Protein AF-A0A957R6U1-F1 (afdb_monomer_lite)

pLDDT: mean 75.68, std 19.48, range [26.62, 98.0]

Structure (mmCIF, N/CA/C/O backbone):
data_AF-A0A957R6U1-F1
#
_entry.id   AF-A0A957R6U1-F1
#
loop_
_atom_site.group_PDB
_atom_site.id
_atom_site.type_symbol
_atom_site.label_atom_id
_atom_site.label_alt_id
_atom_site.label_comp_id
_atom_site.label_asym_id
_atom_site.label_entity_id
_atom_site.label_seq_id
_atom_site.pdbx_PDB_ins_code
_atom_site.Cartn_x
_atom_site.Cartn_y
_atom_site.Cartn_z
_atom_site.occupancy
_atom_site.B_iso_or_equiv
_atom_site.auth_seq_id
_atom_site.auth_comp_id
_atom_site.auth_asym_id
_atom_site.auth_atom_id
_atom_site.pdbx_PDB_model_num
ATOM 1 N N . THR A 1 1 ? -9.521 48.692 -23.110 1.00 33.91 1 THR A N 1
ATOM 2 C CA . THR A 1 1 ? -8.168 48.669 -23.706 1.00 33.91 1 THR A CA 1
ATOM 3 C C . THR A 1 1 ? -7.486 47.401 -23.227 1.00 33.91 1 THR A C 1
ATOM 5 O O . THR A 1 1 ? -7.187 47.327 -22.051 1.00 33.91 1 THR A O 1
ATOM 8 N N . ASN A 1 2 ? -7.297 46.321 -23.973 1.00 32.88 2 ASN A N 1
ATOM 9 C CA . ASN A 1 2 ? -7.518 45.989 -25.374 1.00 32.88 2 ASN A CA 1
ATOM 10 C C . ASN A 1 2 ? -7.917 44.509 -25.448 1.00 32.88 2 ASN A C 1
ATOM 12 O O . ASN A 1 2 ? -7.414 43.690 -24.688 1.00 32.88 2 ASN A O 1
ATOM 16 N N . SER A 1 3 ? -8.808 44.216 -26.385 1.00 27.88 3 SER A N 1
ATOM 17 C CA . SER A 1 3 ? -9.309 42.901 -26.773 1.00 27.88 3 SER A CA 1
ATOM 18 C C . SER A 1 3 ? -8.459 42.340 -27.918 1.00 27.88 3 SER A C 1
ATOM 20 O O . SER A 1 3 ? -8.170 43.115 -28.823 1.00 27.88 3 SER A O 1
ATOM 22 N N . VAL A 1 4 ? -8.146 41.036 -27.939 1.00 30.78 4 VAL A N 1
ATOM 23 C CA . VAL A 1 4 ? -7.805 40.237 -29.148 1.00 30.78 4 VAL A CA 1
ATOM 24 C C . VAL A 1 4 ? -8.127 38.763 -28.807 1.00 30.78 4 VAL A C 1
ATOM 26 O O . VAL A 1 4 ? -7.476 38.202 -27.939 1.00 30.78 4 VAL A O 1
ATOM 29 N N . ALA A 1 5 ? -9.288 38.193 -29.154 1.00 28.80 5 ALA A N 1
ATOM 30 C CA . ALA A 1 5 ? -9.748 37.658 -30.449 1.00 28.80 5 ALA A CA 1
ATOM 31 C C . ALA A 1 5 ? -9.032 36.357 -30.893 1.00 28.80 5 ALA A C 1
ATOM 33 O O . ALA A 1 5 ? -7.955 36.396 -31.478 1.00 28.80 5 ALA A O 1
ATOM 34 N N . ILE A 1 6 ? -9.691 35.216 -30.644 1.00 29.12 6 ILE A N 1
ATOM 35 C CA . ILE A 1 6 ? -9.411 33.891 -31.225 1.00 29.12 6 ILE A CA 1
ATOM 36 C C . ILE A 1 6 ? -10.091 33.829 -32.604 1.00 29.12 6 ILE A C 1
ATOM 38 O O . ILE A 1 6 ? -11.284 34.138 -32.676 1.00 29.12 6 ILE A O 1
ATOM 42 N N . PRO A 1 7 ? -9.417 33.424 -33.695 1.00 29.89 7 PRO A N 1
ATOM 43 C CA . PRO A 1 7 ? -10.098 33.186 -34.956 1.00 29.89 7 PRO A CA 1
ATOM 44 C C . PRO A 1 7 ? -10.626 31.746 -35.029 1.00 29.89 7 PRO A C 1
ATOM 46 O O . PRO A 1 7 ? -9.878 30.791 -35.212 1.00 29.89 7 PRO A O 1
ATOM 49 N N . THR A 1 8 ? -11.948 31.608 -34.963 1.00 29.08 8 THR A N 1
ATOM 50 C CA . THR A 1 8 ? -12.699 30.550 -35.652 1.00 29.08 8 THR A CA 1
ATOM 51 C C . THR A 1 8 ? -12.474 30.664 -37.159 1.00 29.08 8 THR A C 1
ATOM 53 O O . THR A 1 8 ? -12.664 31.749 -37.716 1.00 29.08 8 THR A O 1
ATOM 56 N N . ARG A 1 9 ? -12.157 29.556 -37.841 1.00 27.45 9 ARG A N 1
ATOM 57 C CA . ARG A 1 9 ? -12.300 29.467 -39.299 1.00 27.45 9 ARG A CA 1
ATOM 58 C C . ARG A 1 9 ? -13.305 28.390 -39.674 1.00 27.45 9 ARG A C 1
ATOM 60 O O . ARG A 1 9 ? -13.282 27.278 -39.162 1.00 27.45 9 ARG A O 1
ATOM 67 N N . ALA A 1 10 ? -14.212 28.833 -40.529 1.00 26.84 10 ALA A N 1
ATOM 68 C CA . ALA A 1 10 ? -15.438 28.201 -40.939 1.00 26.84 10 ALA A CA 1
ATOM 69 C C . ALA A 1 10 ? -15.237 27.102 -41.983 1.00 26.84 10 ALA A C 1
ATOM 71 O O . ALA A 1 10 ? -14.291 27.105 -42.768 1.00 26.84 10 ALA A O 1
ATOM 72 N N . VAL A 1 11 ? -16.237 26.229 -41.978 1.00 29.55 11 VAL A N 1
ATOM 73 C CA . VAL A 1 11 ? -16.708 25.384 -43.068 1.00 29.55 11 VAL A CA 1
ATOM 74 C C . VAL A 1 11 ? -16.919 26.225 -44.331 1.00 29.55 11 VAL A C 1
ATOM 76 O O . VAL A 1 11 ? -17.675 27.194 -44.302 1.00 29.55 11 VAL A O 1
ATOM 79 N N . GLU A 1 12 ? -16.315 25.813 -45.445 1.00 26.62 12 GLU A N 1
ATOM 80 C CA . GLU A 1 12 ? -16.774 26.174 -46.787 1.00 26.62 12 GLU A CA 1
ATOM 81 C C . GLU A 1 12 ? -17.001 24.899 -47.603 1.00 26.62 12 GLU A C 1
ATOM 83 O O . GLU A 1 12 ? -16.092 24.130 -47.906 1.00 26.62 12 GLU A O 1
ATOM 88 N N . THR A 1 13 ? -18.270 24.691 -47.927 1.00 28.42 13 THR A N 1
ATOM 89 C CA . THR A 1 13 ? -18.790 23.782 -48.943 1.00 28.42 13 THR A CA 1
ATOM 90 C C . THR A 1 13 ? -18.501 24.330 -50.339 1.00 28.42 13 THR A C 1
ATOM 92 O O . THR A 1 13 ? -18.759 25.507 -50.593 1.00 28.42 13 THR A O 1
ATOM 95 N N . SER A 1 14 ? -18.100 23.475 -51.280 1.00 30.25 14 SER A N 1
ATOM 96 C CA . SER A 1 14 ? -18.406 23.698 -52.697 1.00 30.25 14 SER A CA 1
ATOM 97 C C . SER A 1 14 ? -18.702 22.376 -53.407 1.00 30.25 14 SER A C 1
ATOM 99 O O . SER A 1 14 ? -18.024 21.369 -53.208 1.00 30.25 14 SER A O 1
ATOM 101 N N . ASP A 1 15 ? -19.795 22.412 -54.163 1.00 30.39 15 ASP A N 1
ATOM 102 C CA . ASP A 1 15 ? -20.453 21.328 -54.881 1.00 30.39 15 ASP A CA 1
ATOM 103 C C . ASP A 1 15 ? -19.642 20.748 -56.052 1.00 30.39 15 ASP A C 1
ATOM 105 O O . ASP A 1 15 ? -19.063 21.476 -56.854 1.00 30.39 15 ASP A O 1
ATOM 109 N N . GLY A 1 16 ? -19.767 19.427 -56.214 1.00 26.81 16 GLY A N 1
ATOM 110 C CA . GLY A 1 16 ? -20.380 18.827 -57.404 1.00 26.81 16 GLY A CA 1
ATOM 111 C C . GLY A 1 16 ? -19.556 18.685 -58.688 1.00 26.81 16 GLY A C 1
ATOM 112 O O . GLY A 1 16 ? -19.492 19.603 -59.496 1.00 26.81 16 GLY A O 1
ATOM 113 N N . ALA A 1 17 ? -19.137 17.450 -58.988 1.00 27.48 17 ALA A N 1
ATOM 114 C CA . ALA A 1 17 ? -19.347 16.839 -60.308 1.00 27.48 17 ALA A CA 1
ATOM 115 C C . ALA A 1 17 ? -19.149 15.314 -60.248 1.00 27.48 17 ALA A C 1
ATOM 117 O O . ALA A 1 17 ? -18.093 14.811 -59.876 1.00 27.48 17 ALA A O 1
ATOM 118 N N . ALA A 1 18 ? -20.198 14.589 -60.628 1.00 29.09 18 ALA A N 1
ATOM 119 C CA . ALA A 1 18 ? -20.265 13.138 -60.722 1.00 29.09 18 ALA A CA 1
ATOM 120 C C . ALA A 1 18 ? -19.505 12.592 -61.938 1.00 29.09 18 ALA A C 1
ATOM 122 O O . ALA A 1 18 ? -19.662 13.155 -63.018 1.00 29.09 18 ALA A O 1
ATOM 123 N N . VAL A 1 19 ? -18.847 11.428 -61.814 1.00 28.69 19 VAL A N 1
ATOM 124 C CA . VAL A 1 19 ? -18.722 10.463 -62.925 1.00 28.69 19 VAL A CA 1
ATOM 125 C C . VAL A 1 19 ? -18.677 9.014 -62.408 1.00 28.69 19 VAL A C 1
ATOM 127 O O . VAL A 1 19 ? -17.754 8.605 -61.718 1.00 28.69 19 VAL A O 1
ATOM 130 N N . ALA A 1 20 ? -19.734 8.292 -62.780 1.00 27.61 20 ALA A N 1
ATOM 131 C CA . ALA A 1 20 ? -19.890 6.869 -63.092 1.00 27.61 20 ALA A CA 1
ATOM 132 C C . ALA A 1 20 ? -18.994 5.789 -62.445 1.00 27.61 20 ALA A C 1
ATOM 134 O O . ALA A 1 20 ? -17.796 5.674 -62.687 1.00 27.61 20 ALA A O 1
ATOM 135 N N . ALA A 1 21 ? -19.697 4.867 -61.783 1.00 29.73 21 ALA A N 1
ATOM 136 C CA . ALA A 1 21 ? -19.282 3.511 -61.465 1.00 29.73 21 ALA A CA 1
ATOM 137 C C . ALA A 1 21 ? -18.838 2.721 -62.708 1.00 29.73 21 ALA A C 1
ATOM 139 O O . ALA A 1 21 ? -19.474 2.780 -63.761 1.00 29.73 21 ALA A O 1
ATOM 140 N N . THR A 1 22 ? -17.796 1.904 -62.558 1.00 27.31 22 THR A N 1
ATOM 141 C CA . THR A 1 22 ? -17.542 0.759 -63.438 1.00 27.31 22 THR A CA 1
ATOM 142 C C . THR A 1 22 ? -17.157 -0.443 -62.583 1.00 27.31 22 THR A C 1
ATOM 144 O O . THR A 1 22 ? -16.091 -0.505 -61.983 1.00 27.31 22 THR A O 1
ATOM 147 N N . THR A 1 23 ? -18.095 -1.380 -62.524 1.00 32.22 23 THR A N 1
ATOM 148 C CA . THR A 1 23 ? -17.948 -2.784 -62.144 1.00 32.22 23 THR A CA 1
ATOM 149 C C . THR A 1 23 ? -16.843 -3.474 -62.938 1.00 32.22 23 THR A C 1
ATOM 151 O O . THR A 1 23 ? -16.869 -3.413 -64.168 1.00 32.22 23 THR A O 1
ATOM 154 N N . VAL A 1 24 ? -15.980 -4.245 -62.270 1.00 30.06 24 VAL A N 1
ATOM 155 C CA . VAL A 1 24 ? -15.309 -5.392 -62.898 1.00 30.06 24 VAL A CA 1
ATOM 156 C C . VAL A 1 24 ? -15.400 -6.592 -61.964 1.00 30.06 24 VAL A C 1
ATOM 158 O O . VAL A 1 24 ? -15.103 -6.511 -60.775 1.00 30.06 24 VAL A O 1
ATOM 161 N N . ALA A 1 25 ? -15.915 -7.669 -62.544 1.00 30.12 25 ALA A N 1
ATOM 162 C CA . ALA A 1 25 ? -16.283 -8.919 -61.921 1.00 30.12 25 ALA A CA 1
ATOM 163 C C . ALA A 1 25 ? -15.075 -9.829 -61.672 1.00 30.12 25 ALA A C 1
ATOM 165 O O . ALA A 1 25 ? -14.126 -9.867 -62.455 1.00 30.12 25 ALA A O 1
ATOM 166 N N . SER A 1 26 ? -15.195 -10.611 -60.604 1.00 33.94 26 SER A N 1
ATOM 167 C CA . SER A 1 26 ? -14.401 -11.793 -60.298 1.00 33.94 26 SER A CA 1
ATOM 168 C C . SER A 1 26 ? -14.507 -12.834 -61.414 1.00 33.94 26 SER A C 1
ATOM 170 O O . SER A 1 26 ? -15.603 -13.125 -61.893 1.00 33.94 26 SER A O 1
ATOM 172 N N . THR A 1 27 ? -13.381 -13.443 -61.779 1.00 30.19 27 THR A N 1
ATOM 173 C CA . THR A 1 27 ? -13.356 -14.740 -62.464 1.00 30.19 27 THR A CA 1
ATOM 174 C C . THR A 1 27 ? -12.363 -15.648 -61.751 1.00 30.19 27 THR A C 1
ATOM 176 O O . THR A 1 27 ? -11.198 -15.300 -61.574 1.00 30.19 27 THR A O 1
ATOM 179 N N . GLU A 1 28 ? -12.889 -16.779 -61.284 1.00 39.72 28 GLU A N 1
ATOM 180 C CA . GLU A 1 28 ? -12.145 -17.973 -60.902 1.00 39.72 28 GLU A CA 1
ATOM 181 C C . GLU A 1 28 ? -11.339 -18.483 -62.098 1.00 39.72 28 GLU A C 1
ATOM 183 O O . GLU A 1 28 ? -11.865 -18.550 -63.209 1.00 39.72 28 GLU A O 1
ATOM 188 N N . ASP A 1 29 ? -10.118 -18.948 -61.851 1.00 30.72 29 ASP A N 1
ATOM 189 C CA . ASP A 1 29 ? -9.617 -20.109 -62.576 1.00 30.72 29 ASP A CA 1
ATOM 190 C C . ASP A 1 29 ? -8.762 -20.956 -61.629 1.00 30.72 29 ASP A C 1
ATOM 192 O O . ASP A 1 29 ? -7.775 -20.497 -61.049 1.00 30.72 29 ASP A O 1
ATOM 196 N N . ALA A 1 30 ? -9.219 -22.185 -61.409 1.00 36.09 30 ALA A N 1
ATOM 197 C CA . ALA A 1 30 ? -8.605 -23.172 -60.543 1.00 36.09 30 ALA A CA 1
ATOM 198 C C . ALA A 1 30 ? -7.942 -24.238 -61.415 1.00 36.09 30 ALA A C 1
ATOM 200 O O . ALA A 1 30 ? -8.602 -24.902 -62.213 1.00 36.09 30 ALA A O 1
ATOM 201 N N . THR A 1 31 ? -6.649 -24.470 -61.199 1.00 31.11 31 THR A N 1
ATOM 202 C CA . THR A 1 31 ? -5.956 -25.673 -61.682 1.00 31.11 31 THR A CA 1
ATOM 203 C C . THR A 1 31 ? -5.464 -26.517 -60.505 1.00 31.11 31 THR A C 1
ATOM 205 O O . THR A 1 31 ? -4.988 -25.953 -59.518 1.00 31.11 31 THR A O 1
ATOM 208 N N . PRO A 1 32 ? -5.572 -27.859 -60.574 1.00 42.44 32 PRO A N 1
ATOM 209 C CA . PRO A 1 32 ? -5.450 -28.733 -59.413 1.00 42.44 32 PRO A CA 1
ATOM 210 C C . PRO A 1 32 ? -4.005 -29.197 -59.185 1.00 42.44 32 PRO A C 1
ATOM 212 O O . PRO A 1 32 ? -3.296 -29.531 -60.135 1.00 42.44 32 PRO A O 1
ATOM 215 N N . VAL A 1 33 ? -3.592 -29.302 -57.918 1.00 33.31 33 VAL A N 1
ATOM 216 C CA . VAL A 1 33 ? -2.338 -29.962 -57.524 1.00 33.31 33 VAL A CA 1
ATOM 217 C C . VAL A 1 33 ? -2.639 -31.301 -56.851 1.00 33.31 33 VAL A C 1
ATOM 219 O O . VAL A 1 33 ? -3.486 -31.422 -55.970 1.00 33.31 33 VAL A O 1
ATOM 222 N N . SER A 1 34 ? -1.924 -32.307 -57.347 1.00 30.52 34 SER A N 1
ATOM 223 C CA . SER A 1 34 ? -1.938 -33.727 -57.004 1.00 30.52 34 SER A CA 1
ATOM 224 C C . SER A 1 34 ? -1.638 -34.009 -55.527 1.00 30.52 34 SER A C 1
ATOM 226 O O . SER A 1 34 ? -0.664 -33.501 -54.978 1.00 30.52 34 SER A O 1
ATOM 228 N N . ALA A 1 35 ? -2.422 -34.901 -54.915 1.00 36.66 35 ALA A N 1
ATOM 229 C CA . ALA A 1 35 ? -2.187 -35.435 -53.576 1.00 36.66 35 ALA A CA 1
ATOM 230 C C . ALA A 1 35 ? -1.120 -36.547 -53.591 1.00 36.66 35 ALA A C 1
ATOM 232 O O . ALA A 1 35 ? -1.218 -37.498 -54.367 1.00 36.66 35 ALA A O 1
ATOM 233 N N . GLN A 1 36 ? -0.135 -36.450 -52.696 1.00 32.84 36 GLN A N 1
ATOM 234 C CA . GLN A 1 36 ? 0.802 -37.524 -52.347 1.00 32.84 36 GLN A CA 1
ATOM 235 C C . GLN A 1 36 ? 0.743 -37.737 -50.819 1.00 32.84 36 GLN A C 1
ATOM 237 O O . GLN A 1 36 ? 0.599 -36.752 -50.094 1.00 32.84 36 GLN A O 1
ATOM 242 N N . PRO A 1 37 ? 0.780 -38.984 -50.307 1.00 41.78 37 PRO A N 1
ATOM 243 C CA . PRO A 1 37 ? 0.352 -39.277 -48.943 1.00 41.78 37 PRO A CA 1
ATOM 244 C C . PRO A 1 37 ? 1.433 -38.917 -47.921 1.00 41.78 37 PRO A C 1
ATOM 246 O O . PRO A 1 37 ? 2.562 -39.404 -47.989 1.00 41.78 37 PRO A O 1
ATOM 249 N N . THR A 1 38 ? 1.071 -38.085 -46.950 1.00 33.28 38 THR A N 1
ATOM 250 C CA . THR A 1 38 ? 1.872 -37.783 -45.763 1.00 33.28 38 THR A CA 1
ATOM 251 C C . THR A 1 38 ? 1.795 -38.942 -44.770 1.00 33.28 38 THR A C 1
ATOM 253 O O . THR A 1 38 ? 0.715 -39.414 -44.415 1.00 33.28 38 THR A O 1
ATOM 256 N N . ALA A 1 39 ? 2.960 -39.409 -44.324 1.00 43.78 39 ALA A N 1
ATOM 257 C CA . ALA A 1 39 ? 3.091 -40.388 -43.256 1.00 43.78 39 ALA A CA 1
ATOM 258 C C . ALA A 1 39 ? 2.500 -39.830 -41.949 1.00 43.78 39 ALA A C 1
ATOM 260 O O . ALA A 1 39 ? 2.856 -38.734 -41.518 1.00 43.78 39 ALA A O 1
ATOM 261 N N . GLN A 1 40 ? 1.598 -40.587 -41.322 1.00 35.06 40 GLN A N 1
ATOM 262 C CA . GLN A 1 40 ? 1.060 -40.277 -40.000 1.00 35.06 40 GLN A CA 1
ATOM 263 C C . GLN A 1 40 ? 2.149 -40.490 -38.944 1.00 35.06 40 GLN A C 1
ATOM 265 O O . GLN A 1 40 ? 2.597 -41.614 -38.722 1.00 35.06 40 GLN A O 1
ATOM 270 N N . ALA A 1 41 ? 2.565 -39.409 -38.287 1.00 41.56 41 ALA A N 1
ATOM 271 C CA . ALA A 1 41 ? 3.323 -39.485 -37.049 1.00 41.56 41 ALA A CA 1
ATOM 272 C C . ALA A 1 41 ? 2.362 -39.855 -35.909 1.00 41.56 41 ALA A C 1
ATOM 274 O O . ALA A 1 41 ? 1.431 -39.112 -35.597 1.00 41.56 41 ALA A O 1
ATOM 275 N N . THR A 1 42 ? 2.569 -41.022 -35.307 1.00 33.41 42 THR A N 1
ATOM 276 C CA . THR A 1 42 ? 1.875 -41.440 -34.087 1.00 33.41 42 THR A CA 1
ATOM 277 C C . THR A 1 42 ? 2.363 -40.572 -32.928 1.00 33.41 42 THR A C 1
ATOM 279 O O . THR A 1 42 ? 3.524 -40.665 -32.533 1.00 33.41 42 THR A O 1
ATOM 282 N N . VAL A 1 43 ? 1.489 -39.720 -32.391 1.00 35.28 43 VAL A N 1
ATOM 283 C CA . VAL A 1 43 ? 1.756 -38.942 -31.174 1.00 35.28 43 VAL A CA 1
ATOM 284 C C . VAL A 1 43 ? 1.632 -39.875 -29.971 1.00 35.28 43 VAL A C 1
ATOM 286 O O . VAL A 1 43 ? 0.542 -40.336 -29.637 1.00 35.28 43 VAL A O 1
ATOM 289 N N . THR A 1 44 ? 2.756 -40.164 -29.320 1.00 31.61 44 THR A N 1
ATOM 290 C CA . THR A 1 44 ? 2.776 -40.804 -28.001 1.00 31.61 44 THR A CA 1
ATOM 291 C C . THR A 1 44 ? 2.408 -39.749 -26.960 1.00 31.61 44 THR A C 1
ATOM 293 O O . THR A 1 44 ? 3.222 -38.896 -26.622 1.00 31.61 44 THR A O 1
ATOM 296 N N . ILE A 1 45 ? 1.170 -39.791 -26.473 1.00 33.62 45 ILE A N 1
ATOM 297 C CA . ILE A 1 45 ? 0.713 -39.012 -25.316 1.00 33.62 45 ILE A CA 1
ATOM 298 C C . ILE A 1 45 ? 1.461 -39.484 -24.061 1.00 33.62 45 ILE A C 1
ATOM 300 O O . ILE A 1 45 ? 1.284 -40.619 -23.617 1.00 33.62 45 ILE A O 1
ATOM 304 N N . LEU A 1 46 ? 2.316 -38.623 -23.501 1.00 34.97 46 LEU A N 1
ATOM 305 C CA . LEU A 1 46 ? 2.820 -38.790 -22.138 1.00 34.97 46 LEU A CA 1
ATOM 306 C C . LEU A 1 46 ? 1.632 -38.630 -21.171 1.00 34.97 46 LEU A C 1
ATOM 308 O O . LEU A 1 46 ? 0.832 -37.713 -21.371 1.00 34.97 46 LEU A O 1
ATOM 312 N N . PRO A 1 47 ? 1.485 -39.482 -20.140 1.00 39.59 47 PRO A N 1
ATOM 313 C CA . PRO A 1 47 ? 0.466 -39.265 -19.124 1.00 39.59 47 PRO A CA 1
ATOM 314 C C . PRO A 1 47 ? 0.721 -37.923 -18.432 1.00 39.59 47 PRO A C 1
ATOM 316 O O . PRO A 1 47 ? 1.825 -37.657 -17.957 1.00 39.59 47 PRO A O 1
ATOM 319 N N . THR A 1 48 ? -0.309 -37.083 -18.401 1.00 35.56 48 THR A N 1
ATOM 320 C CA . THR A 1 48 ? -0.368 -35.864 -17.595 1.00 35.56 48 THR A CA 1
ATOM 321 C C . THR A 1 48 ? -0.032 -36.227 -16.144 1.00 35.56 48 THR A C 1
ATOM 323 O O . THR A 1 48 ? -0.625 -37.181 -15.632 1.00 35.56 48 THR A O 1
ATOM 326 N N . PRO A 1 49 ? 0.907 -35.538 -15.469 1.00 39.34 49 PRO A N 1
ATOM 327 C CA . PRO A 1 49 ? 1.100 -35.741 -14.041 1.00 39.34 49 PRO A CA 1
ATOM 328 C C . PRO A 1 49 ? -0.215 -35.394 -13.339 1.00 39.34 49 PRO A C 1
ATOM 330 O O . PRO A 1 49 ? -0.684 -34.260 -13.390 1.00 39.34 49 PRO A O 1
ATOM 333 N N . THR A 1 50 ? -0.852 -36.405 -12.754 1.00 41.78 50 THR A N 1
ATOM 334 C CA . THR A 1 50 ? -2.055 -36.257 -11.939 1.00 41.78 50 THR A CA 1
ATOM 335 C C . THR A 1 50 ? -1.735 -35.307 -10.788 1.00 41.78 50 THR A C 1
ATOM 337 O O . THR A 1 50 ? -0.867 -35.621 -9.972 1.00 41.78 50 THR A O 1
ATOM 340 N N . ALA A 1 51 ? -2.407 -34.152 -10.737 1.00 43.22 51 ALA A N 1
ATOM 341 C CA . ALA A 1 51 ? -2.345 -33.246 -9.596 1.00 43.22 51 ALA A CA 1
ATOM 342 C C . ALA A 1 51 ? -2.654 -34.032 -8.313 1.00 43.22 51 ALA A C 1
ATOM 344 O O . ALA A 1 51 ? -3.592 -34.836 -8.279 1.00 43.22 51 ALA A O 1
ATOM 345 N N . ALA A 1 52 ? -1.826 -33.855 -7.285 1.00 50.72 52 ALA A N 1
ATOM 346 C CA . ALA A 1 52 ? -2.057 -34.478 -5.991 1.00 50.72 52 ALA A CA 1
ATOM 347 C C . ALA A 1 52 ? -3.425 -34.024 -5.435 1.00 50.72 52 ALA A C 1
ATOM 349 O O . ALA A 1 52 ? -3.788 -32.860 -5.612 1.00 50.72 52 ALA A O 1
ATOM 350 N N . PRO A 1 53 ? -4.206 -34.911 -4.791 1.00 60.59 53 PRO A N 1
ATOM 351 C CA . PRO A 1 53 ? -5.466 -34.518 -4.171 1.00 60.59 53 PRO A CA 1
ATOM 352 C C . PRO A 1 53 ? -5.192 -33.555 -3.010 1.00 60.59 53 PRO A C 1
ATOM 354 O O . PRO A 1 53 ? -4.406 -33.877 -2.120 1.00 60.59 53 PRO A O 1
ATOM 357 N N . CYS A 1 54 ? -5.839 -32.388 -3.027 1.00 72.19 54 CYS A N 1
ATOM 358 C CA . CYS A 1 54 ? -5.796 -31.438 -1.919 1.00 72.19 54 CYS A CA 1
ATOM 359 C C . CYS A 1 54 ? -6.430 -32.073 -0.672 1.00 72.19 54 CYS A C 1
ATOM 361 O O . CYS A 1 54 ? -7.505 -32.673 -0.748 1.00 72.19 54 CYS A O 1
ATOM 363 N N . THR A 1 55 ? -5.761 -31.954 0.471 1.00 81.81 55 THR A N 1
ATOM 364 C CA . THR A 1 55 ? -6.273 -32.390 1.775 1.00 81.81 55 THR A CA 1
ATOM 365 C C . THR A 1 55 ? -6.367 -31.180 2.704 1.00 81.81 55 THR A C 1
ATOM 367 O O . THR A 1 55 ? -5.325 -30.565 2.928 1.00 81.81 55 THR A O 1
ATOM 370 N N . PRO A 1 56 ? -7.554 -30.849 3.256 1.00 87.06 56 PRO A N 1
ATOM 371 C CA . PRO A 1 56 ? -7.703 -29.715 4.165 1.00 87.06 56 PRO A CA 1
ATOM 372 C C . PRO A 1 56 ? -6.804 -29.833 5.406 1.00 87.06 56 PRO A C 1
ATOM 374 O O . PRO A 1 56 ? -6.626 -30.934 5.939 1.00 87.06 56 PRO A O 1
ATOM 377 N N . HIS A 1 57 ? -6.291 -28.705 5.894 1.00 85.38 57 HIS A N 1
ATOM 378 C CA . HIS A 1 57 ? -5.494 -28.557 7.112 1.00 85.38 57 HIS A CA 1
ATOM 379 C C . HIS A 1 57 ? -6.353 -28.761 8.363 1.00 85.38 57 HIS A C 1
ATOM 381 O O . HIS A 1 57 ? -6.670 -27.841 9.106 1.00 85.38 57 HIS A O 1
ATOM 387 N N . THR A 1 58 ? -6.757 -30.006 8.613 1.00 85.88 58 THR A N 1
ATOM 388 C CA . THR A 1 58 ? -7.526 -30.381 9.817 1.00 85.88 58 THR A CA 1
ATOM 389 C C . THR A 1 58 ? -6.738 -30.239 11.128 1.00 85.88 58 THR A C 1
ATOM 391 O O . THR A 1 58 ? -7.292 -30.442 12.206 1.00 85.88 58 THR A O 1
ATOM 394 N N . ASP A 1 59 ? -5.442 -29.939 11.038 1.00 81.31 59 ASP A N 1
ATOM 395 C CA . ASP A 1 59 ? -4.562 -29.567 12.143 1.00 81.31 59 ASP A CA 1
ATOM 396 C C . ASP A 1 59 ? -4.778 -28.122 12.626 1.00 81.31 59 ASP A C 1
ATOM 398 O O . ASP A 1 59 ? -4.417 -27.795 13.758 1.00 81.31 59 ASP A O 1
ATOM 402 N N . TRP A 1 60 ? -5.424 -27.283 11.816 1.00 87.44 60 TRP A N 1
ATOM 403 C CA . TRP A 1 60 ? -5.854 -25.943 12.195 1.00 87.44 60 TRP A CA 1
ATOM 404 C C . TRP A 1 60 ? -7.166 -25.969 13.010 1.00 87.44 60 TRP A C 1
ATOM 406 O O . TRP A 1 60 ? -8.003 -26.861 12.835 1.00 87.44 60 TRP A O 1
ATOM 416 N N . PRO A 1 61 ? -7.393 -24.993 13.907 1.00 82.56 61 PRO A N 1
ATOM 417 C CA . PRO A 1 61 ? -8.682 -24.783 14.563 1.00 82.56 61 PRO A CA 1
ATOM 418 C C . PRO A 1 61 ? -9.864 -24.714 13.587 1.00 82.56 61 PRO A C 1
ATOM 420 O O . PRO A 1 61 ? -9.811 -24.026 12.572 1.00 82.56 61 PRO A O 1
ATOM 423 N N . ALA A 1 62 ? -10.957 -25.406 13.916 1.00 84.06 62 ALA A N 1
ATOM 424 C CA . ALA A 1 62 ? -12.183 -25.383 13.124 1.00 84.06 62 ALA A CA 1
ATOM 425 C C . ALA A 1 62 ? -13.040 -24.150 13.458 1.00 84.06 62 ALA A C 1
ATOM 427 O O . ALA A 1 62 ? -13.397 -23.921 14.614 1.00 84.06 62 ALA A O 1
ATOM 428 N N . TYR A 1 63 ? -13.425 -23.410 12.428 1.00 82.12 63 TYR A N 1
ATOM 429 C CA . TYR A 1 63 ? -14.350 -22.290 12.441 1.00 82.12 63 TYR A CA 1
ATOM 430 C C . TYR A 1 63 ? -15.632 -22.654 11.686 1.00 82.12 63 TYR A C 1
ATOM 432 O O . TYR A 1 63 ? -15.589 -23.251 10.613 1.00 82.12 63 TYR A O 1
ATOM 440 N N . THR A 1 64 ? -16.792 -22.320 12.253 1.00 83.38 64 THR A N 1
ATOM 441 C CA . THR A 1 64 ? -18.085 -22.515 11.581 1.00 83.38 64 THR A CA 1
ATOM 442 C C . THR A 1 64 ? -18.571 -21.176 11.058 1.00 83.38 64 THR A C 1
ATOM 444 O O . THR A 1 64 ? -18.857 -20.291 11.860 1.00 83.38 64 THR A O 1
ATOM 447 N N . VAL A 1 65 ? -18.684 -21.071 9.735 1.00 75.19 65 VAL A N 1
ATOM 448 C CA . VAL A 1 65 ? -19.118 -19.873 9.013 1.00 75.19 65 VAL A CA 1
ATOM 449 C C . VAL A 1 65 ? -20.489 -19.423 9.522 1.00 75.19 65 VAL A C 1
ATOM 451 O O . VAL A 1 65 ? -21.445 -20.201 9.571 1.00 75.19 65 VAL A O 1
ATOM 454 N N . GLN A 1 66 ? -20.589 -18.165 9.919 1.00 63.22 66 GLN A N 1
ATOM 455 C CA . GLN A 1 66 ? -21.783 -17.487 10.399 1.00 63.22 66 GLN A CA 1
ATOM 456 C C . GLN A 1 66 ? -22.409 -16.627 9.293 1.00 63.22 66 GLN A C 1
ATOM 458 O O . GLN A 1 66 ? -21.831 -16.386 8.234 1.00 63.22 66 GLN A O 1
ATOM 463 N N . ALA A 1 67 ? -23.650 -16.188 9.506 1.00 48.62 67 ALA A N 1
ATOM 464 C CA . ALA A 1 67 ? -24.328 -15.321 8.549 1.00 48.62 67 ALA A CA 1
ATOM 465 C C . ALA A 1 67 ? -23.638 -13.948 8.488 1.00 48.62 67 ALA A C 1
ATOM 467 O O . ALA A 1 67 ? -23.584 -13.253 9.498 1.00 48.62 67 ALA A O 1
ATOM 468 N N . GLY A 1 68 ? -23.164 -13.563 7.300 1.00 48.28 68 GLY A N 1
ATOM 469 C CA . GLY A 1 68 ? -22.418 -12.318 7.077 1.00 48.28 68 GLY A CA 1
ATOM 470 C C . GLY A 1 68 ? -20.907 -12.509 6.931 1.00 48.28 68 GLY A C 1
ATOM 471 O O . GLY A 1 68 ? -20.222 -11.565 6.548 1.00 48.28 68 GLY A O 1
ATOM 472 N N . ASP A 1 69 ? -20.397 -13.718 7.164 1.00 58.81 69 ASP A N 1
ATOM 473 C CA . ASP A 1 69 ? -18.995 -14.022 6.919 1.00 58.81 69 ASP A CA 1
ATOM 474 C C . ASP A 1 69 ? -18.664 -14.082 5.429 1.00 58.81 69 ASP A C 1
ATOM 476 O O . ASP A 1 69 ? -19.429 -14.584 4.601 1.00 58.81 69 ASP A O 1
ATOM 480 N N . THR A 1 70 ? -17.448 -13.658 5.113 1.00 72.12 70 THR A N 1
ATOM 481 C CA . THR A 1 70 ? -16.773 -13.940 3.850 1.00 72.12 70 THR A CA 1
ATOM 482 C C . THR A 1 70 ? -15.439 -14.612 4.154 1.00 72.12 70 THR A C 1
ATOM 484 O O . THR A 1 70 ? -14.904 -14.491 5.257 1.00 72.12 70 THR A O 1
ATOM 487 N N . LEU A 1 71 ? -14.850 -15.303 3.175 1.00 70.38 71 LEU A N 1
ATOM 488 C CA . LEU A 1 71 ? -13.528 -15.899 3.378 1.00 70.38 71 LEU A CA 1
ATOM 489 C C . LEU A 1 71 ? -12.474 -14.821 3.698 1.00 70.38 71 LEU A C 1
ATOM 491 O O . LEU A 1 71 ? -11.541 -15.089 4.448 1.00 70.38 71 LEU A O 1
ATOM 495 N N . GLY A 1 72 ? -12.670 -13.593 3.199 1.00 56.38 72 GLY A N 1
ATOM 496 C CA . GLY A 1 72 ? -11.845 -12.423 3.507 1.00 56.38 72 GLY A CA 1
ATOM 497 C C . GLY A 1 72 ? -11.969 -11.941 4.952 1.00 56.38 72 GLY A C 1
ATOM 498 O O . GLY A 1 72 ? -10.948 -11.766 5.611 1.00 56.38 72 GLY A O 1
ATOM 499 N N . THR A 1 73 ? -13.188 -11.793 5.482 1.00 60.72 73 THR A N 1
ATOM 500 C CA . THR A 1 73 ? -13.383 -11.376 6.885 1.00 60.72 73 THR A CA 1
ATOM 501 C C . THR A 1 73 ? -12.872 -12.432 7.862 1.00 60.72 73 THR A C 1
ATOM 503 O O . THR A 1 73 ? -12.309 -12.087 8.899 1.00 60.72 73 THR A O 1
ATOM 506 N N . ILE A 1 74 ? -12.995 -13.720 7.517 1.00 72.12 74 ILE A N 1
ATOM 507 C CA . ILE A 1 74 ? -12.451 -14.809 8.335 1.00 72.12 74 ILE A CA 1
ATOM 508 C C . ILE A 1 74 ? -10.920 -14.858 8.249 1.00 72.12 74 ILE A C 1
ATOM 510 O O . ILE A 1 74 ? -10.265 -15.024 9.275 1.00 72.12 74 ILE A O 1
ATOM 514 N N . ALA A 1 75 ? -10.337 -14.677 7.058 1.00 71.81 75 ALA A N 1
ATOM 515 C CA . ALA A 1 75 ? -8.887 -14.595 6.880 1.00 71.81 75 ALA A CA 1
ATOM 516 C C . ALA A 1 75 ? -8.296 -13.444 7.699 1.00 71.81 75 ALA A C 1
ATOM 518 O O . ALA A 1 75 ? -7.370 -13.663 8.473 1.00 71.81 75 ALA A O 1
ATOM 519 N N . GLN A 1 76 ? -8.897 -12.257 7.614 1.00 63.41 76 GLN A N 1
ATOM 520 C CA . GLN A 1 76 ? -8.491 -11.086 8.386 1.00 63.41 76 GLN A CA 1
ATOM 521 C C . GLN A 1 76 ? -8.571 -11.339 9.898 1.00 63.41 76 GLN A C 1
ATOM 523 O O . GLN A 1 76 ? -7.600 -11.093 10.611 1.00 63.41 76 GLN A O 1
ATOM 528 N N . ALA A 1 77 ? -9.688 -11.889 10.388 1.00 58.91 77 ALA A N 1
ATOM 529 C CA . ALA A 1 77 ? -9.857 -12.221 11.804 1.00 58.91 77 ALA A CA 1
ATOM 530 C C . ALA A 1 77 ? -8.870 -13.299 12.289 1.00 58.91 77 ALA A C 1
ATOM 532 O O . ALA A 1 77 ? -8.495 -13.319 13.459 1.00 58.91 77 ALA A O 1
ATOM 533 N N . ALA A 1 78 ? -8.440 -14.187 11.392 1.00 68.75 78 ALA A N 1
ATOM 534 C CA . ALA A 1 78 ? -7.460 -15.230 11.667 1.00 68.75 78 ALA A CA 1
ATOM 535 C C . ALA A 1 78 ? -6.001 -14.793 11.461 1.00 68.75 78 ALA A C 1
ATOM 537 O O . ALA A 1 78 ? -5.110 -15.625 11.636 1.00 68.75 78 ALA A O 1
ATOM 538 N N . GLY A 1 79 ? -5.741 -13.535 11.076 1.00 68.31 79 GLY A N 1
ATOM 539 C CA . GLY A 1 79 ? -4.394 -13.078 10.715 1.00 68.31 79 GLY A CA 1
ATOM 540 C C . GLY A 1 79 ? -3.793 -13.862 9.540 1.00 68.31 79 GLY A C 1
ATOM 541 O O . GLY A 1 79 ? -2.595 -14.121 9.518 1.00 68.31 79 GLY A O 1
ATOM 542 N N . SER A 1 80 ? -4.641 -14.291 8.606 1.00 82.06 80 SER A N 1
ATOM 543 C CA . SER A 1 80 ? -4.331 -15.134 7.447 1.00 82.06 80 SER A CA 1
ATOM 544 C C . SER A 1 80 ? -4.749 -14.430 6.147 1.00 82.06 80 SER A C 1
ATOM 546 O O . SER A 1 80 ? -5.252 -13.306 6.162 1.00 82.06 80 SER A O 1
ATOM 548 N N . SER A 1 81 ? -4.558 -15.078 4.996 1.00 77.44 81 SER A N 1
ATOM 549 C CA . SER A 1 81 ? -4.992 -14.571 3.688 1.00 77.44 81 SER A CA 1
ATOM 550 C C . SER A 1 81 ? -6.101 -15.430 3.079 1.00 77.44 81 SER A C 1
ATOM 552 O O . SER A 1 81 ? -6.238 -16.615 3.386 1.00 77.44 81 SER A O 1
ATOM 554 N N . ILE A 1 82 ? -6.872 -14.852 2.151 1.00 75.50 82 ILE A N 1
ATOM 555 C CA . ILE A 1 82 ? -7.866 -15.601 1.365 1.00 75.50 82 ILE A CA 1
ATOM 556 C C . ILE A 1 82 ? -7.189 -16.787 0.668 1.00 75.50 82 ILE A C 1
ATOM 558 O O . ILE A 1 82 ? -7.719 -17.895 0.693 1.00 75.50 82 ILE A O 1
ATOM 562 N N . ALA A 1 83 ? -5.998 -16.583 0.096 1.00 70.56 83 ALA A N 1
ATOM 563 C CA . ALA A 1 83 ? -5.242 -17.625 -0.595 1.00 70.56 83 ALA A CA 1
ATOM 564 C C . ALA A 1 83 ? -4.837 -18.778 0.340 1.00 70.56 83 ALA A C 1
ATOM 566 O O . ALA A 1 83 ? -4.966 -19.950 -0.027 1.00 70.56 83 ALA A O 1
ATOM 567 N N . GLU A 1 84 ? -4.403 -18.459 1.558 1.00 80.56 84 GLU A N 1
ATOM 568 C CA . GLU A 1 84 ? -4.008 -19.438 2.571 1.00 80.56 84 GLU A CA 1
ATOM 569 C C . GLU A 1 84 ? -5.213 -20.226 3.097 1.00 80.56 84 GLU A C 1
ATOM 571 O O . GLU A 1 84 ? -5.162 -21.456 3.143 1.00 80.56 84 GLU A O 1
ATOM 576 N N . LEU A 1 85 ? -6.340 -19.562 3.380 1.00 83.19 85 LEU A N 1
ATOM 577 C CA . LEU A 1 85 ? -7.570 -20.256 3.765 1.00 83.19 85 LEU A CA 1
ATOM 578 C C . LEU A 1 85 ? -8.142 -21.105 2.627 1.00 83.19 85 LEU A C 1
ATOM 580 O O . LEU A 1 85 ? -8.623 -22.206 2.881 1.00 83.19 85 LEU A O 1
ATOM 584 N N . THR A 1 86 ? -8.074 -20.641 1.379 1.00 85.25 86 THR A N 1
ATOM 585 C CA . THR A 1 86 ? -8.555 -21.387 0.201 1.00 85.25 86 THR A CA 1
ATOM 586 C C . THR A 1 86 ? -7.751 -22.662 0.004 1.00 85.25 86 THR A C 1
ATOM 588 O O . THR A 1 86 ? -8.321 -23.750 -0.101 1.00 85.25 86 THR A O 1
ATOM 591 N N . THR A 1 87 ? -6.422 -22.529 0.020 1.00 84.00 87 THR A N 1
ATOM 592 C CA . THR A 1 87 ? -5.490 -23.650 -0.132 1.00 84.00 87 THR A CA 1
ATOM 593 C C . THR A 1 87 ? -5.624 -24.613 1.039 1.00 84.00 87 THR A C 1
ATOM 595 O O . THR A 1 87 ? -5.762 -25.818 0.839 1.00 84.00 87 THR A O 1
ATOM 598 N N . GLY A 1 88 ? -5.668 -24.084 2.263 1.00 86.94 88 GLY A N 1
ATOM 599 C CA . GLY A 1 88 ? -5.744 -24.891 3.468 1.00 86.94 88 GLY A CA 1
ATOM 600 C C . GLY A 1 88 ? -7.087 -25.561 3.711 1.00 86.94 88 GLY A C 1
ATOM 601 O O . GLY A 1 88 ? -7.150 -26.530 4.456 1.00 86.94 88 GLY A O 1
ATOM 602 N N . ASN A 1 89 ? -8.155 -25.121 3.050 1.00 91.06 89 ASN A N 1
ATOM 603 C CA . ASN A 1 89 ? -9.471 -25.753 3.140 1.00 91.06 89 ASN A CA 1
ATOM 604 C C . ASN A 1 89 ? -9.892 -26.489 1.874 1.00 91.06 89 ASN A C 1
ATOM 606 O O . ASN A 1 89 ? -10.991 -27.042 1.839 1.00 91.06 89 ASN A O 1
ATOM 610 N N . CYS A 1 90 ? -9.032 -26.519 0.853 1.00 89.50 90 CYS A N 1
ATOM 611 C CA . CYS A 1 90 ? -9.348 -27.070 -0.462 1.00 89.50 90 CYS A CA 1
ATOM 612 C C . CYS A 1 90 ? -10.654 -26.499 -1.032 1.00 89.50 90 CYS A C 1
ATOM 614 O O . CYS A 1 90 ? -11.494 -27.239 -1.545 1.00 89.50 90 CYS A O 1
ATOM 616 N N . LEU A 1 91 ? -10.851 -25.187 -0.886 1.00 84.94 91 LEU A N 1
ATOM 617 C CA . LEU A 1 91 ? -12.037 -24.515 -1.403 1.00 84.94 91 LEU A CA 1
ATOM 618 C C . LEU A 1 91 ? -11.872 -24.323 -2.910 1.00 84.94 91 LEU A C 1
ATOM 620 O O . LEU A 1 91 ? -10.985 -23.602 -3.355 1.00 84.94 91 LEU A O 1
ATOM 624 N N . ASP A 1 92 ? -12.751 -24.950 -3.692 1.00 75.25 92 ASP A N 1
ATOM 625 C CA . ASP A 1 92 ? -12.761 -24.808 -5.156 1.00 75.25 92 ASP A CA 1
ATOM 626 C C . ASP A 1 92 ? -13.080 -23.370 -5.594 1.00 75.25 92 ASP A C 1
ATOM 628 O O . ASP A 1 92 ? -12.682 -22.935 -6.675 1.00 75.25 92 ASP A O 1
ATOM 632 N N . ASN A 1 93 ? -13.822 -22.634 -4.764 1.00 67.44 93 ASN A N 1
ATOM 633 C CA . ASN A 1 93 ? -14.171 -21.244 -5.002 1.00 67.44 93 ASN A CA 1
ATOM 634 C C . ASN A 1 93 ? -14.042 -20.431 -3.699 1.00 67.44 93 ASN A C 1
ATOM 636 O O . ASN A 1 93 ? -14.870 -20.610 -2.803 1.00 67.44 93 ASN A O 1
ATOM 640 N N . PRO A 1 94 ? -13.068 -19.509 -3.593 1.00 65.81 94 PRO A N 1
ATOM 641 C CA . PRO A 1 94 ? -12.887 -18.665 -2.408 1.00 65.81 94 PRO A CA 1
ATOM 642 C C . PRO A 1 94 ? -14.070 -17.727 -2.128 1.00 65.81 94 PRO A C 1
ATOM 644 O O . PRO A 1 94 ? -14.250 -17.278 -0.999 1.00 65.81 94 PRO A O 1
ATOM 647 N N . ASN A 1 95 ? -14.896 -17.457 -3.143 1.00 55.06 95 ASN A N 1
ATOM 648 C CA . ASN A 1 95 ? -16.045 -16.554 -3.063 1.00 55.06 95 ASN A CA 1
ATOM 649 C C . ASN A 1 95 ? -17.346 -17.267 -2.673 1.00 55.06 95 ASN A C 1
ATOM 651 O O . ASN A 1 95 ? -18.405 -16.642 -2.641 1.00 55.06 95 ASN A O 1
ATOM 655 N N . LEU A 1 96 ? -17.300 -18.578 -2.426 1.00 65.50 96 LEU A N 1
ATOM 656 C CA . LEU A 1 96 ? -18.469 -19.367 -2.065 1.00 65.50 96 LEU A CA 1
ATOM 657 C C . LEU A 1 96 ? -18.189 -20.151 -0.785 1.00 65.50 96 LEU A C 1
ATOM 659 O O . LEU A 1 96 ? -17.656 -21.259 -0.822 1.00 65.50 96 LEU A O 1
ATOM 663 N N . ILE A 1 97 ? -18.601 -19.565 0.336 1.00 75.69 97 ILE A N 1
ATOM 664 C CA . ILE A 1 97 ? -18.711 -20.249 1.622 1.00 75.69 97 ILE A CA 1
ATOM 665 C C . ILE A 1 97 ? -20.160 -20.189 2.110 1.00 75.69 97 ILE A C 1
ATOM 667 O O . ILE A 1 97 ? -20.842 -19.178 1.945 1.00 75.69 97 ILE A O 1
ATOM 671 N N . GLU A 1 98 ? -20.659 -21.287 2.668 1.00 67.50 98 GLU A N 1
ATOM 672 C CA . GLU A 1 98 ? -22.042 -21.402 3.132 1.00 67.50 98 GLU A CA 1
ATOM 673 C C . GLU A 1 98 ? -22.138 -21.198 4.645 1.00 67.50 98 GLU A C 1
ATOM 675 O O . GLU A 1 98 ? -21.295 -21.659 5.410 1.00 67.50 98 GLU A O 1
ATOM 680 N N . VAL A 1 99 ? -23.214 -20.561 5.110 1.00 67.38 99 VAL A N 1
ATOM 681 C CA . VAL A 1 99 ? -23.490 -20.461 6.549 1.00 67.38 99 VAL A CA 1
ATOM 682 C C . VAL A 1 99 ? -23.633 -21.865 7.142 1.00 67.38 99 VAL A C 1
ATOM 684 O O . VAL A 1 99 ? -24.419 -22.681 6.662 1.00 67.38 99 VAL A O 1
ATOM 687 N N . GLY A 1 100 ? -22.888 -22.140 8.209 1.00 58.59 100 GLY A N 1
ATOM 688 C CA . GLY A 1 100 ? -22.778 -23.457 8.831 1.00 58.59 100 GLY A CA 1
ATOM 689 C C . GLY A 1 100 ? -21.672 -24.343 8.246 1.00 58.59 100 GLY A C 1
ATOM 690 O O . GLY A 1 100 ? -21.434 -25.424 8.787 1.00 58.59 100 GLY A O 1
ATOM 691 N N . GLN A 1 101 ? -20.978 -23.911 7.188 1.00 84.12 101 GLN A N 1
ATOM 692 C CA . GLN A 1 101 ? -19.798 -24.597 6.664 1.00 84.12 101 GLN A CA 1
ATOM 693 C C . GLN A 1 101 ? -18.664 -24.548 7.688 1.00 84.12 101 GLN A C 1
ATOM 695 O O . GLN A 1 101 ? -18.389 -23.509 8.284 1.00 84.12 101 GLN A O 1
ATOM 700 N N . THR A 1 102 ? -17.985 -25.674 7.895 1.00 88.00 102 THR A N 1
ATOM 701 C CA . THR A 1 102 ? -16.759 -25.707 8.695 1.00 88.00 102 THR A CA 1
ATOM 702 C C . THR A 1 102 ? -15.561 -25.435 7.796 1.00 88.00 102 THR A C 1
ATOM 704 O O . THR A 1 102 ? -15.356 -26.151 6.818 1.00 88.00 102 THR A O 1
ATOM 707 N N . ILE A 1 103 ? -14.770 -24.430 8.152 1.00 89.12 103 ILE A N 1
ATOM 708 C CA . ILE A 1 103 ? -13.448 -24.169 7.586 1.00 89.12 103 ILE A CA 1
ATOM 709 C C . ILE A 1 103 ? -12.416 -24.195 8.712 1.00 89.12 103 ILE A C 1
ATOM 711 O O . ILE A 1 103 ? -12.741 -23.984 9.872 1.00 89.12 103 ILE A O 1
ATOM 715 N N . TYR A 1 104 ? -11.173 -24.473 8.390 1.00 89.81 104 TYR A N 1
ATOM 716 C CA . TYR A 1 104 ? -10.054 -24.556 9.303 1.00 89.81 104 TYR A CA 1
ATOM 717 C C . TYR A 1 104 ? -9.187 -23.306 9.132 1.00 89.81 104 TYR A C 1
ATOM 719 O O . TYR A 1 104 ? -8.965 -22.868 8.003 1.00 89.81 104 TYR A O 1
ATOM 727 N N . VAL A 1 105 ? -8.729 -22.702 10.228 1.00 87.81 105 VAL A N 1
ATOM 728 C CA . VAL A 1 105 ? -8.029 -21.404 10.223 1.00 87.81 105 VAL A CA 1
ATOM 729 C C . VAL A 1 105 ? -6.697 -21.485 10.986 1.00 87.81 105 VAL A C 1
ATOM 731 O O . VAL A 1 105 ? -6.685 -22.029 12.086 1.00 87.81 105 VAL A O 1
ATOM 734 N N . PRO A 1 106 ? -5.573 -20.971 10.448 1.00 76.06 106 PRO A N 1
ATOM 735 C CA . PRO A 1 106 ? -4.217 -21.259 10.940 1.00 76.06 106 PRO A CA 1
ATOM 736 C C . PRO A 1 106 ? -3.912 -20.731 12.348 1.00 76.06 106 PRO A C 1
ATOM 738 O O . PRO A 1 106 ? -3.046 -21.282 13.030 1.00 76.06 106 PRO A O 1
ATOM 741 N N . GLN A 1 107 ? -4.644 -19.720 12.825 1.00 66.62 107 GLN A N 1
ATOM 742 C CA . GLN A 1 107 ? -4.580 -19.258 14.211 1.00 66.62 107 GLN A CA 1
ATOM 743 C C . GLN A 1 107 ? -5.935 -19.396 14.911 1.00 66.62 107 GLN A C 1
ATOM 745 O O . GLN A 1 107 ? -6.994 -19.173 14.325 1.00 66.62 107 GLN A O 1
ATOM 750 N N . GLY A 1 108 ? -5.906 -19.790 16.188 1.00 50.31 108 GLY A N 1
ATOM 751 C CA . GLY A 1 108 ? -7.100 -19.923 17.019 1.00 50.31 108 GLY A CA 1
ATOM 752 C C . GLY A 1 108 ? -7.709 -18.558 17.300 1.00 50.31 108 GLY A C 1
ATOM 753 O O . GLY A 1 108 ? -7.255 -17.851 18.194 1.00 50.31 108 GLY A O 1
ATOM 754 N N . VAL A 1 109 ? -8.737 -18.201 16.540 1.00 38.97 109 VAL A N 1
ATOM 755 C CA . VAL A 1 109 ? -9.436 -16.929 16.693 1.00 38.97 109 VAL A CA 1
ATOM 756 C C . VAL A 1 109 ? -10.185 -16.921 18.030 1.00 38.97 109 VAL A C 1
ATOM 758 O O . VAL A 1 109 ? -11.156 -17.657 18.220 1.00 38.97 109 VAL A O 1
ATOM 761 N N . ALA A 1 110 ? -9.752 -16.076 18.968 1.00 37.66 110 ALA A N 1
ATOM 762 C CA . ALA A 1 110 ? -10.627 -15.567 20.019 1.00 37.66 110 ALA A CA 1
ATOM 763 C C . ALA A 1 110 ? -11.458 -14.443 19.394 1.00 37.66 110 ALA A C 1
ATOM 765 O O . ALA A 1 110 ? -11.123 -13.268 19.475 1.00 37.66 110 ALA A O 1
ATOM 766 N N . ILE A 1 111 ? -12.498 -14.839 18.674 1.00 34.62 111 ILE A N 1
ATOM 767 C CA . ILE A 1 111 ? -13.425 -13.922 18.013 1.00 34.62 111 ILE A CA 1
ATOM 768 C C . ILE A 1 111 ? -14.287 -13.302 19.103 1.00 34.62 111 ILE A C 1
ATOM 770 O O . ILE A 1 111 ? -15.192 -13.953 19.628 1.00 34.62 111 ILE A O 1
ATOM 774 N N . GLU A 1 112 ? -14.010 -12.049 19.447 1.00 33.66 112 GLU A N 1
ATOM 775 C CA . GLU A 1 112 ? -15.077 -11.173 19.911 1.00 33.66 112 GLU A CA 1
ATOM 776 C C . GLU A 1 112 ? -15.950 -10.832 18.692 1.00 33.66 112 GLU A C 1
ATOM 778 O O . GLU A 1 112 ? -15.434 -10.327 17.693 1.00 33.66 112 GLU A O 1
ATOM 783 N N . PRO A 1 113 ? -17.256 -11.146 18.708 1.00 30.84 113 PRO A N 1
ATOM 784 C CA . PRO A 1 113 ? -18.129 -10.871 17.575 1.00 30.84 113 PRO A CA 1
ATOM 785 C C . PRO A 1 113 ? -18.321 -9.355 17.370 1.00 30.84 113 PRO A C 1
ATOM 787 O O . PRO A 1 113 ? -18.820 -8.637 18.242 1.00 30.84 113 PRO A O 1
ATOM 790 N N . THR A 1 114 ? -17.958 -8.870 16.183 1.00 37.50 114 THR A N 1
ATOM 791 C CA . THR A 1 114 ? -18.251 -7.527 15.648 1.00 37.50 114 THR A CA 1
ATOM 792 C C . THR A 1 114 ? -19.780 -7.312 15.555 1.00 37.50 114 THR A C 1
ATOM 794 O O . THR A 1 114 ? -20.504 -8.273 15.286 1.00 37.50 114 THR A O 1
ATOM 797 N N . PRO A 1 115 ? -20.342 -6.102 15.795 1.00 41.22 115 PRO A N 1
ATOM 798 C CA . PRO A 1 115 ? -21.782 -5.883 15.712 1.00 41.22 115 PRO A CA 1
ATOM 799 C C . PRO A 1 115 ? -22.153 -5.718 14.245 1.00 41.22 115 PRO A C 1
ATOM 801 O O . PRO A 1 115 ? -21.690 -4.798 13.575 1.00 41.22 115 PRO A O 1
ATOM 804 N N . VAL A 1 116 ? -23.042 -6.565 13.756 1.00 43.25 116 VAL A N 1
ATOM 805 C CA . VAL A 1 116 ? -23.677 -6.346 12.459 1.00 43.25 116 VAL A CA 1
ATOM 806 C C . VAL A 1 116 ? -24.716 -5.230 12.628 1.00 43.25 116 VAL A C 1
ATOM 808 O O . VAL A 1 116 ? -25.601 -5.348 13.477 1.00 43.25 116 VAL A O 1
ATOM 811 N N . SER A 1 117 ? -24.629 -4.150 11.843 1.00 50.31 117 SER A N 1
ATOM 812 C CA . SER A 1 117 ? -25.732 -3.186 11.714 1.00 50.31 117 SER A CA 1
ATOM 813 C C . SER A 1 117 ? -26.928 -3.894 11.059 1.00 50.31 117 SER A C 1
ATOM 815 O O . SER A 1 117 ? -26.769 -4.463 9.973 1.00 50.31 117 SER A O 1
ATOM 817 N N . PRO A 1 118 ? -28.126 -3.918 11.671 1.00 60.53 118 PRO A N 1
ATOM 818 C CA . PRO A 1 118 ? -29.295 -4.474 11.006 1.00 60.53 118 PRO A CA 1
ATOM 819 C C . PRO A 1 118 ? -29.688 -3.591 9.809 1.00 60.53 118 PRO A C 1
ATOM 821 O O . PRO A 1 118 ? -29.813 -2.374 9.936 1.00 60.53 118 PRO A O 1
ATOM 824 N N . ILE A 1 119 ? -29.923 -4.193 8.638 1.00 57.56 119 ILE A N 1
ATOM 825 C CA . ILE A 1 119 ? -30.369 -3.465 7.435 1.00 57.56 119 ILE A CA 1
ATOM 826 C C . ILE A 1 119 ? -31.619 -2.626 7.769 1.00 57.56 119 ILE A C 1
ATOM 828 O O . ILE A 1 119 ? -32.616 -3.165 8.251 1.00 57.56 119 ILE A O 1
ATOM 832 N N . GLY A 1 120 ? -31.574 -1.316 7.494 1.00 71.19 120 GLY A N 1
ATOM 833 C CA . GLY A 1 120 ? -32.674 -0.377 7.767 1.00 71.19 120 GLY A CA 1
ATOM 834 C C . GLY A 1 120 ? -32.625 0.316 9.136 1.00 71.19 120 GLY A C 1
ATOM 835 O O . GLY A 1 120 ? -33.613 0.933 9.531 1.00 71.19 120 GLY A O 1
ATOM 836 N N . TRP A 1 121 ? -31.505 0.226 9.854 1.00 85.19 121 TRP A N 1
ATOM 837 C CA . TRP A 1 121 ? -31.272 0.890 11.139 1.00 85.19 121 TRP A CA 1
ATOM 838 C C . TRP A 1 121 ? -30.179 1.957 11.011 1.00 85.19 121 TRP A C 1
ATOM 840 O O . TRP A 1 121 ? -29.340 1.891 10.117 1.00 85.19 121 TRP A O 1
ATOM 850 N N . GLN A 1 122 ? -30.192 2.947 11.902 1.00 79.12 122 GLN A N 1
ATOM 851 C CA . GLN A 1 122 ? -29.191 4.012 11.989 1.00 79.12 122 GLN A CA 1
ATOM 852 C C . GLN A 1 122 ? -28.640 4.108 13.418 1.00 79.12 122 GLN A C 1
ATOM 854 O O . GLN A 1 122 ? -29.325 3.741 14.378 1.00 79.12 122 GLN A O 1
ATOM 859 N N . SER A 1 123 ? -27.407 4.591 13.568 1.00 83.75 123 SER A N 1
ATOM 860 C CA . SER A 1 123 ? -26.755 4.751 14.869 1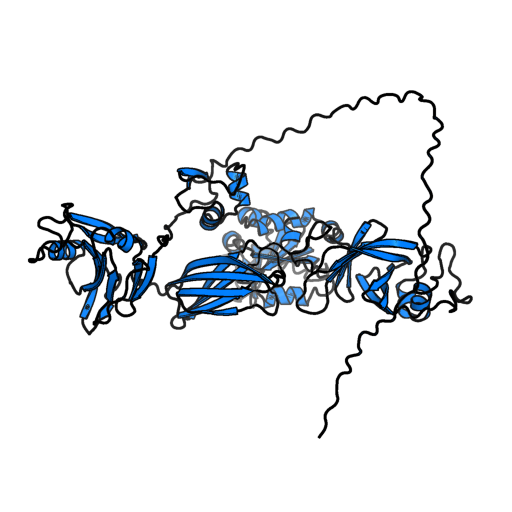.00 83.75 123 SER A CA 1
ATOM 861 C C . SER A 1 123 ? -27.085 6.100 15.515 1.00 83.75 123 SER A C 1
ATOM 863 O O . SER A 1 123 ? -27.368 7.099 14.851 1.00 83.75 123 SER A O 1
ATOM 865 N N . TYR A 1 124 ? -27.063 6.134 16.845 1.00 82.00 124 TYR A N 1
ATOM 866 C CA . TYR A 1 124 ? -27.074 7.363 17.629 1.00 82.00 124 TYR A CA 1
ATOM 867 C C . TYR A 1 124 ? -26.125 7.232 18.809 1.00 82.00 124 TYR A C 1
ATOM 869 O O . TYR A 1 124 ? -26.184 6.254 19.555 1.00 82.00 124 TYR A O 1
ATOM 877 N N . THR A 1 125 ? -25.293 8.254 18.987 1.00 82.62 125 THR A N 1
ATOM 878 C CA . THR A 1 125 ? -24.441 8.423 20.161 1.00 82.62 125 THR A CA 1
ATOM 879 C C . THR A 1 125 ? -24.997 9.560 20.998 1.00 82.62 125 THR A C 1
ATOM 881 O O . THR A 1 125 ? -25.076 10.703 20.542 1.00 82.62 125 THR A O 1
ATOM 884 N N . ASP A 1 126 ? -25.388 9.248 22.229 1.00 82.38 126 ASP A N 1
ATOM 885 C CA . ASP A 1 126 ? -25.852 10.256 23.167 1.00 82.38 126 ASP A CA 1
ATOM 886 C C . ASP A 1 126 ? -24.670 10.853 23.947 1.00 82.38 126 ASP A C 1
ATOM 888 O O . ASP A 1 126 ? -23.964 10.111 24.633 1.00 82.38 126 ASP A O 1
ATOM 892 N N . PRO A 1 127 ? -24.433 12.175 23.890 1.00 76.00 127 PRO A N 1
ATOM 893 C CA . PRO A 1 127 ? -23.308 12.792 24.587 1.00 76.00 127 PRO A CA 1
ATOM 894 C C . PRO A 1 127 ? -23.513 12.893 26.107 1.00 76.00 127 PRO A C 1
ATOM 896 O O . PRO A 1 127 ? -22.535 13.032 26.838 1.00 76.00 127 PRO A O 1
ATOM 899 N N . GLU A 1 128 ? -24.758 12.846 26.596 1.00 81.94 128 GLU A N 1
ATOM 900 C CA . GLU A 1 128 ? -25.079 12.995 28.021 1.00 81.94 128 GLU A CA 1
ATOM 901 C C . GLU A 1 128 ? -24.939 11.670 28.781 1.00 81.94 128 GLU A C 1
ATOM 903 O O . GLU A 1 128 ? -24.311 11.613 29.838 1.00 81.94 128 GLU A O 1
ATOM 908 N N . PHE A 1 129 ? -25.491 10.598 28.223 1.00 86.00 129 PHE A N 1
ATOM 909 C CA . PHE A 1 129 ? -25.396 9.228 28.715 1.00 86.00 129 PHE A CA 1
ATOM 910 C C . PHE A 1 129 ? -24.165 8.484 28.178 1.00 86.00 129 PHE A C 1
ATOM 912 O O . PHE A 1 129 ? -23.883 7.379 28.628 1.00 86.00 129 PHE A O 1
ATOM 919 N N . GLN A 1 130 ? -23.413 9.077 27.245 1.00 83.00 130 GLN A N 1
ATOM 920 C CA . GLN A 1 130 ? -22.178 8.522 26.675 1.00 83.00 130 GLN A CA 1
ATOM 921 C C . GLN A 1 130 ? -22.354 7.107 26.093 1.00 83.00 130 GLN A C 1
ATOM 923 O O . GLN A 1 130 ? -21.458 6.274 26.171 1.00 83.00 130 GLN A O 1
ATOM 928 N N . VAL A 1 131 ? -23.521 6.817 25.518 1.00 84.12 131 VAL A N 1
ATOM 929 C CA . VAL A 1 131 ? -23.868 5.500 24.967 1.00 84.12 131 VAL A CA 1
ATOM 930 C C . VAL A 1 131 ? -24.087 5.595 23.464 1.00 84.12 131 VAL A C 1
ATOM 932 O O . VAL A 1 131 ? -24.678 6.564 22.988 1.00 84.12 131 VAL A O 1
ATOM 935 N N . THR A 1 132 ? -23.672 4.562 22.729 1.00 82.38 132 THR A N 1
ATOM 936 C CA . THR A 1 132 ? -24.061 4.368 21.326 1.00 82.38 132 THR A CA 1
ATOM 937 C C . THR A 1 132 ? -25.028 3.196 21.200 1.00 82.38 132 THR A C 1
ATOM 939 O O . THR A 1 132 ? -24.838 2.154 21.826 1.00 82.38 132 THR A O 1
ATOM 942 N N . PHE A 1 133 ? -26.080 3.354 20.402 1.00 86.12 133 PHE A N 1
ATOM 943 C CA . PHE A 1 133 ? -27.026 2.288 20.065 1.00 86.12 133 PHE A CA 1
ATOM 944 C C . PHE A 1 133 ? -27.613 2.510 18.670 1.00 86.12 133 PHE A C 1
ATOM 946 O O . PHE A 1 133 ? -27.547 3.613 18.125 1.00 86.12 133 PHE A O 1
ATOM 953 N N . PHE A 1 134 ? -28.212 1.468 18.097 1.00 86.06 134 PHE A N 1
ATOM 954 C CA . PHE A 1 134 ? -28.911 1.553 16.817 1.00 86.06 134 PHE A CA 1
ATOM 955 C C . PHE A 1 134 ? -30.426 1.559 17.033 1.00 86.06 134 PHE A C 1
ATOM 957 O O . PHE A 1 134 ? -30.944 0.954 17.974 1.00 86.06 134 PHE A O 1
ATOM 964 N N . TYR A 1 135 ? -31.140 2.237 16.139 1.00 88.69 135 TYR A N 1
ATOM 965 C CA . TYR A 1 135 ? -32.602 2.306 16.104 1.00 88.69 135 TYR A CA 1
ATOM 966 C C . TYR A 1 135 ? -33.102 2.314 14.646 1.00 88.69 135 TYR A C 1
ATOM 968 O O . TYR A 1 135 ? -32.317 2.630 13.747 1.00 88.69 135 TYR A O 1
ATOM 976 N N . PRO A 1 136 ? -34.369 1.955 14.367 1.00 91.25 136 PRO A N 1
ATOM 977 C CA . PRO A 1 136 ? -34.894 1.948 13.002 1.00 91.25 136 PRO A CA 1
ATOM 978 C C . PRO A 1 136 ? -34.754 3.310 12.309 1.00 91.25 136 PRO A C 1
ATOM 980 O O . PRO A 1 136 ? -34.994 4.365 12.902 1.00 91.25 136 PRO A O 1
ATOM 983 N N . ALA A 1 137 ? -34.340 3.298 11.040 1.00 86.62 137 ALA A N 1
ATOM 984 C CA . ALA A 1 137 ? -33.992 4.512 10.302 1.00 86.62 137 ALA A CA 1
ATOM 985 C C . ALA A 1 137 ? -35.198 5.428 10.007 1.00 86.62 137 ALA A C 1
ATOM 987 O O . ALA A 1 137 ? -35.029 6.618 9.745 1.00 86.62 137 ALA A O 1
ATOM 988 N N . ASP A 1 138 ? -36.419 4.890 10.045 1.00 88.38 138 ASP A N 1
ATOM 989 C CA . ASP A 1 138 ? -37.667 5.626 9.833 1.00 88.38 138 ASP A CA 1
ATOM 990 C C . ASP A 1 138 ? -38.209 6.295 11.109 1.00 88.38 138 ASP A C 1
ATOM 992 O O . ASP A 1 138 ? -39.168 7.070 11.042 1.00 88.38 138 ASP A O 1
ATOM 996 N N . TRP A 1 139 ? -37.600 6.033 12.269 1.00 93.12 139 TRP A N 1
ATOM 997 C CA . TRP A 1 139 ? -37.978 6.671 13.525 1.00 93.12 139 TRP A CA 1
ATOM 998 C C . TRP A 1 139 ? -37.415 8.087 13.617 1.00 93.12 139 TRP A C 1
ATOM 1000 O O . TRP A 1 139 ? -36.283 8.379 13.231 1.00 93.12 139 TRP A O 1
ATOM 1010 N N . SER A 1 140 ? -38.213 8.981 14.192 1.00 90.94 140 SER A N 1
ATOM 1011 C CA . SER A 1 140 ? -37.851 10.380 14.404 1.00 90.94 140 SER A CA 1
ATOM 1012 C C . SER A 1 140 ? -37.549 10.656 15.872 1.00 90.94 140 SER A C 1
ATOM 1014 O O . SER A 1 140 ? -38.217 10.131 16.764 1.00 90.94 140 SER A O 1
ATOM 1016 N N . ARG A 1 141 ? -36.548 11.503 16.128 1.00 89.31 141 ARG A N 1
ATOM 1017 C CA . ARG A 1 141 ? -36.241 11.991 17.476 1.00 89.31 141 ARG A CA 1
ATOM 1018 C C . ARG A 1 141 ? -37.262 13.052 17.891 1.00 89.31 141 ARG A C 1
ATOM 1020 O O . ARG A 1 141 ? -37.466 14.032 17.172 1.00 89.31 141 ARG A O 1
ATOM 1027 N N . GLU A 1 142 ? -37.875 12.885 19.056 1.00 87.38 142 GLU A N 1
ATOM 1028 C CA . GLU A 1 142 ? -38.802 13.874 19.616 1.00 87.38 142 GLU A CA 1
ATOM 1029 C C . GLU A 1 142 ? -38.017 15.097 20.150 1.00 87.38 142 GLU A C 1
ATOM 1031 O O . GLU A 1 142 ? -36.887 14.969 20.625 1.00 87.38 142 GLU A O 1
ATOM 1036 N N . GLN A 1 143 ? -38.575 16.311 20.014 1.00 68.75 143 GLN A N 1
ATOM 1037 C CA . GLN A 1 143 ? -37.882 17.571 20.361 1.00 68.75 143 GLN A CA 1
ATOM 1038 C C . GLN A 1 143 ? -37.974 17.961 21.851 1.00 68.75 143 GLN A C 1
ATOM 1040 O O . GLN A 1 143 ? -37.432 18.996 22.236 1.00 68.75 143 GLN A O 1
ATOM 1045 N N . GLU A 1 144 ? -38.664 17.181 22.686 1.00 61.47 144 GLU A N 1
ATOM 1046 C CA . GLU A 1 144 ? -38.726 17.421 24.136 1.00 61.47 144 GLU A CA 1
ATOM 1047 C C . GLU A 1 144 ? -37.441 16.941 24.845 1.00 61.47 144 GLU A C 1
ATOM 1049 O O . GLU A 1 144 ? -36.678 16.149 24.293 1.00 61.47 144 GLU A O 1
ATOM 1054 N N . GLU A 1 145 ? -37.169 17.464 26.049 1.00 62.88 145 GLU A N 1
ATOM 1055 C CA . GLU A 1 145 ? -35.977 17.119 26.843 1.00 62.88 145 GLU A CA 1
ATOM 1056 C C . GLU A 1 145 ? -35.821 15.592 27.007 1.00 62.88 145 GLU A C 1
ATOM 1058 O O . GLU A 1 145 ? -36.756 14.902 27.414 1.00 62.88 145 GLU A O 1
ATOM 1063 N N . GLY A 1 146 ? -34.621 15.076 26.716 1.00 75.62 146 GLY A N 1
ATOM 1064 C CA . GLY A 1 146 ? -34.265 13.658 26.830 1.00 75.62 146 GLY A CA 1
ATOM 1065 C C . GLY A 1 146 ? -33.939 12.973 25.498 1.00 75.62 146 GLY A C 1
ATOM 1066 O O . GLY A 1 146 ? -33.858 13.597 24.436 1.00 75.62 146 GLY A O 1
ATOM 1067 N N . VAL A 1 147 ? -33.718 11.659 25.574 1.00 88.88 147 VAL A N 1
ATOM 1068 C CA . VAL A 1 147 ? -33.395 10.793 24.433 1.00 88.88 147 VAL A CA 1
ATOM 1069 C C . VAL A 1 147 ? -34.613 9.935 24.130 1.00 88.88 147 VAL A C 1
ATOM 1071 O O . VAL A 1 147 ? -34.854 8.939 24.811 1.00 88.88 147 VAL A O 1
ATOM 1074 N N . ARG A 1 148 ? -35.405 10.345 23.135 1.00 93.38 148 ARG A N 1
ATOM 1075 C CA . ARG A 1 148 ? -36.630 9.652 22.727 1.00 93.38 148 ARG A CA 1
ATOM 1076 C C . ARG A 1 148 ? -36.761 9.603 21.209 1.00 93.38 148 ARG A C 1
ATOM 1078 O O . ARG A 1 148 ? -36.700 10.637 20.546 1.00 93.38 148 ARG A O 1
ATOM 1085 N N . PHE A 1 149 ? -36.994 8.404 20.694 1.00 93.56 149 PHE A N 1
ATOM 1086 C CA . PHE A 1 149 ? -37.230 8.109 19.287 1.00 93.56 149 PHE A CA 1
ATOM 1087 C C . PHE A 1 149 ? -38.567 7.394 19.139 1.00 93.56 149 PHE A C 1
ATOM 1089 O O . PHE A 1 149 ? -38.917 6.564 19.980 1.00 93.56 149 PHE A O 1
ATOM 1096 N N . SER A 1 150 ? -39.311 7.701 18.083 1.00 92.56 150 SER A N 1
ATOM 1097 C CA . SER A 1 150 ? -40.566 7.019 17.777 1.00 92.56 150 SER A CA 1
ATOM 1098 C C . SER A 1 150 ? -40.829 6.949 16.278 1.00 92.56 150 SER A C 1
ATOM 1100 O O . SER A 1 150 ? -40.457 7.847 15.515 1.00 92.56 150 SER A O 1
ATOM 1102 N N . GLY A 1 151 ? -41.481 5.868 15.862 1.00 90.81 151 GLY A N 1
ATOM 1103 C CA . GLY A 1 151 ? -41.912 5.637 14.489 1.00 90.81 151 GLY A CA 1
ATOM 1104 C C . GLY A 1 151 ? -43.274 4.965 14.425 1.00 90.81 151 GLY A C 1
ATOM 1105 O O . GLY A 1 151 ? -44.031 4.941 15.397 1.00 90.81 151 GLY A O 1
ATOM 1106 N N . SER A 1 152 ? -43.615 4.450 13.246 1.00 87.12 152 SER A N 1
ATOM 1107 C CA . SER A 1 152 ? -44.943 3.870 13.009 1.00 87.12 152 SER A CA 1
ATOM 1108 C C . SER A 1 152 ? -45.181 2.547 13.748 1.00 87.12 152 SER A C 1
ATOM 1110 O O . SER A 1 152 ? -46.332 2.176 13.980 1.00 87.12 152 SER A O 1
ATOM 1112 N N . ASP A 1 153 ? -44.106 1.868 14.139 1.00 87.81 153 ASP A N 1
ATOM 1113 C CA . ASP A 1 153 ? -44.091 0.512 14.683 1.00 87.81 153 ASP A CA 1
ATOM 1114 C C . ASP A 1 153 ? -43.420 0.396 16.062 1.00 87.81 153 ASP A C 1
ATOM 1116 O O . ASP A 1 153 ? -43.369 -0.703 16.615 1.00 87.81 153 ASP A O 1
ATOM 1120 N N . GLY A 1 154 ? -42.966 1.501 16.662 1.00 91.06 154 GLY A N 1
ATOM 1121 C CA . GLY A 1 154 ? -42.326 1.436 17.970 1.00 91.06 154 GLY A CA 1
ATOM 1122 C C . GLY A 1 154 ? -41.752 2.744 18.493 1.00 91.06 154 GLY A C 1
ATOM 1123 O O . GLY A 1 154 ? -42.019 3.839 17.986 1.00 91.06 154 GLY A O 1
ATOM 1124 N N . PHE A 1 155 ? -40.999 2.613 19.582 1.00 93.69 155 PHE A N 1
ATOM 1125 C CA . PHE A 1 155 ? -40.311 3.723 20.229 1.00 93.69 155 PHE A CA 1
ATOM 1126 C C . PHE A 1 155 ? -39.091 3.239 21.019 1.00 93.69 155 PHE A C 1
ATOM 1128 O O . PHE A 1 155 ? -38.987 2.065 21.368 1.00 93.69 155 PHE A O 1
ATOM 1135 N N . LEU A 1 156 ? -38.205 4.173 21.360 1.00 95.00 156 LEU A N 1
ATOM 1136 C CA . LEU A 1 156 ? -37.062 3.977 22.249 1.00 95.00 156 LEU A CA 1
ATOM 1137 C C . LEU A 1 156 ? -36.871 5.219 23.125 1.00 95.00 156 LEU A C 1
ATOM 1139 O O . LEU A 1 156 ? -36.937 6.345 22.637 1.00 95.00 156 LEU A O 1
ATOM 1143 N N . VAL A 1 157 ? -36.615 5.019 24.415 1.00 94.56 157 VAL A N 1
ATOM 1144 C CA . VAL A 1 157 ? -36.276 6.061 25.390 1.00 94.56 157 VAL A CA 1
ATOM 1145 C C . VAL A 1 157 ? -35.026 5.646 26.156 1.00 94.56 157 VAL A C 1
ATOM 1147 O O . VAL A 1 157 ? -34.979 4.526 26.659 1.00 94.56 157 VAL A O 1
ATOM 1150 N N . ALA A 1 158 ? -34.051 6.544 26.305 1.00 93.50 158 ALA A N 1
ATOM 1151 C CA . ALA A 1 158 ? -32.908 6.331 27.194 1.00 93.50 158 ALA A CA 1
ATOM 1152 C C . ALA A 1 158 ? -33.076 7.097 28.514 1.00 93.50 158 ALA A C 1
ATOM 1154 O O . ALA A 1 158 ? -33.490 8.257 28.531 1.00 93.50 158 ALA A O 1
ATOM 1155 N N . ILE A 1 159 ? -32.772 6.428 29.627 1.00 92.44 159 ILE A N 1
ATOM 1156 C CA . ILE A 1 159 ? -32.958 6.928 30.991 1.00 92.44 159 ILE A CA 1
ATOM 1157 C C . ILE A 1 159 ? -31.730 6.568 31.833 1.00 92.44 159 ILE A C 1
ATOM 1159 O O . ILE A 1 159 ? -31.294 5.420 31.859 1.00 92.44 159 ILE A O 1
ATOM 1163 N N . GLY A 1 160 ? -31.197 7.532 32.579 1.00 91.19 160 GLY A N 1
ATOM 1164 C CA . GLY A 1 160 ? -30.146 7.298 33.568 1.00 91.19 160 GLY A CA 1
ATOM 1165 C C . GLY A 1 160 ? -30.699 6.873 34.931 1.00 91.19 160 GLY A C 1
ATOM 1166 O O . GLY A 1 160 ? -31.593 7.525 35.469 1.00 91.19 160 GLY A O 1
ATOM 1167 N N . LEU A 1 161 ? -30.130 5.829 35.542 1.00 92.88 161 LEU A N 1
ATOM 1168 C CA . LEU A 1 161 ? -30.505 5.359 36.879 1.00 92.88 161 LEU A CA 1
ATOM 1169 C C . LEU A 1 161 ? -29.346 5.501 37.878 1.00 92.88 161 LEU A C 1
ATOM 1171 O O . LEU A 1 161 ? -28.314 4.840 37.767 1.00 92.88 161 LEU A O 1
ATOM 1175 N N . GLY A 1 162 ? -29.550 6.289 38.935 1.00 89.31 162 GLY A N 1
ATOM 1176 C CA . GLY A 1 162 ? -28.609 6.441 40.058 1.00 89.31 162 GLY A CA 1
ATOM 1177 C C . GLY A 1 162 ? -28.773 5.415 41.188 1.00 89.31 162 GLY A C 1
ATOM 1178 O O . GLY A 1 162 ? -28.483 5.714 42.345 1.00 89.31 162 GLY A O 1
ATOM 1179 N N . SER A 1 163 ? -29.305 4.223 40.896 1.00 86.12 163 SER A N 1
ATOM 1180 C CA . SER A 1 163 ? -29.599 3.197 41.910 1.00 86.12 163 SER A CA 1
ATOM 1181 C C . SER A 1 163 ? -28.316 2.712 42.601 1.00 86.12 163 SER A C 1
ATOM 1183 O O . SER A 1 163 ? -27.406 2.271 41.903 1.00 86.12 163 SER A O 1
ATOM 1185 N N . PRO A 1 164 ? -28.216 2.726 43.945 1.00 84.56 164 PRO A N 1
ATOM 1186 C CA . PRO A 1 164 ? -27.066 2.165 44.661 1.00 84.56 164 PRO A CA 1
ATOM 1187 C C . PRO A 1 164 ? -27.127 0.632 44.786 1.00 84.56 164 PRO A C 1
ATOM 1189 O O . PRO A 1 164 ? -26.233 0.025 45.372 1.00 84.56 164 PRO A O 1
ATOM 1192 N N . ARG A 1 165 ? -28.214 0.007 44.318 1.00 89.81 165 ARG A N 1
ATOM 1193 C CA . ARG A 1 165 ? -28.440 -1.441 44.395 1.00 89.81 165 ARG A CA 1
ATOM 1194 C C . ARG A 1 165 ? -27.686 -2.166 43.287 1.00 89.81 165 ARG A C 1
ATOM 1196 O O . ARG A 1 165 ? -27.324 -1.557 42.283 1.00 89.81 165 ARG A O 1
ATOM 1203 N N . GLY A 1 166 ? -27.495 -3.476 43.447 1.00 92.38 166 GLY A N 1
ATOM 1204 C CA . GLY A 1 166 ? -26.931 -4.327 42.396 1.00 92.38 166 GLY A CA 1
ATOM 1205 C C . GLY A 1 166 ? -27.834 -4.419 41.158 1.00 92.38 166 GLY A C 1
ATOM 1206 O O . GLY A 1 166 ? -29.026 -4.104 41.220 1.00 92.38 166 GLY A O 1
ATOM 1207 N N . LEU A 1 167 ? -27.268 -4.881 40.039 1.00 94.00 167 LEU A N 1
ATOM 1208 C CA . LEU A 1 167 ? -27.942 -4.962 38.737 1.00 94.00 167 LEU A CA 1
ATOM 1209 C C . LEU A 1 167 ? -29.264 -5.750 38.805 1.00 94.00 167 LEU A C 1
ATOM 1211 O O . LEU A 1 167 ? -30.302 -5.263 38.363 1.00 94.00 167 LEU A O 1
ATOM 1215 N N . GLN A 1 168 ? -29.239 -6.936 39.421 1.00 95.69 168 GLN A N 1
ATOM 1216 C CA . GLN A 1 168 ? -30.421 -7.794 39.573 1.00 95.69 168 GLN A CA 1
ATOM 1217 C C . GLN A 1 168 ? -31.528 -7.122 40.402 1.00 95.69 168 GLN A C 1
ATOM 1219 O O . GLN A 1 168 ? -32.678 -7.085 39.979 1.00 95.69 168 GLN A O 1
ATOM 1224 N N . GLU A 1 169 ? -31.190 -6.553 41.561 1.00 94.94 169 GLU A N 1
ATOM 1225 C CA . GLU A 1 169 ? -32.165 -5.913 42.459 1.00 94.94 169 GLU A CA 1
ATOM 1226 C C . GLU A 1 169 ? -32.759 -4.636 41.834 1.00 94.94 169 GLU A C 1
ATOM 1228 O O . GLU A 1 169 ? -33.930 -4.306 42.043 1.00 94.94 169 GLU A O 1
ATOM 1233 N N . THR A 1 170 ? -31.964 -3.923 41.031 1.00 96.31 170 THR A N 1
ATOM 1234 C CA . THR A 1 170 ? -32.435 -2.775 40.245 1.00 96.31 170 THR A CA 1
ATOM 1235 C C . THR A 1 170 ? -33.460 -3.226 39.202 1.00 96.31 170 THR A C 1
ATOM 1237 O O . THR A 1 170 ? -34.541 -2.643 39.136 1.00 96.31 170 THR A O 1
ATOM 1240 N N . ALA A 1 171 ? -33.184 -4.311 38.470 1.00 96.50 171 ALA A N 1
ATOM 1241 C CA . ALA A 1 171 ? -34.131 -4.883 37.513 1.00 96.50 171 ALA A CA 1
ATOM 1242 C C . ALA A 1 171 ? -35.411 -5.413 38.176 1.00 96.50 171 ALA A C 1
ATOM 1244 O O . ALA A 1 171 ? -36.499 -5.184 37.662 1.00 96.50 171 ALA A O 1
ATOM 1245 N N . GLU A 1 172 ? -35.315 -6.062 39.338 1.00 96.25 172 GLU A N 1
ATOM 1246 C CA . GLU A 1 172 ? -36.485 -6.528 40.098 1.00 96.25 172 GLU A CA 1
ATOM 1247 C C . GLU A 1 172 ? -37.356 -5.370 40.593 1.00 96.25 172 GLU A C 1
ATOM 1249 O O . GLU A 1 172 ? -38.584 -5.452 40.551 1.00 96.25 172 GLU A O 1
ATOM 1254 N N . THR A 1 173 ? -36.731 -4.271 41.028 1.00 94.06 173 THR A N 1
ATOM 1255 C CA . THR A 1 173 ? -37.447 -3.056 41.441 1.00 94.06 173 THR A CA 1
ATOM 1256 C C . THR A 1 173 ? -38.216 -2.449 40.267 1.00 94.06 173 THR A C 1
ATOM 1258 O O . THR A 1 173 ? -39.377 -2.076 40.428 1.00 94.06 173 THR A O 1
ATOM 1261 N N . GLU A 1 174 ? -37.581 -2.370 39.096 1.00 94.88 174 GLU A N 1
ATOM 1262 C CA . GLU A 1 174 ? -38.185 -1.820 37.880 1.00 94.88 174 GLU A CA 1
ATOM 1263 C C . GLU A 1 174 ? -39.294 -2.733 37.334 1.00 94.88 174 GLU A C 1
ATOM 1265 O O . GLU A 1 174 ? -40.400 -2.287 37.038 1.00 94.88 174 GLU A O 1
ATOM 1270 N N . ALA A 1 175 ? -39.065 -4.045 37.305 1.00 93.88 175 ALA A N 1
ATOM 1271 C CA . ALA A 1 175 ? -40.065 -5.033 36.913 1.00 93.88 175 ALA A CA 1
ATOM 1272 C C . ALA A 1 175 ? -41.316 -5.003 37.816 1.00 93.88 175 ALA A C 1
ATOM 1274 O O . ALA A 1 175 ? -42.429 -5.224 37.339 1.00 93.88 175 ALA A O 1
ATOM 1275 N N . ALA A 1 176 ? -41.149 -4.694 39.107 1.00 92.38 176 ALA A N 1
ATOM 1276 C CA . ALA A 1 176 ? -42.229 -4.564 40.087 1.00 92.38 176 ALA A CA 1
ATOM 1277 C C . ALA A 1 176 ? -42.885 -3.166 40.114 1.00 92.38 176 ALA A C 1
ATOM 1279 O O . ALA A 1 176 ? -43.583 -2.825 41.078 1.00 92.38 176 ALA A O 1
ATOM 1280 N N . HIS A 1 177 ? -42.672 -2.338 39.086 1.00 90.25 177 HIS A N 1
ATOM 1281 C CA . HIS A 1 177 ? -43.218 -0.989 39.038 1.00 90.25 177 HIS A CA 1
ATOM 1282 C C . HIS A 1 177 ? -44.752 -0.989 39.157 1.00 90.25 177 HIS A C 1
ATOM 1284 O O . HIS A 1 177 ? -45.459 -1.704 38.451 1.00 90.25 177 HIS A O 1
ATOM 1290 N N . HIS A 1 178 ? -45.292 -0.135 40.030 1.00 88.62 178 HIS A N 1
ATOM 1291 C CA . HIS A 1 178 ? -46.720 -0.093 40.382 1.00 88.62 178 HIS A CA 1
ATOM 1292 C C . HIS A 1 178 ? -47.685 0.156 39.206 1.00 88.62 178 HIS A C 1
ATOM 1294 O O . HIS A 1 178 ? -48.859 -0.199 39.299 1.00 88.62 178 HIS A O 1
ATOM 1300 N N . LEU A 1 179 ? -47.205 0.761 38.111 1.00 87.12 179 LEU A N 1
ATOM 1301 C CA . LEU A 1 179 ? -47.984 0.962 36.879 1.00 87.12 179 LEU A CA 1
ATOM 1302 C C . LEU A 1 179 ? -48.001 -0.265 35.957 1.00 87.12 179 LEU A C 1
ATOM 1304 O O . LEU A 1 179 ? -48.704 -0.247 34.953 1.00 87.12 179 LEU A O 1
ATOM 1308 N N . LEU A 1 180 ? -47.238 -1.309 36.289 1.00 88.81 180 LEU A N 1
ATOM 1309 C CA . LEU A 1 180 ? -47.101 -2.545 35.519 1.00 88.81 180 LEU A CA 1
ATOM 1310 C C . LEU A 1 180 ? -46.791 -2.313 34.020 1.00 88.81 180 LEU A C 1
ATOM 1312 O O . LEU A 1 180 ? -47.450 -2.921 33.172 1.00 88.81 180 LEU A O 1
ATOM 1316 N N . PRO A 1 181 ? -45.798 -1.467 33.660 1.00 88.38 181 PRO A N 1
ATOM 1317 C CA . PRO A 1 181 ? -45.483 -1.155 32.258 1.00 88.38 181 PRO A CA 1
ATOM 1318 C C . PRO A 1 181 ? -45.013 -2.382 31.455 1.00 88.38 181 PRO A C 1
ATOM 1320 O O . PRO A 1 181 ? -45.180 -2.426 30.238 1.00 88.38 181 PRO A O 1
ATOM 1323 N N . TYR A 1 182 ? -44.494 -3.403 32.143 1.00 90.88 182 TYR A N 1
ATOM 1324 C CA . TYR A 1 182 ? -44.026 -4.672 31.573 1.00 90.88 182 TYR A CA 1
ATOM 1325 C C . TYR A 1 182 ? -45.042 -5.823 31.756 1.00 90.88 182 TYR A C 1
ATOM 1327 O O . TYR A 1 182 ? -44.762 -6.980 31.443 1.00 90.88 182 TYR A O 1
ATOM 1335 N N . GLY A 1 183 ? -46.238 -5.529 32.279 1.00 87.56 183 GLY A N 1
ATOM 1336 C CA . GLY A 1 183 ? -47.262 -6.515 32.629 1.00 87.56 183 GLY A CA 1
ATOM 1337 C C . GLY A 1 183 ? -47.186 -6.993 34.084 1.00 87.56 183 GLY A C 1
ATOM 1338 O O . GLY A 1 183 ? -46.376 -6.526 34.876 1.00 87.56 183 GLY A O 1
ATOM 1339 N N . ALA A 1 184 ? -48.080 -7.916 34.458 1.00 86.31 184 ALA A N 1
ATOM 1340 C CA . ALA A 1 184 ? -48.220 -8.369 35.848 1.00 86.31 184 ALA A CA 1
ATOM 1341 C C . ALA A 1 184 ? -47.091 -9.302 36.319 1.00 86.31 184 ALA A C 1
ATOM 1343 O O . ALA A 1 184 ? -46.820 -9.367 37.511 1.00 86.31 184 ALA A O 1
ATOM 1344 N N . ASN A 1 185 ? -46.472 -10.039 35.392 1.00 87.94 185 ASN A N 1
ATOM 1345 C CA . ASN A 1 185 ? -45.406 -11.003 35.673 1.00 87.94 185 ASN A CA 1
ATOM 1346 C C . ASN A 1 185 ? -44.344 -10.943 34.560 1.00 87.94 185 ASN A C 1
ATOM 1348 O O . ASN A 1 185 ? -44.263 -11.884 33.769 1.00 87.94 185 ASN A O 1
ATOM 1352 N N . PRO A 1 186 ? -43.596 -9.841 34.407 1.00 92.56 186 PRO A N 1
ATOM 1353 C CA . PRO A 1 186 ? -42.547 -9.760 33.395 1.00 92.56 186 PRO A CA 1
ATOM 1354 C C . PRO A 1 186 ? -41.424 -10.764 33.678 1.00 92.56 186 PRO A C 1
ATOM 1356 O O . PRO A 1 186 ? -41.164 -11.121 34.829 1.00 92.56 186 PRO A O 1
ATOM 1359 N N . ALA A 1 187 ? -40.752 -11.215 32.623 1.00 93.38 187 ALA A N 1
ATOM 1360 C CA . ALA A 1 187 ? -39.529 -11.992 32.744 1.00 93.38 187 ALA A CA 1
ATOM 1361 C C . ALA A 1 187 ? -38.337 -11.038 32.852 1.00 93.38 187 ALA A C 1
ATOM 1363 O O . ALA A 1 187 ? -38.272 -10.039 32.137 1.00 93.38 187 ALA A O 1
ATOM 1364 N N . ILE A 1 188 ? -37.403 -11.364 33.743 1.00 96.38 188 ILE A N 1
ATOM 1365 C CA . ILE A 1 188 ? -36.100 -10.709 33.831 1.00 96.38 188 ILE A CA 1
ATOM 1366 C C . ILE A 1 188 ? -35.075 -11.711 33.319 1.00 96.38 188 ILE A C 1
ATOM 1368 O O . ILE A 1 188 ? -34.873 -12.766 33.920 1.00 96.38 188 ILE A O 1
ATOM 1372 N N . GLU A 1 189 ? -34.443 -11.382 32.205 1.00 95.12 189 GLU A N 1
ATOM 1373 C CA . GLU A 1 189 ? -33.449 -12.211 31.544 1.00 95.12 189 GLU A CA 1
ATOM 1374 C C . GLU A 1 189 ? -32.057 -11.611 31.739 1.00 95.12 189 GLU A C 1
ATOM 1376 O O . GLU A 1 189 ? -31.865 -10.396 31.638 1.00 95.12 189 GLU A O 1
ATOM 1381 N N . THR A 1 190 ? -31.073 -12.465 32.007 1.00 95.50 190 THR A N 1
ATOM 1382 C CA . THR A 1 190 ? -29.665 -12.084 31.900 1.00 95.50 190 THR A CA 1
ATOM 1383 C C . THR A 1 190 ? -29.278 -12.107 30.433 1.00 95.50 190 THR A C 1
ATOM 1385 O O . THR A 1 190 ? -29.462 -13.125 29.766 1.00 95.50 190 THR A O 1
ATOM 1388 N N . ILE A 1 191 ? -28.721 -11.002 29.951 1.00 89.12 191 ILE A N 1
ATOM 1389 C CA . ILE A 1 191 ? -28.146 -10.924 28.611 1.00 89.12 191 ILE A CA 1
ATOM 1390 C C . ILE A 1 191 ? -26.708 -10.427 28.700 1.00 89.12 191 ILE A C 1
ATOM 1392 O O . ILE A 1 191 ? -26.331 -9.757 29.664 1.00 89.12 191 ILE A O 1
ATOM 1396 N N . THR A 1 192 ? -25.930 -10.729 27.674 1.00 83.62 192 THR A N 1
ATOM 1397 C CA . THR A 1 192 ? -24.580 -10.200 27.495 1.00 83.62 192 THR A CA 1
ATOM 1398 C C . THR A 1 192 ? -24.638 -9.164 26.381 1.00 83.62 192 THR A C 1
ATOM 1400 O O . THR A 1 192 ? -25.107 -9.469 25.285 1.00 83.62 192 THR A O 1
ATOM 1403 N N . LEU A 1 193 ? -24.231 -7.931 26.683 1.00 79.69 193 LEU A N 1
ATOM 1404 C CA . LEU A 1 193 ? -24.046 -6.881 25.683 1.00 79.69 193 LEU A CA 1
ATOM 1405 C C . LEU A 1 193 ? -22.868 -7.234 24.779 1.00 79.69 193 LEU A C 1
ATOM 1407 O O . LEU A 1 193 ? -22.050 -8.091 25.113 1.00 79.69 193 LEU A O 1
ATOM 1411 N N . LYS A 1 194 ? -22.736 -6.521 23.662 1.00 63.75 194 LYS A N 1
ATOM 1412 C CA . LYS A 1 194 ? -21.635 -6.753 22.730 1.00 63.75 194 LYS A CA 1
ATOM 1413 C C . LYS A 1 194 ? -20.250 -6.662 23.387 1.00 63.75 194 LYS A C 1
ATOM 1415 O O . LYS A 1 194 ? -19.384 -7.461 23.066 1.00 63.75 194 LYS A O 1
ATOM 1420 N N . SER A 1 195 ? -20.055 -5.744 24.330 1.00 59.34 195 SER A N 1
ATOM 1421 C CA . SER A 1 195 ? -18.796 -5.580 25.075 1.00 59.34 195 SER A CA 1
ATOM 1422 C C . SER A 1 195 ? -18.458 -6.742 26.030 1.00 59.34 195 SER A C 1
ATOM 1424 O O . SER A 1 195 ? -17.583 -6.601 26.878 1.00 59.34 195 SER A O 1
ATOM 1426 N N . GLY A 1 196 ? -19.213 -7.847 26.010 1.00 68.00 196 GLY A N 1
ATOM 1427 C CA . GLY A 1 196 ? -19.107 -8.926 26.997 1.00 68.00 196 GLY A CA 1
ATOM 1428 C C . GLY A 1 196 ? -19.725 -8.579 28.358 1.00 68.00 196 GLY A C 1
ATOM 1429 O O . GLY A 1 196 ? -19.760 -9.414 29.263 1.00 68.00 196 GLY A O 1
ATOM 1430 N N . GLN A 1 197 ? -20.249 -7.361 28.517 1.00 80.44 197 GLN A N 1
ATOM 1431 C CA . GLN A 1 197 ? -20.802 -6.880 29.773 1.00 80.44 197 GLN A CA 1
ATOM 1432 C C . GLN A 1 197 ? -22.180 -7.486 30.065 1.00 80.44 197 GLN A C 1
ATOM 1434 O O . GLN A 1 197 ? -23.065 -7.523 29.213 1.00 80.44 197 GLN A O 1
ATOM 1439 N N . GLU A 1 198 ? -22.390 -7.931 31.302 1.00 90.62 198 GLU A N 1
ATOM 1440 C CA . GLU A 1 198 ? -23.678 -8.465 31.744 1.00 90.62 198 GLU A CA 1
ATOM 1441 C C . GLU A 1 198 ? -24.719 -7.344 31.942 1.00 90.62 198 GLU A C 1
ATOM 1443 O O . GLU A 1 198 ? -24.456 -6.342 32.609 1.00 90.62 198 GLU A O 1
ATOM 1448 N N . ALA A 1 199 ? -25.928 -7.541 31.412 1.00 95.44 199 ALA A N 1
ATOM 1449 C CA . ALA A 1 199 ? -27.072 -6.639 31.538 1.00 95.44 199 ALA A CA 1
ATOM 1450 C C . ALA A 1 199 ? -28.355 -7.406 31.916 1.00 95.44 199 ALA A C 1
ATOM 1452 O O . ALA A 1 199 ? -28.367 -8.637 32.053 1.00 95.44 199 ALA A O 1
ATOM 1453 N N . ARG A 1 200 ? -29.453 -6.675 32.140 1.00 98.00 200 ARG A N 1
ATOM 1454 C CA . ARG A 1 200 ? -30.779 -7.251 32.412 1.00 98.00 200 ARG A CA 1
ATOM 1455 C C . ARG A 1 200 ? -31.804 -6.776 31.412 1.00 98.00 200 ARG A C 1
ATOM 1457 O O . ARG A 1 200 ? -31.941 -5.580 31.197 1.00 98.00 200 ARG A O 1
ATOM 1464 N N . LEU A 1 201 ? -32.554 -7.717 30.860 1.00 97.12 201 LEU A N 1
ATOM 1465 C CA . LEU A 1 201 ? -33.653 -7.444 29.953 1.00 97.12 201 LEU A CA 1
ATOM 1466 C C . LEU A 1 201 ? -34.979 -7.801 30.632 1.00 97.12 201 LEU A C 1
ATOM 1468 O O . LEU A 1 201 ? -35.193 -8.941 31.031 1.00 97.12 201 LEU A O 1
ATOM 1472 N N . ILE A 1 202 ? -35.864 -6.821 30.767 1.00 96.44 202 ILE A N 1
ATOM 1473 C CA . ILE A 1 202 ? -37.211 -6.953 31.316 1.00 96.44 202 ILE A CA 1
ATOM 1474 C C . ILE A 1 202 ? -38.184 -7.019 30.141 1.00 96.44 202 ILE A C 1
ATOM 1476 O O . ILE A 1 202 ? -38.335 -6.039 29.409 1.00 96.44 202 ILE A O 1
ATOM 1480 N N . VAL A 1 203 ? -38.852 -8.159 29.957 1.00 92.75 203 VAL A N 1
ATOM 1481 C CA . VAL A 1 203 ? -39.804 -8.378 28.856 1.00 92.75 203 VAL A CA 1
ATOM 1482 C C . VAL A 1 203 ? -41.173 -8.853 29.357 1.00 92.75 203 VAL A C 1
ATOM 1484 O O . VAL A 1 203 ? -41.250 -9.622 30.321 1.00 92.75 203 VAL A O 1
ATOM 1487 N N . PRO A 1 204 ? -42.278 -8.454 28.705 1.00 89.56 204 PRO A N 1
ATOM 1488 C CA . PRO A 1 204 ? -43.602 -8.996 29.000 1.00 89.56 204 PRO A CA 1
ATOM 1489 C C . PRO A 1 204 ? -43.717 -10.498 28.700 1.00 89.56 204 PRO A C 1
ATOM 1491 O O . PRO A 1 204 ? -43.206 -10.978 27.694 1.00 89.56 204 PRO A O 1
ATOM 1494 N N . THR A 1 205 ? -44.452 -11.243 29.532 1.00 77.88 205 THR A N 1
ATOM 1495 C CA . THR A 1 205 ? -44.666 -12.702 29.376 1.00 77.88 205 THR A CA 1
ATOM 1496 C C . THR A 1 205 ? -45.930 -13.089 28.601 1.00 77.88 205 THR A C 1
ATOM 1498 O O . THR A 1 205 ? -46.170 -14.273 28.373 1.00 77.88 205 THR A O 1
ATOM 1501 N N . VAL A 1 206 ? -46.758 -12.122 28.192 1.00 67.19 206 VAL A N 1
ATOM 1502 C CA . VAL A 1 206 ? -48.009 -12.355 27.447 1.00 67.19 206 VAL A CA 1
ATOM 1503 C C . VAL A 1 206 ? -48.051 -11.521 26.167 1.00 67.19 206 VAL A C 1
ATOM 1505 O O . VAL A 1 206 ? -47.873 -10.309 26.207 1.00 67.19 206 VAL A O 1
ATOM 1508 N N . GLU A 1 207 ? -48.349 -12.185 25.045 1.00 52.72 207 GLU A N 1
ATOM 1509 C CA . GLU A 1 207 ? -48.261 -11.678 23.659 1.00 52.72 207 GLU A CA 1
ATOM 1510 C C . GLU A 1 207 ? -49.266 -10.573 23.271 1.00 52.72 207 GLU A C 1
ATOM 1512 O O . GLU A 1 207 ? -49.214 -10.073 22.152 1.00 52.72 207 GLU A O 1
ATOM 1517 N N . ASN A 1 208 ? -50.177 -10.144 24.154 1.00 53.47 208 ASN A N 1
ATOM 1518 C CA . ASN A 1 208 ? -51.083 -9.026 23.847 1.00 53.47 208 ASN A CA 1
ATOM 1519 C C . ASN A 1 208 ? -50.461 -7.698 24.313 1.00 53.47 208 ASN A C 1
ATOM 1521 O O . ASN A 1 208 ? -50.747 -7.189 25.397 1.00 53.47 208 ASN A O 1
ATOM 1525 N N . THR A 1 209 ? -49.568 -7.185 23.468 1.00 55.22 209 THR A N 1
ATOM 1526 C CA . THR A 1 209 ? -48.533 -6.173 23.735 1.00 55.22 209 THR A CA 1
ATOM 1527 C C . THR A 1 209 ? -48.933 -4.728 23.450 1.00 55.22 209 THR A C 1
ATOM 1529 O O . THR A 1 209 ? -48.104 -3.848 23.642 1.00 55.22 209 THR A O 1
ATOM 1532 N N . ASN A 1 210 ? -50.178 -4.442 23.044 1.00 56.75 210 ASN A N 1
ATOM 1533 C CA . ASN A 1 210 ? -50.557 -3.141 22.458 1.00 56.75 210 ASN A CA 1
ATOM 1534 C C . ASN A 1 210 ? -50.316 -1.892 23.336 1.00 56.75 210 ASN A C 1
ATOM 1536 O O . ASN A 1 210 ? -50.530 -0.793 22.846 1.00 56.75 210 ASN A O 1
ATOM 1540 N N . ASN A 1 211 ? -49.898 -2.038 24.598 1.00 69.25 211 ASN A N 1
ATOM 1541 C CA . ASN A 1 211 ? -49.424 -0.948 25.462 1.00 69.25 211 ASN A CA 1
ATOM 1542 C C . ASN A 1 211 ? -48.295 -1.374 26.425 1.00 69.25 211 ASN A C 1
ATOM 1544 O O . ASN A 1 211 ? -48.001 -0.648 27.376 1.00 69.25 211 ASN A O 1
ATOM 1548 N N . LEU A 1 212 ? -47.717 -2.566 26.249 1.00 83.62 212 LEU A N 1
ATOM 1549 C CA . LEU A 1 212 ? -46.637 -3.042 27.111 1.00 83.62 212 LEU A CA 1
ATOM 1550 C C . LEU A 1 212 ? -45.294 -2.641 26.518 1.00 83.62 212 LEU A C 1
ATOM 1552 O O . LEU A 1 212 ? -45.131 -2.593 25.304 1.00 83.62 212 LEU A O 1
ATOM 1556 N N . GLN A 1 213 ? -44.349 -2.357 27.400 1.00 91.75 213 GLN A N 1
ATOM 1557 C CA . GLN A 1 213 ? -42.996 -1.943 27.054 1.00 91.75 213 GLN A CA 1
ATOM 1558 C C . GLN A 1 213 ? -42.026 -3.054 27.448 1.00 91.75 213 GLN A C 1
ATOM 1560 O O . GLN A 1 213 ? -42.404 -4.021 28.115 1.00 91.75 213 GLN A O 1
ATOM 1565 N N . ALA A 1 214 ? -40.775 -2.910 27.051 1.00 94.56 214 ALA A N 1
ATOM 1566 C CA . ALA A 1 214 ? -39.669 -3.711 27.533 1.00 94.56 214 ALA A CA 1
ATOM 1567 C C . ALA A 1 214 ? -38.493 -2.795 27.876 1.00 94.56 214 ALA A C 1
ATOM 1569 O O . ALA A 1 214 ? -38.389 -1.690 27.343 1.00 94.56 214 ALA A O 1
ATOM 1570 N N . ALA A 1 215 ? -37.627 -3.240 28.782 1.00 97.06 215 ALA A N 1
ATOM 1571 C CA . ALA A 1 215 ? -36.504 -2.437 29.243 1.00 97.06 215 ALA A CA 1
ATOM 1572 C C . ALA A 1 215 ? -35.206 -3.236 29.279 1.00 97.06 215 ALA A C 1
ATOM 1574 O O . ALA A 1 215 ? -35.176 -4.375 29.733 1.00 97.06 215 ALA A O 1
ATOM 1575 N N . LEU A 1 216 ? -34.122 -2.613 28.845 1.00 97.69 216 LEU A N 1
ATOM 1576 C CA . LEU A 1 216 ? -32.756 -3.056 29.061 1.00 97.69 216 LEU A CA 1
ATOM 1577 C C . LEU A 1 216 ? -32.145 -2.212 30.175 1.00 97.69 216 LEU A C 1
ATOM 1579 O O . LEU A 1 216 ? -32.198 -0.992 30.091 1.00 97.69 216 LEU A O 1
ATOM 1583 N N . ILE A 1 217 ? -31.516 -2.839 31.164 1.00 97.69 217 ILE A N 1
ATOM 1584 C CA . ILE A 1 217 ? -30.719 -2.174 32.196 1.00 97.69 217 ILE A CA 1
ATOM 1585 C C . ILE A 1 217 ? -29.271 -2.641 32.059 1.00 97.69 217 ILE A C 1
ATOM 1587 O O . ILE A 1 217 ? -28.970 -3.818 32.271 1.00 97.69 217 ILE A O 1
ATOM 1591 N N . ALA A 1 218 ? -28.385 -1.709 31.721 1.00 95.19 218 ALA A N 1
ATOM 1592 C CA . ALA A 1 218 ? -26.960 -1.927 31.514 1.00 95.19 218 ALA A CA 1
ATOM 1593 C C . ALA A 1 218 ? -26.146 -1.139 32.558 1.00 95.19 218 ALA A C 1
ATOM 1595 O O . ALA A 1 218 ? -26.406 0.051 32.746 1.00 95.19 218 ALA A O 1
ATOM 1596 N N . PRO A 1 219 ? -25.185 -1.755 33.269 1.00 93.12 219 PRO A N 1
ATOM 1597 C CA . PRO A 1 219 ? -24.341 -1.021 34.207 1.00 93.12 219 PRO A CA 1
ATOM 1598 C C . PRO A 1 219 ? -23.368 -0.093 33.479 1.00 93.12 219 PRO A C 1
ATOM 1600 O O . PRO A 1 219 ? -22.830 -0.453 32.439 1.00 93.12 219 PRO A O 1
ATOM 1603 N N . TYR A 1 220 ? -23.071 1.067 34.054 1.00 87.88 220 TYR A N 1
ATOM 1604 C CA . TYR A 1 220 ? -21.858 1.792 33.686 1.00 87.88 220 TYR A CA 1
ATOM 1605 C C . TYR A 1 220 ? -20.654 1.149 34.380 1.00 87.88 220 TYR A 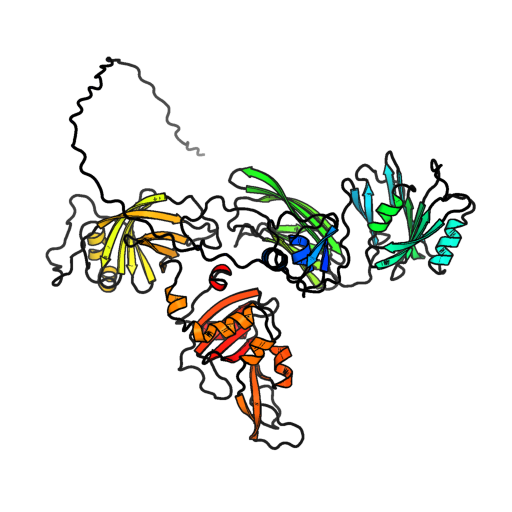C 1
ATOM 1607 O O . TYR A 1 220 ? -20.734 0.803 35.561 1.00 87.88 220 TYR A O 1
ATOM 1615 N N . THR A 1 221 ? -19.539 0.997 33.662 1.00 82.31 221 THR A N 1
ATOM 1616 C CA . THR A 1 221 ? -18.281 0.493 34.243 1.00 82.31 221 THR A CA 1
ATOM 1617 C C . THR A 1 221 ? -17.766 1.437 35.327 1.00 82.31 221 THR A C 1
ATOM 1619 O O . THR A 1 221 ? -17.370 0.992 36.403 1.00 82.31 221 THR A O 1
ATOM 1622 N N . GLU A 1 222 ? -17.862 2.745 35.077 1.00 80.38 222 GLU A N 1
ATOM 1623 C CA . GLU A 1 222 ? -17.720 3.787 36.089 1.00 80.38 222 GLU A CA 1
ATOM 1624 C C . GLU A 1 222 ? -18.959 4.689 36.091 1.00 80.38 222 GLU A C 1
ATOM 1626 O O . GLU A 1 222 ? -19.412 5.086 35.018 1.00 80.38 222 GLU A O 1
ATOM 1631 N N . PRO A 1 223 ? -19.522 5.035 37.264 1.00 84.19 223 PRO A N 1
ATOM 1632 C CA . PRO A 1 223 ? -20.698 5.892 37.319 1.00 84.19 223 PRO A CA 1
ATOM 1633 C C . PRO A 1 223 ? -20.453 7.252 36.661 1.00 84.19 223 PRO A C 1
ATOM 1635 O O . PRO A 1 223 ? -19.514 7.953 37.041 1.00 84.19 223 PRO A O 1
ATOM 1638 N N . ILE A 1 224 ? -21.332 7.653 35.742 1.00 84.75 224 ILE A N 1
ATOM 1639 C CA . ILE A 1 224 ? -21.247 8.959 35.076 1.00 84.75 224 ILE A CA 1
ATOM 1640 C C . ILE A 1 224 ? -21.931 10.047 35.915 1.00 84.75 224 ILE A C 1
ATOM 1642 O O . ILE A 1 224 ? -22.957 9.805 36.558 1.00 84.75 224 ILE A O 1
ATOM 1646 N N . ASP A 1 225 ? -21.368 11.255 35.918 1.00 81.56 225 ASP A N 1
ATOM 1647 C CA . ASP A 1 225 ? -21.959 12.419 36.583 1.00 81.56 225 ASP A CA 1
ATOM 1648 C C . ASP A 1 225 ? -22.945 13.124 35.637 1.00 81.56 225 ASP A C 1
ATOM 1650 O O . ASP A 1 225 ? -22.549 13.713 34.634 1.00 81.56 225 ASP A O 1
ATOM 1654 N N . TYR A 1 226 ? -24.234 13.118 35.984 1.00 81.25 226 TYR A N 1
ATOM 1655 C CA . TYR A 1 226 ? -25.290 13.779 35.217 1.00 81.25 226 TYR A CA 1
ATOM 1656 C C . TYR A 1 226 ? -26.132 14.674 36.126 1.00 81.25 226 TYR A C 1
ATOM 1658 O O . TYR A 1 226 ? -26.761 14.197 37.069 1.00 81.25 226 TYR A O 1
ATOM 1666 N N . ASN A 1 227 ? -26.144 15.989 35.882 1.00 81.25 227 ASN A N 1
ATOM 1667 C CA . ASN A 1 227 ? -26.895 16.960 36.695 1.00 81.25 227 ASN A CA 1
ATOM 1668 C C . ASN A 1 227 ? -26.649 16.832 38.221 1.00 81.25 227 ASN A C 1
ATOM 1670 O O . ASN A 1 227 ? -27.573 16.952 39.026 1.00 81.25 227 ASN A O 1
ATOM 1674 N N . ASN A 1 228 ? -25.392 16.603 38.632 1.00 80.81 228 ASN A N 1
ATOM 1675 C CA . ASN A 1 228 ? -24.961 16.331 40.019 1.00 80.81 228 ASN A CA 1
ATOM 1676 C C . ASN A 1 228 ? -25.508 15.028 40.637 1.00 80.81 228 ASN A C 1
ATOM 1678 O O . ASN A 1 228 ? -25.481 14.862 41.860 1.00 80.81 228 ASN A O 1
ATOM 1682 N N . VAL A 1 229 ? -25.994 14.099 39.816 1.00 84.56 229 VAL A N 1
ATOM 1683 C CA . VAL A 1 229 ? -26.402 12.754 40.222 1.00 84.56 229 VAL A CA 1
ATOM 1684 C C . VAL A 1 229 ? -25.479 11.746 39.550 1.00 84.56 229 VAL A C 1
ATOM 1686 O O . VAL A 1 229 ? -25.278 11.791 38.340 1.00 84.56 229 VAL A O 1
ATOM 1689 N N . LYS A 1 230 ? -24.936 10.812 40.335 1.00 87.88 230 LYS A N 1
ATOM 1690 C CA . LYS A 1 230 ? -24.173 9.684 39.796 1.00 87.88 230 LYS A CA 1
ATOM 1691 C C . LYS A 1 230 ? -25.120 8.639 39.232 1.00 87.88 230 LYS A C 1
ATOM 1693 O O . LYS A 1 230 ? -25.949 8.110 39.974 1.00 87.88 230 LYS A O 1
ATOM 1698 N N . LEU A 1 231 ? -24.988 8.342 37.947 1.00 91.81 231 LEU A N 1
ATOM 1699 C CA . LEU A 1 231 ? -25.746 7.298 37.271 1.00 91.81 231 LEU A CA 1
ATOM 1700 C C . LEU A 1 231 ? -24.922 6.013 37.264 1.00 91.81 231 LEU A C 1
ATOM 1702 O O . LEU A 1 231 ? -23.816 5.986 36.738 1.00 91.81 231 LEU A O 1
ATOM 1706 N N . ASN A 1 232 ? -25.465 4.949 37.849 1.00 93.25 232 ASN A N 1
ATOM 1707 C CA . ASN A 1 232 ? -24.808 3.640 37.910 1.00 93.25 232 ASN A CA 1
ATOM 1708 C C . ASN A 1 232 ? -25.272 2.711 36.782 1.00 93.25 232 ASN A C 1
ATOM 1710 O O . ASN A 1 232 ? -24.566 1.767 36.440 1.00 93.25 232 ASN A O 1
ATOM 1714 N N . TYR A 1 233 ? -26.448 2.970 36.202 1.00 95.56 233 TYR A N 1
ATOM 1715 C CA . TYR A 1 233 ? -26.999 2.176 35.108 1.00 95.56 233 TYR A CA 1
ATOM 1716 C C . TYR A 1 233 ? -27.612 3.069 34.031 1.00 95.56 233 TYR A C 1
ATOM 1718 O O . TYR A 1 233 ? -28.224 4.097 34.337 1.00 95.56 233 TYR A O 1
ATOM 1726 N N . LEU A 1 234 ? -27.493 2.637 32.782 1.00 95.44 234 LEU A N 1
ATOM 1727 C CA . LEU A 1 234 ? -28.339 3.062 31.679 1.00 95.44 234 LEU A CA 1
ATOM 1728 C C . LEU A 1 234 ? -29.570 2.157 31.625 1.00 95.44 234 LEU A C 1
ATOM 1730 O O . LEU A 1 234 ? -29.452 0.937 31.738 1.00 95.44 234 LEU A O 1
ATOM 1734 N N . MET A 1 235 ? -30.740 2.746 31.403 1.00 96.75 235 MET A N 1
ATOM 1735 C CA . MET A 1 235 ? -31.958 2.025 31.074 1.00 96.75 235 MET A CA 1
ATOM 1736 C C . MET A 1 235 ? -32.478 2.457 29.705 1.00 96.75 235 MET A C 1
ATOM 1738 O O . MET A 1 235 ? -32.786 3.629 29.505 1.00 96.75 235 MET A O 1
ATOM 1742 N N . LEU A 1 236 ? -32.598 1.512 28.775 1.00 96.69 236 LEU A N 1
ATOM 1743 C CA . LEU A 1 236 ? -33.271 1.721 27.495 1.00 96.69 236 LEU A CA 1
ATOM 1744 C C . L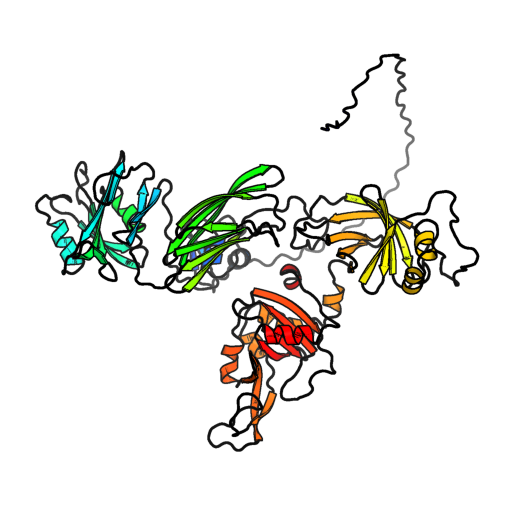EU A 1 236 ? -34.655 1.095 27.557 1.00 96.69 236 LEU A C 1
ATOM 1746 O O . LEU A 1 236 ? -34.776 -0.099 27.813 1.00 96.69 236 LEU A O 1
ATOM 1750 N N . VAL A 1 237 ? -35.692 1.886 27.316 1.00 96.00 237 VAL A N 1
ATOM 1751 C CA . VAL A 1 237 ? -37.080 1.429 27.284 1.00 96.00 237 VAL A CA 1
ATOM 1752 C C . VAL A 1 237 ? -37.571 1.488 25.850 1.00 96.00 237 VAL A C 1
ATOM 1754 O O . VAL A 1 237 ? -37.531 2.550 25.237 1.00 96.00 237 VAL A O 1
ATOM 1757 N N . ALA A 1 238 ? -38.038 0.369 25.317 1.00 94.19 238 ALA A N 1
ATOM 1758 C CA . ALA A 1 238 ? -38.542 0.281 23.953 1.00 94.19 238 ALA A CA 1
ATOM 1759 C C . ALA A 1 238 ? -39.804 -0.576 23.893 1.00 94.19 238 ALA A C 1
ATOM 1761 O O . ALA A 1 238 ? -40.236 -1.167 24.890 1.00 94.19 238 ALA A O 1
ATOM 1762 N N . ASP A 1 239 ? -40.407 -0.667 22.715 1.00 90.31 239 ASP A N 1
ATOM 1763 C CA . ASP A 1 239 ? -41.421 -1.683 22.489 1.00 90.31 239 ASP A CA 1
ATOM 1764 C C . ASP A 1 239 ? -40.805 -3.107 22.558 1.00 90.31 239 ASP A C 1
ATOM 1766 O O . ASP A 1 239 ? -39.613 -3.307 22.281 1.00 90.31 239 ASP A O 1
ATOM 1770 N N . PRO A 1 240 ? -41.598 -4.128 22.932 1.00 89.19 240 PRO A N 1
ATOM 1771 C CA . PRO A 1 240 ? -41.097 -5.493 23.068 1.00 89.19 240 PRO A CA 1
ATOM 1772 C C . PRO A 1 240 ? -40.555 -6.121 21.776 1.00 89.19 240 PRO A C 1
ATOM 1774 O O . PRO A 1 240 ? -39.795 -7.084 21.872 1.00 89.19 240 PRO A O 1
ATOM 1777 N N . ALA A 1 241 ? -40.942 -5.627 20.593 1.00 87.25 241 ALA A N 1
ATOM 1778 C CA . ALA A 1 241 ? -40.498 -6.190 19.321 1.00 87.25 241 ALA A CA 1
ATOM 1779 C C . ALA A 1 241 ? -39.062 -5.760 18.977 1.00 87.25 241 ALA A C 1
ATOM 1781 O O . ALA A 1 241 ? -38.313 -6.560 18.418 1.00 87.25 241 ALA A O 1
ATOM 1782 N N . HIS A 1 242 ? -38.653 -4.551 19.373 1.00 90.25 242 HIS A N 1
ATOM 1783 C CA . HIS A 1 242 ? -37.345 -3.990 19.021 1.00 90.25 242 HIS A CA 1
ATOM 1784 C C . HIS A 1 242 ? -36.280 -4.097 20.116 1.00 90.25 242 HIS A C 1
ATOM 1786 O O . HIS A 1 242 ? -35.088 -4.117 19.801 1.00 90.25 242 HIS A O 1
ATOM 1792 N N . ILE A 1 243 ? -36.664 -4.203 21.395 1.00 92.31 243 ILE A N 1
ATOM 1793 C CA . ILE A 1 243 ? -35.710 -4.101 22.516 1.00 92.31 243 ILE A CA 1
ATOM 1794 C C . ILE A 1 243 ? -34.546 -5.100 22.437 1.00 92.31 243 ILE A C 1
ATOM 1796 O O . ILE A 1 243 ? -33.432 -4.778 22.839 1.00 92.31 243 ILE A O 1
ATOM 1800 N N . ARG A 1 244 ? -34.779 -6.316 21.925 1.00 90.31 244 ARG A N 1
ATOM 1801 C CA . ARG A 1 244 ? -33.743 -7.358 21.853 1.00 90.31 244 ARG A CA 1
ATOM 1802 C C . ARG A 1 244 ? -32.682 -7.012 20.820 1.00 90.31 244 ARG A C 1
ATOM 1804 O O . ARG A 1 244 ? -31.499 -7.144 21.112 1.00 90.31 244 ARG A O 1
ATOM 1811 N N . THR A 1 245 ? -33.111 -6.534 19.656 1.00 86.62 245 THR A N 1
ATOM 1812 C CA . THR A 1 245 ? -32.214 -6.052 18.604 1.00 86.62 245 THR A CA 1
ATOM 1813 C C . THR A 1 245 ? -31.451 -4.827 19.087 1.00 86.62 245 THR A C 1
ATOM 1815 O O . THR A 1 245 ? -30.229 -4.810 19.006 1.00 86.62 245 THR A O 1
ATOM 1818 N N . ILE A 1 246 ? -32.140 -3.856 19.699 1.00 89.38 246 ILE A N 1
ATOM 1819 C CA . ILE A 1 246 ? -31.499 -2.669 20.285 1.00 89.38 246 ILE A CA 1
ATOM 1820 C C . ILE A 1 246 ? -30.427 -3.094 21.290 1.00 89.38 246 ILE A C 1
ATOM 1822 O O . ILE A 1 246 ? -29.288 -2.650 21.184 1.00 89.38 246 ILE A O 1
ATOM 1826 N N . ALA A 1 247 ? -30.749 -4.007 22.212 1.00 88.56 247 ALA A N 1
ATOM 1827 C CA . ALA A 1 247 ? -29.832 -4.460 23.253 1.00 88.56 247 ALA A CA 1
ATOM 1828 C C . ALA A 1 247 ? -28.532 -5.079 22.718 1.00 88.56 247 ALA A C 1
ATOM 1830 O O . ALA A 1 247 ? -27.486 -4.922 23.342 1.00 88.56 247 ALA A O 1
ATOM 1831 N N . GLN A 1 248 ? -28.574 -5.737 21.559 1.00 82.94 248 GLN A N 1
ATOM 1832 C CA . GLN A 1 248 ? -27.386 -6.302 20.909 1.00 82.94 248 GLN A CA 1
ATOM 1833 C C . GLN A 1 248 ? -26.480 -5.239 20.270 1.00 82.94 248 GLN A C 1
ATOM 1835 O O . GLN A 1 248 ? -25.314 -5.512 20.000 1.00 82.94 248 GLN A O 1
ATOM 1840 N N . THR A 1 249 ? -26.995 -4.029 20.058 1.00 81.75 249 THR A N 1
ATOM 1841 C CA . THR A 1 249 ? -26.273 -2.917 19.419 1.00 81.75 249 THR A CA 1
ATOM 1842 C C . THR A 1 249 ? -25.715 -1.908 20.421 1.00 81.75 249 THR A C 1
ATOM 1844 O O . THR A 1 249 ? -25.015 -0.981 20.023 1.00 81.75 249 THR A O 1
ATOM 1847 N N . VAL A 1 250 ? -26.029 -2.062 21.715 1.00 83.56 250 VAL A N 1
ATOM 1848 C CA . VAL A 1 250 ? -25.618 -1.112 22.755 1.00 83.56 250 VAL A CA 1
ATOM 1849 C C . VAL A 1 250 ? -24.118 -1.206 23.007 1.00 83.56 250 VAL A C 1
ATOM 1851 O O . VAL A 1 250 ? -23.593 -2.259 23.373 1.00 83.56 250 VAL A O 1
ATOM 1854 N N . ILE A 1 251 ? -23.458 -0.059 22.890 1.00 79.38 251 ILE A N 1
ATOM 1855 C CA . ILE A 1 251 ? -22.060 0.166 23.239 1.00 79.38 251 ILE A CA 1
ATOM 1856 C C . ILE A 1 251 ? -22.048 1.144 24.416 1.00 79.38 251 ILE A C 1
ATOM 1858 O O . ILE A 1 251 ? -22.328 2.335 24.260 1.00 79.38 251 ILE A O 1
ATOM 1862 N N . MET A 1 252 ? -21.772 0.612 25.608 1.00 82.88 252 MET A N 1
ATOM 1863 C CA . MET A 1 252 ? -21.615 1.398 26.834 1.00 82.88 252 MET A CA 1
ATOM 1864 C C . MET A 1 252 ? -20.283 2.162 26.810 1.00 82.88 252 MET A C 1
ATOM 1866 O O . MET A 1 252 ? -19.320 1.665 26.220 1.00 82.88 252 MET A O 1
ATOM 1870 N N . PRO A 1 253 ? -20.181 3.321 27.486 1.00 70.00 253 PRO A N 1
ATOM 1871 C CA . PRO A 1 253 ? -18.909 4.013 27.608 1.00 70.00 253 PRO A CA 1
ATOM 1872 C C . PRO A 1 253 ? -17.951 3.147 28.421 1.00 70.00 253 PRO A C 1
ATOM 1874 O O . PRO A 1 253 ? -18.202 2.797 29.579 1.00 70.00 253 PRO A O 1
ATOM 1877 N N . THR A 1 254 ? -16.837 2.789 27.805 1.00 55.09 254 THR A N 1
ATOM 1878 C CA . THR A 1 254 ? -15.714 2.177 28.499 1.00 55.09 254 THR A CA 1
ATOM 1879 C C . THR A 1 254 ? -14.797 3.280 29.007 1.00 55.09 254 THR A C 1
ATOM 1881 O O . THR A 1 254 ? -14.459 4.188 28.255 1.00 55.09 254 THR A O 1
ATOM 1884 N N . THR A 1 255 ? -14.286 3.159 30.233 1.00 47.28 255 THR A N 1
ATOM 1885 C CA . THR A 1 255 ? -13.111 3.925 30.697 1.00 47.28 255 THR A CA 1
ATOM 1886 C C . THR A 1 255 ? -11.805 3.414 30.097 1.00 47.28 255 THR A C 1
ATOM 1888 O O . THR A 1 255 ? -10.721 3.661 30.625 1.00 47.28 255 THR A O 1
ATOM 1891 N N . SER A 1 256 ? -11.899 2.708 28.972 1.00 46.03 256 SER A N 1
ATOM 1892 C CA . SER A 1 256 ? -10.753 2.497 28.121 1.00 46.03 256 SER A CA 1
ATOM 1893 C C . SER A 1 256 ? -10.285 3.874 27.663 1.00 46.03 256 SER A C 1
ATOM 1895 O O . SER A 1 256 ? -10.995 4.578 26.951 1.00 46.03 256 SER A O 1
ATOM 1897 N N . THR A 1 257 ? -9.103 4.283 28.116 1.00 50.53 257 THR A N 1
ATOM 1898 C CA . THR A 1 257 ? -8.357 5.356 27.453 1.00 50.53 257 THR A CA 1
ATOM 1899 C C . THR A 1 257 ? -7.943 4.939 26.047 1.00 50.53 257 THR A C 1
ATOM 1901 O O . THR A 1 257 ? -7.528 5.786 25.270 1.00 50.53 257 THR A O 1
ATOM 1904 N N . ASP A 1 258 ? -8.054 3.648 25.738 1.00 62.78 258 ASP A N 1
ATOM 1905 C CA . ASP A 1 258 ? -7.659 3.068 24.474 1.00 62.78 258 ASP A CA 1
ATOM 1906 C C . ASP A 1 258 ? -8.567 3.532 23.335 1.00 62.78 258 ASP A C 1
ATOM 1908 O O . ASP A 1 258 ? -9.786 3.670 23.473 1.00 62.78 258 ASP A O 1
ATOM 1912 N N . ILE A 1 259 ? -7.917 3.811 22.214 1.00 66.81 259 ILE A N 1
ATOM 1913 C CA . ILE A 1 259 ? -8.531 4.233 20.966 1.00 66.81 259 ILE A CA 1
ATOM 1914 C C . ILE A 1 259 ? -8.616 3.020 20.040 1.00 66.81 259 ILE A C 1
ATOM 1916 O O . ILE A 1 259 ? -7.649 2.271 19.906 1.00 66.81 259 ILE A O 1
ATOM 1920 N N . GLY A 1 260 ? -9.748 2.840 19.366 1.00 69.00 260 GLY A N 1
ATOM 1921 C CA . GLY A 1 260 ? -9.929 1.730 18.438 1.00 69.00 260 GLY A CA 1
ATOM 1922 C C . GLY A 1 260 ? -10.917 2.039 17.324 1.00 69.00 260 GLY A C 1
ATOM 1923 O O . GLY A 1 260 ? -11.809 2.876 17.469 1.00 69.00 260 GLY A O 1
ATOM 1924 N N . ILE A 1 261 ? -10.735 1.358 16.193 1.00 70.50 261 ILE A N 1
ATOM 1925 C CA . ILE A 1 261 ? -11.637 1.413 15.042 1.00 70.50 261 ILE A CA 1
ATOM 1926 C C . ILE A 1 261 ? -12.550 0.190 15.113 1.00 70.50 261 ILE A C 1
ATOM 1928 O O . ILE A 1 261 ? -12.097 -0.941 14.966 1.00 70.50 261 ILE A O 1
ATOM 1932 N N . ASP A 1 262 ? -13.835 0.428 15.366 1.00 70.31 262 ASP A N 1
ATOM 1933 C CA . ASP A 1 262 ? -14.858 -0.614 15.499 1.00 70.31 262 ASP A CA 1
ATOM 1934 C C . ASP A 1 262 ? -15.349 -1.115 14.139 1.00 70.31 262 ASP A C 1
ATOM 1936 O O . ASP A 1 262 ? -15.793 -2.257 14.004 1.00 70.31 262 ASP A O 1
ATOM 1940 N N . LEU A 1 263 ? -15.318 -0.226 13.146 1.00 70.44 263 LEU A N 1
ATOM 1941 C CA . LEU A 1 263 ? -15.775 -0.452 11.786 1.00 70.44 263 LEU A CA 1
ATOM 1942 C C . LEU A 1 263 ? -14.991 0.462 10.851 1.00 70.44 263 LEU A C 1
ATOM 1944 O O . LEU A 1 263 ? -14.887 1.661 11.106 1.00 70.44 263 LEU A O 1
ATOM 1948 N N . PHE A 1 264 ? -14.513 -0.086 9.742 1.00 82.62 264 PHE A N 1
ATOM 1949 C CA . PHE A 1 264 ? -14.094 0.699 8.593 1.00 82.62 264 PHE A CA 1
ATOM 1950 C C . PHE A 1 264 ? -14.389 -0.095 7.327 1.00 82.62 264 PHE A C 1
ATOM 1952 O O . PHE A 1 264 ? -13.912 -1.215 7.163 1.00 82.62 264 PHE A O 1
ATOM 1959 N N . THR A 1 265 ? -15.221 0.468 6.458 1.00 77.00 265 THR A N 1
ATOM 1960 C CA . THR A 1 265 ? -15.601 -0.135 5.180 1.00 77.00 265 THR A CA 1
ATOM 1961 C C . THR A 1 265 ? -15.531 0.904 4.073 1.00 77.00 265 THR A C 1
ATOM 1963 O O . THR A 1 265 ? -15.695 2.105 4.307 1.00 77.00 265 THR A O 1
ATOM 1966 N N . ALA A 1 266 ? -15.278 0.427 2.860 1.00 84.44 266 ALA A N 1
ATOM 1967 C CA . ALA A 1 266 ? -15.310 1.218 1.646 1.00 84.44 266 ALA A CA 1
ATOM 1968 C C . ALA A 1 266 ? -15.978 0.383 0.550 1.00 84.44 266 ALA A C 1
ATOM 1970 O O . ALA A 1 266 ? -15.603 -0.767 0.333 1.00 84.44 266 ALA A O 1
ATOM 1971 N N . GLU A 1 267 ? -16.965 0.955 -0.134 1.00 91.75 267 GLU A N 1
ATOM 1972 C CA . GLU A 1 267 ? -17.669 0.302 -1.237 1.00 91.75 267 GLU A CA 1
ATOM 1973 C C . GLU A 1 267 ? -17.689 1.192 -2.483 1.00 91.75 267 GLU A C 1
ATOM 1975 O O . GLU A 1 267 ? -17.933 2.401 -2.413 1.00 91.75 267 GLU A O 1
ATOM 1980 N N . ILE A 1 268 ? -17.457 0.587 -3.649 1.00 93.31 268 ILE A N 1
ATOM 1981 C CA . ILE A 1 268 ? -17.691 1.241 -4.937 1.00 93.31 268 ILE A CA 1
ATOM 1982 C C . ILE A 1 268 ? -19.204 1.284 -5.160 1.00 93.31 268 ILE A C 1
ATOM 1984 O O . ILE A 1 268 ? -19.835 0.249 -5.363 1.00 93.31 268 ILE A O 1
ATOM 1988 N N . VAL A 1 269 ? -19.793 2.480 -5.150 1.00 95.81 269 VAL A N 1
ATOM 1989 C CA . VAL A 1 269 ? -21.241 2.641 -5.366 1.00 95.81 269 VAL A CA 1
ATOM 1990 C C . VAL A 1 269 ? -21.596 2.906 -6.826 1.00 95.81 269 VAL A C 1
ATOM 1992 O O . VAL A 1 269 ? -22.712 2.613 -7.251 1.00 95.81 269 VAL A O 1
ATOM 1995 N N . GLU A 1 270 ? -20.675 3.489 -7.594 1.00 93.75 270 GLU A N 1
ATOM 1996 C CA . GLU A 1 270 ? -20.907 3.865 -8.988 1.00 93.75 270 GLU A CA 1
ATOM 1997 C C . GLU A 1 270 ? -19.578 4.015 -9.744 1.00 93.75 270 GLU A C 1
ATOM 1999 O O . GLU A 1 270 ? -18.612 4.576 -9.222 1.00 93.75 270 GLU A O 1
ATOM 2004 N N . GLU A 1 271 ? -19.537 3.568 -10.999 1.00 93.12 271 GLU A N 1
ATOM 2005 C CA . GLU A 1 271 ? -18.470 3.936 -11.932 1.00 93.12 271 GLU A CA 1
ATOM 2006 C C . GLU A 1 271 ? -18.751 5.314 -12.545 1.00 93.12 271 GLU A C 1
ATOM 2008 O O . GLU A 1 271 ? -19.849 5.567 -13.042 1.00 93.12 271 GLU A O 1
ATOM 2013 N N . ILE A 1 272 ? -17.760 6.206 -12.550 1.00 93.06 272 ILE A N 1
ATOM 2014 C CA . ILE A 1 272 ? -17.901 7.570 -13.078 1.00 93.06 272 ILE A CA 1
ATOM 2015 C C . ILE A 1 272 ? -16.930 7.824 -14.240 1.00 93.06 272 ILE A C 1
ATOM 2017 O O . ILE A 1 272 ? -16.077 7.003 -14.575 1.00 93.06 272 ILE A O 1
ATOM 2021 N N . ALA A 1 273 ? -17.087 8.967 -14.912 1.00 88.25 273 ALA A N 1
ATOM 2022 C CA . ALA A 1 273 ? -16.333 9.291 -16.123 1.00 88.25 273 ALA A CA 1
ATOM 2023 C C . ALA A 1 273 ? -14.805 9.259 -15.921 1.00 88.25 273 ALA A C 1
ATOM 2025 O O . ALA A 1 273 ? -14.302 9.588 -14.849 1.00 88.25 273 ALA A O 1
ATOM 2026 N N . ASN A 1 274 ? -14.076 8.970 -17.007 1.00 84.69 274 ASN A N 1
ATOM 2027 C CA . ASN A 1 274 ? -12.613 8.863 -17.038 1.00 84.69 274 ASN A CA 1
ATOM 2028 C C . ASN A 1 274 ? -12.063 7.788 -16.093 1.00 84.69 274 ASN A C 1
ATOM 2030 O O . ASN A 1 274 ? -11.094 8.071 -15.401 1.00 84.69 274 ASN A O 1
ATOM 2034 N N . ASP A 1 275 ? -12.683 6.606 -16.066 1.00 84.94 275 ASP A N 1
ATOM 2035 C CA . ASP A 1 275 ? -12.306 5.452 -15.231 1.00 84.94 275 ASP A CA 1
ATOM 2036 C C . ASP A 1 275 ? -12.219 5.771 -13.729 1.00 84.94 275 ASP A C 1
ATOM 2038 O O . ASP A 1 275 ? -11.450 5.162 -12.989 1.00 84.94 275 ASP A O 1
ATOM 2042 N N . GLY A 1 276 ? -13.006 6.753 -13.281 1.00 91.50 276 GLY A N 1
ATOM 2043 C CA . GLY A 1 276 ? -13.166 7.067 -11.868 1.00 91.50 276 GLY A CA 1
ATOM 2044 C C . GLY A 1 276 ? -14.219 6.188 -11.200 1.00 91.50 276 GLY A C 1
ATOM 2045 O O . GLY A 1 276 ? -15.022 5.512 -11.857 1.00 91.50 276 GLY A O 1
ATOM 2046 N N . ARG A 1 277 ? -14.266 6.250 -9.871 1.00 94.50 277 ARG A N 1
ATOM 2047 C CA . ARG A 1 277 ? -15.276 5.578 -9.046 1.00 94.50 277 ARG A CA 1
ATOM 2048 C C . ARG A 1 277 ? -15.805 6.526 -7.983 1.00 94.50 277 ARG A C 1
ATOM 2050 O O . ARG A 1 277 ? -15.054 7.302 -7.395 1.00 94.50 277 ARG A O 1
ATOM 2057 N N . ARG A 1 278 ? -17.100 6.432 -7.704 1.00 95.94 278 ARG A N 1
ATOM 2058 C CA . ARG A 1 278 ? -17.692 7.001 -6.497 1.00 95.94 278 ARG A CA 1
ATOM 2059 C C . ARG A 1 278 ? -17.629 5.952 -5.400 1.00 95.94 278 ARG A C 1
ATOM 2061 O O . ARG A 1 278 ? -18.171 4.859 -5.564 1.00 95.94 278 ARG A O 1
ATOM 2068 N N . ILE A 1 279 ? -16.981 6.299 -4.297 1.00 95.81 279 ILE A N 1
ATOM 2069 C CA . ILE A 1 279 ? -16.770 5.417 -3.151 1.00 95.81 279 ILE A CA 1
ATOM 2070 C C . ILE A 1 279 ? -17.597 5.920 -1.977 1.00 95.81 279 ILE A C 1
ATOM 2072 O O . ILE A 1 279 ? -17.601 7.122 -1.697 1.00 95.81 279 ILE A O 1
ATOM 2076 N N . ARG A 1 280 ? -18.282 5.008 -1.285 1.00 95.12 280 ARG A N 1
ATOM 2077 C CA . ARG A 1 280 ? -18.877 5.269 0.025 1.00 95.12 280 ARG A CA 1
ATOM 2078 C C . ARG A 1 280 ? -18.009 4.629 1.100 1.00 95.12 280 ARG A C 1
ATOM 2080 O O . ARG A 1 280 ? -17.768 3.430 1.071 1.00 95.12 280 ARG A O 1
ATOM 2087 N N . PHE A 1 281 ? -17.570 5.450 2.037 1.00 90.44 281 PHE A N 1
ATOM 2088 C CA . PHE A 1 281 ? -16.860 5.065 3.243 1.00 90.44 281 PHE A CA 1
ATOM 2089 C C . PHE A 1 281 ? -17.818 5.109 4.427 1.00 90.44 281 PHE A C 1
ATOM 2091 O O . PHE A 1 281 ? -18.613 6.047 4.544 1.00 90.44 281 PHE A O 1
ATOM 2098 N N . GLU A 1 282 ? -17.696 4.139 5.321 1.00 84.62 282 GLU A N 1
ATOM 2099 C CA . GLU A 1 282 ? -18.401 4.107 6.600 1.00 84.62 282 GLU A CA 1
ATOM 2100 C C . GLU A 1 282 ? -17.434 3.653 7.687 1.00 84.62 282 GLU A C 1
ATOM 2102 O O . GLU A 1 282 ? -16.713 2.664 7.516 1.00 84.62 282 GLU A O 1
ATOM 2107 N N . TRP A 1 283 ? -17.401 4.388 8.798 1.00 86.94 283 TRP A N 1
ATOM 2108 C CA . TRP A 1 283 ? -16.558 4.042 9.932 1.00 86.94 283 TRP A CA 1
ATOM 2109 C C . TRP A 1 283 ? -17.202 4.378 11.271 1.00 86.94 283 TRP A C 1
ATOM 2111 O O . TRP A 1 283 ? -18.019 5.291 11.401 1.00 86.94 283 TRP A O 1
ATOM 2121 N N . ALA A 1 284 ? -16.770 3.644 12.288 1.00 73.62 284 ALA A N 1
ATOM 2122 C CA . ALA A 1 284 ? -17.093 3.903 13.679 1.00 73.62 284 ALA A CA 1
ATOM 2123 C C . ALA A 1 284 ? -15.866 3.624 14.544 1.00 73.62 284 ALA A C 1
ATOM 2125 O O . ALA A 1 284 ? -15.090 2.708 14.263 1.00 73.62 284 ALA A O 1
ATOM 2126 N N . THR A 1 285 ? -15.688 4.425 15.588 1.00 73.75 285 THR A N 1
ATOM 2127 C CA . THR A 1 285 ? -14.560 4.307 16.512 1.00 73.75 285 THR A CA 1
ATOM 2128 C C . THR A 1 285 ? -15.006 4.521 17.945 1.00 73.75 285 THR A C 1
ATOM 2130 O O . THR A 1 285 ? -16.019 5.177 18.214 1.00 73.75 285 THR A O 1
ATOM 2133 N N . HIS A 1 286 ? -14.175 4.049 18.864 1.00 73.50 286 HIS A N 1
ATOM 2134 C CA . HIS A 1 286 ? -14.233 4.405 20.267 1.00 73.50 286 HIS A CA 1
ATOM 2135 C C . HIS A 1 286 ? -12.933 5.098 20.673 1.00 73.50 286 HIS A C 1
ATOM 2137 O O . HIS A 1 286 ? -11.851 4.818 20.157 1.00 73.50 286 HIS A O 1
ATOM 2143 N N . GLY A 1 287 ? -13.046 6.055 21.591 1.00 67.06 287 GLY A N 1
ATOM 2144 C CA . GLY A 1 287 ? -11.899 6.791 22.112 1.00 67.06 287 GLY A CA 1
ATOM 2145 C C . GLY A 1 287 ? -11.276 7.807 21.148 1.00 67.06 287 GLY A C 1
ATOM 2146 O O . GLY A 1 287 ? -10.439 8.576 21.599 1.00 67.06 287 GLY A O 1
ATOM 2147 N N . ALA A 1 288 ? -11.660 7.884 19.870 1.00 78.06 288 ALA A N 1
ATOM 2148 C CA . ALA A 1 288 ? -11.125 8.895 18.952 1.00 78.06 288 ALA A CA 1
ATOM 2149 C C . ALA A 1 288 ? -11.832 10.257 19.103 1.00 78.06 288 ALA A C 1
ATOM 2151 O O . ALA A 1 288 ? -13.029 10.329 19.383 1.00 78.06 288 ALA A O 1
ATOM 2152 N N . THR A 1 289 ? -11.101 11.351 18.879 1.00 72.38 289 THR A N 1
ATOM 2153 C CA . THR A 1 289 ? -11.627 12.726 18.811 1.00 72.38 289 THR A CA 1
ATOM 2154 C C . THR A 1 289 ? -11.725 13.231 17.375 1.00 72.38 289 THR A C 1
ATOM 2156 O O . THR A 1 289 ? -12.672 13.944 17.042 1.00 72.38 289 THR A O 1
ATOM 2159 N N . HIS A 1 290 ? -10.781 12.847 16.514 1.00 77.50 290 HIS A N 1
ATOM 2160 C CA . HIS A 1 290 ? -10.777 13.164 15.087 1.00 77.50 290 HIS A CA 1
ATOM 2161 C C . HIS A 1 290 ? -9.987 12.117 14.296 1.00 77.50 290 HIS A C 1
ATOM 2163 O O . HIS A 1 290 ? -9.342 11.240 14.866 1.00 77.50 290 HIS A O 1
ATOM 2169 N N . GLY A 1 291 ? -9.986 12.241 12.973 1.00 82.56 291 GLY A N 1
ATOM 2170 C CA . GLY A 1 291 ? -9.157 11.418 12.109 1.00 82.56 291 GLY A CA 1
ATOM 2171 C C . GLY A 1 291 ? -8.931 12.000 10.727 1.00 82.56 291 GLY A C 1
ATOM 2172 O O . GLY A 1 291 ? -9.421 13.080 10.386 1.00 82.56 291 GLY A O 1
ATOM 2173 N N . THR A 1 292 ? -8.199 11.235 9.932 1.00 79.56 292 THR A N 1
ATOM 2174 C CA . THR A 1 292 ? -7.942 11.473 8.521 1.00 79.56 292 THR A CA 1
ATOM 2175 C C . THR A 1 292 ? -8.270 10.209 7.741 1.00 79.56 292 THR A C 1
ATOM 2177 O O . THR A 1 292 ? -7.785 9.131 8.073 1.00 79.56 292 THR A O 1
ATOM 2180 N N . LEU A 1 293 ? -9.055 10.348 6.678 1.00 82.62 293 LEU A N 1
ATOM 2181 C CA . LEU A 1 293 ? -9.231 9.317 5.660 1.00 82.62 293 LEU A CA 1
ATOM 2182 C C . LEU A 1 293 ? -8.356 9.662 4.455 1.00 82.62 293 LEU A C 1
ATOM 2184 O O . LEU A 1 293 ? -8.382 10.808 4.001 1.00 82.62 293 LEU A O 1
ATOM 2188 N N . THR A 1 294 ? -7.622 8.695 3.913 1.00 75.50 294 THR A N 1
ATOM 2189 C CA . THR A 1 294 ? -6.798 8.855 2.708 1.00 75.50 294 THR A CA 1
ATOM 2190 C C . THR A 1 294 ? -7.103 7.775 1.672 1.00 75.50 294 THR A C 1
ATOM 2192 O O . THR A 1 294 ? -7.436 6.636 2.003 1.00 75.50 294 THR A O 1
ATOM 2195 N N . SER A 1 295 ? -7.001 8.151 0.397 1.00 83.88 295 SER A N 1
ATOM 2196 C CA . SER A 1 295 ? -7.164 7.246 -0.742 1.00 83.88 295 SER A CA 1
ATOM 2197 C C . SER A 1 295 ? -5.821 6.772 -1.285 1.00 83.88 295 SER A C 1
ATOM 2199 O O . SER A 1 295 ? -5.006 7.608 -1.673 1.00 83.88 295 SER A O 1
ATOM 2201 N N . GLY A 1 296 ? -5.643 5.459 -1.435 1.00 79.44 296 GLY A N 1
ATOM 2202 C CA . GLY A 1 296 ? -4.490 4.841 -2.099 1.00 79.44 296 GLY A CA 1
ATOM 2203 C C . GLY A 1 296 ? -4.545 4.837 -3.627 1.00 79.44 296 GLY A C 1
ATOM 2204 O O . GLY A 1 296 ? -3.757 4.148 -4.258 1.00 79.44 296 GLY A O 1
ATOM 2205 N N . THR A 1 297 ? -5.453 5.589 -4.258 1.00 83.94 297 THR A N 1
ATOM 2206 C CA . THR A 1 297 ? -5.512 5.715 -5.732 1.00 83.94 297 THR A CA 1
ATOM 2207 C C . THR A 1 297 ? -4.335 6.489 -6.335 1.00 83.94 297 THR A C 1
ATOM 2209 O O . THR A 1 297 ? -4.191 6.536 -7.553 1.00 83.94 297 THR A O 1
ATOM 2212 N N . SER A 1 298 ? -3.540 7.143 -5.492 1.00 73.88 298 SER A N 1
ATOM 2213 C CA . SER A 1 298 ? -2.516 8.133 -5.825 1.00 73.88 298 SER A CA 1
ATOM 2214 C C . SER A 1 298 ? -1.269 7.886 -4.978 1.00 73.88 298 SER A C 1
ATOM 2216 O O . SER A 1 298 ? -1.350 7.213 -3.958 1.00 73.88 298 SER A O 1
ATOM 2218 N N . GLU A 1 299 ? -0.114 8.432 -5.356 1.00 66.00 299 GLU A N 1
ATOM 2219 C CA . GLU A 1 299 ? 1.125 8.263 -4.574 1.00 66.00 299 GLU A CA 1
ATOM 2220 C C . GLU A 1 299 ? 1.516 9.547 -3.841 1.00 66.00 299 GLU A C 1
ATOM 2222 O O . GLU A 1 299 ? 1.776 9.554 -2.641 1.00 66.00 299 GLU A O 1
ATOM 2227 N N . ARG A 1 300 ? 1.574 10.657 -4.575 1.00 63.72 300 ARG A N 1
ATOM 2228 C CA . ARG A 1 300 ? 2.126 11.928 -4.107 1.00 63.72 300 ARG A CA 1
ATOM 2229 C C . ARG A 1 300 ? 1.039 12.905 -3.691 1.00 63.72 300 ARG A C 1
ATOM 2231 O O . ARG A 1 300 ? 1.243 13.686 -2.763 1.00 63.72 300 ARG A O 1
ATOM 2238 N N . PHE A 1 301 ? -0.090 12.897 -4.390 1.00 69.00 301 PHE A N 1
ATOM 2239 C CA . PHE A 1 301 ? -1.210 13.803 -4.135 1.00 69.00 301 PHE A CA 1
ATOM 2240 C C . PHE A 1 301 ? -2.447 13.020 -3.707 1.00 69.00 301 PHE A C 1
ATOM 2242 O O . PHE A 1 301 ? -3.492 13.085 -4.350 1.00 69.00 301 PHE A O 1
ATOM 2249 N N . LEU A 1 302 ? -2.305 12.278 -2.606 1.00 74.75 302 LEU A N 1
ATOM 2250 C CA . LEU A 1 302 ? -3.390 11.508 -2.005 1.00 74.75 302 LEU A CA 1
ATOM 2251 C C . LEU A 1 302 ? -4.618 12.399 -1.808 1.00 74.75 302 LEU A C 1
ATOM 2253 O O . LEU A 1 302 ? -4.531 13.483 -1.224 1.00 74.75 302 LEU A O 1
ATOM 2257 N N . ASN A 1 303 ? -5.772 11.926 -2.274 1.00 84.25 303 ASN A N 1
ATOM 2258 C CA . ASN A 1 303 ? -7.035 12.519 -1.861 1.00 84.25 303 ASN A CA 1
ATOM 2259 C C . ASN A 1 303 ? -7.236 12.176 -0.385 1.00 84.25 303 ASN A C 1
ATOM 2261 O O . ASN A 1 303 ? -7.076 11.019 0.007 1.00 84.25 303 ASN A O 1
ATOM 2265 N N . TRP A 1 304 ? -7.541 13.185 0.425 1.00 86.38 304 TRP A N 1
ATOM 2266 C CA . TRP A 1 304 ? -7.696 13.014 1.860 1.00 86.38 304 TRP A CA 1
ATOM 2267 C C . TRP A 1 304 ? -8.779 13.925 2.425 1.00 86.38 304 TRP A C 1
ATOM 2269 O O . TRP A 1 304 ? -9.065 14.997 1.882 1.00 86.38 304 TRP A O 1
ATOM 2279 N N . TRP A 1 305 ? -9.363 13.494 3.538 1.00 90.62 305 TRP A N 1
ATOM 2280 C CA . TRP A 1 305 ? -10.447 14.188 4.220 1.00 90.62 305 TRP A CA 1
ATOM 2281 C C . TRP A 1 305 ? -10.217 14.156 5.727 1.00 90.62 305 TRP A C 1
ATOM 2283 O O . TRP A 1 305 ? -9.862 13.118 6.282 1.00 90.62 305 TRP A O 1
ATOM 2293 N N . ASN A 1 306 ? -10.461 15.286 6.392 1.00 84.81 306 ASN A N 1
ATOM 2294 C CA . ASN A 1 306 ? -10.600 15.302 7.846 1.00 84.81 306 ASN A CA 1
ATOM 2295 C C . ASN A 1 306 ? -11.955 14.706 8.214 1.00 84.81 306 ASN A C 1
ATOM 2297 O O . ASN A 1 306 ? -12.974 15.098 7.639 1.00 84.81 306 ASN A O 1
ATOM 2301 N N . VAL A 1 307 ? -11.959 13.805 9.187 1.00 84.50 307 VAL A N 1
ATOM 2302 C CA . VAL A 1 307 ? -13.139 13.038 9.578 1.00 84.50 307 VAL A CA 1
ATOM 2303 C C . VAL A 1 307 ? -13.357 13.066 11.089 1.00 84.50 307 VAL A C 1
ATOM 2305 O O . VAL A 1 307 ? -12.423 13.252 11.870 1.00 84.50 307 VAL A O 1
ATOM 2308 N N . GLY A 1 308 ? -14.618 12.926 11.501 1.00 71.69 308 GLY A N 1
ATOM 2309 C CA . GLY A 1 308 ? -14.993 12.739 12.903 1.00 71.69 308 GLY A CA 1
ATOM 2310 C C . GLY A 1 308 ? -14.815 11.287 13.371 1.00 71.69 308 GLY A C 1
ATOM 2311 O O . GLY A 1 308 ? -14.446 10.425 12.573 1.00 71.69 308 GLY A O 1
ATOM 2312 N N . PRO A 1 309 ? -15.101 10.988 14.650 1.00 68.19 309 PRO A N 1
ATOM 2313 C CA . PRO A 1 309 ? -14.935 9.651 15.229 1.00 68.19 309 PRO A CA 1
ATOM 2314 C C . PRO A 1 309 ? -15.843 8.574 14.618 1.00 68.19 309 PRO A C 1
ATOM 2316 O O . PRO A 1 309 ? -15.470 7.407 14.575 1.00 68.19 309 PRO A O 1
ATOM 2319 N N . ALA A 1 310 ? -17.020 8.933 14.122 1.00 80.06 310 ALA A N 1
ATOM 2320 C CA . ALA A 1 310 ? -17.894 8.020 13.398 1.00 80.06 310 ALA A CA 1
ATOM 2321 C C . ALA A 1 310 ? -18.696 8.833 12.388 1.00 80.06 310 ALA A C 1
ATOM 2323 O O . ALA A 1 310 ? -19.275 9.856 12.761 1.00 80.06 310 ALA A O 1
ATOM 2324 N N . ASP A 1 311 ? -18.689 8.416 11.127 1.00 78.31 311 ASP A N 1
ATOM 2325 C CA . ASP A 1 311 ? -19.443 9.080 10.068 1.00 78.31 311 ASP A CA 1
ATOM 2326 C C . ASP A 1 311 ? -19.507 8.202 8.809 1.00 78.31 311 ASP A C 1
ATOM 2328 O O . ASP A 1 311 ? -18.964 7.094 8.739 1.00 78.31 311 ASP A O 1
ATOM 2332 N N . THR A 1 312 ? -20.163 8.745 7.790 1.00 87.12 312 THR A N 1
ATOM 2333 C CA . THR A 1 312 ? -20.116 8.247 6.420 1.00 87.12 312 THR A CA 1
ATOM 2334 C C . THR A 1 312 ? -19.604 9.339 5.489 1.00 87.12 312 THR A C 1
ATOM 2336 O O . THR A 1 312 ? -19.920 10.518 5.644 1.00 87.12 312 THR A O 1
ATOM 2339 N N . LEU A 1 313 ? -18.836 8.957 4.471 1.00 89.00 313 LEU A N 1
ATOM 2340 C CA . LEU A 1 313 ? -18.373 9.872 3.431 1.00 89.00 313 LEU A CA 1
ATOM 2341 C C . LEU A 1 313 ? -18.615 9.253 2.063 1.00 89.00 313 LEU A C 1
ATOM 2343 O O . LEU A 1 313 ? -18.237 8.118 1.816 1.00 89.00 313 LEU A O 1
ATOM 2347 N N . THR A 1 314 ? -19.201 10.010 1.139 1.00 95.81 314 THR A N 1
ATOM 2348 C CA . THR A 1 314 ? -19.212 9.639 -0.281 1.00 95.81 314 THR A CA 1
ATOM 2349 C C . THR A 1 314 ? -18.293 10.580 -1.047 1.00 95.81 314 THR A C 1
ATOM 2351 O O . THR A 1 314 ? -18.471 11.797 -0.973 1.00 95.81 314 THR A O 1
ATOM 2354 N N . ALA A 1 315 ? -17.323 10.028 -1.773 1.00 93.94 315 ALA A N 1
ATOM 2355 C CA . ALA A 1 315 ? -16.339 10.796 -2.527 1.00 93.94 315 ALA A CA 1
ATOM 2356 C C . ALA A 1 315 ? -16.159 10.249 -3.947 1.00 93.94 315 ALA A C 1
ATOM 2358 O O . ALA A 1 315 ? -16.207 9.042 -4.176 1.00 93.94 315 ALA A O 1
ATOM 2359 N N . ASP A 1 316 ? -15.924 11.159 -4.891 1.00 95.56 316 ASP A N 1
ATOM 2360 C CA . ASP A 1 316 ? -15.599 10.832 -6.278 1.00 95.56 316 ASP A CA 1
ATOM 2361 C C . ASP A 1 316 ? -14.078 10.790 -6.425 1.00 95.56 316 ASP A C 1
ATOM 2363 O O . ASP A 1 316 ? -13.404 11.805 -6.237 1.00 95.56 316 ASP A O 1
ATOM 2367 N N . LEU A 1 317 ? -13.543 9.621 -6.766 1.00 93.75 317 LEU A N 1
ATOM 2368 C CA . LEU A 1 317 ? -12.130 9.415 -7.057 1.00 93.75 317 LEU A CA 1
ATOM 2369 C C . LEU A 1 317 ? -11.937 9.265 -8.564 1.00 93.75 317 LEU A C 1
ATOM 2371 O O . LEU A 1 317 ? -12.748 8.645 -9.253 1.00 93.75 317 LEU A O 1
ATOM 2375 N N . GLY A 1 318 ? -10.868 9.871 -9.081 1.00 89.19 318 GLY A N 1
ATOM 2376 C CA . GLY A 1 318 ? -10.461 9.720 -10.478 1.00 89.19 318 GLY A CA 1
ATOM 2377 C C . GLY A 1 318 ? -9.867 8.338 -10.759 1.00 89.19 318 GLY A C 1
ATOM 2378 O O . GLY A 1 318 ? -10.066 7.406 -9.988 1.00 89.19 318 GLY A O 1
ATOM 2379 N N . ARG A 1 319 ? -9.112 8.210 -11.855 1.00 87.69 319 ARG A N 1
ATOM 2380 C CA . ARG A 1 319 ? -8.373 6.970 -12.153 1.00 87.69 319 ARG A CA 1
ATOM 2381 C C . ARG A 1 319 ? -7.452 6.605 -11.002 1.00 87.69 319 ARG A C 1
ATOM 2383 O O . ARG A 1 319 ? -6.830 7.489 -10.414 1.00 87.69 319 ARG A O 1
ATOM 2390 N N . THR A 1 320 ? -7.331 5.311 -10.754 1.00 87.25 320 THR A N 1
ATOM 2391 C CA . THR A 1 320 ? -6.324 4.777 -9.846 1.00 87.25 320 THR A CA 1
ATOM 2392 C C . THR A 1 320 ? -4.991 4.574 -10.565 1.00 87.25 320 THR A C 1
ATOM 2394 O O . THR A 1 320 ? -4.950 4.183 -11.734 1.00 87.25 320 THR A O 1
ATOM 2397 N N . MET A 1 321 ? -3.896 4.855 -9.863 1.00 82.12 321 MET A N 1
ATOM 2398 C CA . MET A 1 321 ? -2.534 4.540 -10.294 1.00 82.12 321 MET A CA 1
ATOM 2399 C C . MET A 1 321 ? -2.129 3.102 -9.980 1.00 82.12 321 MET A C 1
ATOM 2401 O O . MET A 1 321 ? -1.159 2.609 -10.554 1.00 82.12 321 MET A O 1
ATOM 2405 N N . PHE A 1 322 ? -2.839 2.462 -9.058 1.00 83.12 322 PHE A N 1
ATOM 2406 C CA . PHE A 1 322 ? -2.531 1.140 -8.533 1.00 83.12 322 PHE A CA 1
ATOM 2407 C C . PHE A 1 322 ? -3.756 0.240 -8.702 1.00 83.12 322 PHE A C 1
ATOM 2409 O O . PHE A 1 322 ? -4.874 0.723 -8.480 1.00 83.12 322 PHE A O 1
ATOM 2416 N N . PRO A 1 323 ? -3.579 -1.033 -9.091 1.00 79.38 323 PRO A N 1
ATOM 2417 C CA . PRO A 1 323 ? -4.647 -2.003 -8.943 1.00 79.38 323 PRO A CA 1
ATOM 2418 C C . PRO A 1 323 ? -4.971 -2.134 -7.455 1.00 79.38 323 PRO A C 1
ATOM 2420 O O . PRO A 1 323 ? -4.085 -2.019 -6.607 1.00 79.38 323 PRO A O 1
ATOM 2423 N N . ASP A 1 324 ? -6.244 -2.337 -7.159 1.00 81.50 324 ASP A N 1
ATOM 2424 C CA . ASP A 1 324 ? -6.765 -2.557 -5.817 1.00 81.50 324 ASP A CA 1
ATOM 2425 C C . ASP A 1 324 ? -6.249 -1.567 -4.751 1.00 81.50 324 ASP A C 1
ATOM 2427 O O . ASP A 1 324 ? -5.557 -1.941 -3.797 1.00 81.50 324 ASP A O 1
ATOM 2431 N N . PRO A 1 325 ? -6.550 -0.264 -4.895 1.00 80.50 325 PRO A N 1
ATOM 2432 C CA . PRO A 1 325 ? -6.011 0.767 -4.033 1.00 80.50 325 PRO A CA 1
ATOM 2433 C C . PRO A 1 325 ? -6.476 0.577 -2.586 1.00 80.50 325 PRO A C 1
ATOM 2435 O O . PRO A 1 325 ? -7.655 0.338 -2.300 1.00 80.50 325 PRO A O 1
ATOM 2438 N N . ILE A 1 326 ? -5.536 0.761 -1.661 1.00 79.75 326 ILE A N 1
ATOM 2439 C CA . ILE A 1 326 ? -5.784 0.672 -0.223 1.00 79.75 326 ILE A CA 1
ATOM 2440 C C . ILE A 1 326 ? -6.289 2.018 0.295 1.00 79.75 326 ILE A C 1
ATOM 2442 O O . ILE A 1 326 ? -5.645 3.053 0.145 1.00 79.75 326 ILE A O 1
ATOM 2446 N N . MET A 1 327 ? -7.445 1.999 0.938 1.00 81.44 327 MET A N 1
ATOM 2447 C CA . MET A 1 327 ? -8.020 3.130 1.654 1.00 81.44 327 MET A CA 1
ATOM 2448 C C . MET A 1 327 ? -7.575 3.063 3.107 1.00 81.44 327 MET A C 1
ATOM 2450 O O . MET A 1 327 ? -7.634 1.989 3.704 1.00 81.44 327 MET A O 1
ATOM 2454 N N . THR A 1 328 ? -7.174 4.190 3.689 1.00 75.00 328 THR A N 1
ATOM 2455 C CA . THR A 1 328 ? -6.633 4.223 5.054 1.00 75.00 328 THR A CA 1
ATOM 2456 C C . THR A 1 328 ? -7.406 5.211 5.912 1.00 75.00 328 THR A C 1
ATOM 2458 O O . THR A 1 328 ? -7.588 6.367 5.534 1.00 75.00 328 THR A O 1
ATOM 2461 N N . LEU A 1 329 ? -7.835 4.763 7.088 1.00 76.56 329 LEU A N 1
ATOM 2462 C CA . LEU A 1 329 ? -8.437 5.586 8.128 1.00 76.56 329 LEU A CA 1
ATOM 2463 C C . LEU A 1 329 ? -7.465 5.677 9.304 1.00 76.56 329 LEU A C 1
ATOM 2465 O O . LEU A 1 329 ? -7.149 4.663 9.919 1.00 76.56 329 LEU A O 1
ATOM 2469 N N . HIS A 1 330 ? -7.008 6.883 9.628 1.00 77.44 330 HIS A N 1
ATOM 2470 C CA . HIS A 1 330 ? -6.129 7.172 10.763 1.00 77.44 330 HIS A CA 1
ATOM 2471 C C . HIS A 1 330 ? -6.880 8.023 11.776 1.00 77.44 330 HIS A C 1
ATOM 2473 O O . HIS A 1 330 ? -7.348 9.110 11.450 1.00 77.44 330 HIS A O 1
ATOM 2479 N N . MET A 1 331 ? -7.007 7.538 13.001 1.00 79.81 331 MET A N 1
ATOM 2480 C CA . MET A 1 331 ? -7.804 8.152 14.055 1.00 79.81 331 MET A CA 1
ATOM 2481 C C . MET A 1 331 ? -6.910 8.547 15.222 1.00 79.81 331 MET A C 1
ATOM 2483 O O . MET A 1 331 ? -5.961 7.838 15.549 1.00 79.81 331 MET A O 1
ATOM 2487 N N . PHE A 1 332 ? -7.232 9.668 15.858 1.00 72.69 332 PHE A N 1
ATOM 2488 C CA . PHE A 1 332 ? -6.456 10.274 16.934 1.00 72.69 332 PHE A CA 1
ATOM 2489 C C . PHE A 1 332 ? -7.349 10.607 18.121 1.00 72.69 332 PHE A C 1
ATOM 2491 O O . PHE A 1 332 ? -8.531 10.911 17.959 1.00 72.69 332 PHE A O 1
ATOM 2498 N N . ASN A 1 333 ? -6.758 10.609 19.310 1.00 78.44 333 ASN A N 1
ATOM 2499 C CA . ASN A 1 333 ? -7.346 11.151 20.524 1.00 78.44 333 ASN A CA 1
ATOM 2500 C C . ASN A 1 333 ? -6.481 12.313 21.028 1.00 78.44 333 ASN A C 1
ATOM 2502 O O . ASN A 1 333 ? -5.390 12.098 21.550 1.00 78.44 333 ASN A O 1
ATOM 2506 N N . ASP A 1 334 ? -6.979 13.545 20.936 1.00 69.12 334 ASP A N 1
ATOM 2507 C CA . ASP A 1 334 ? -6.241 14.745 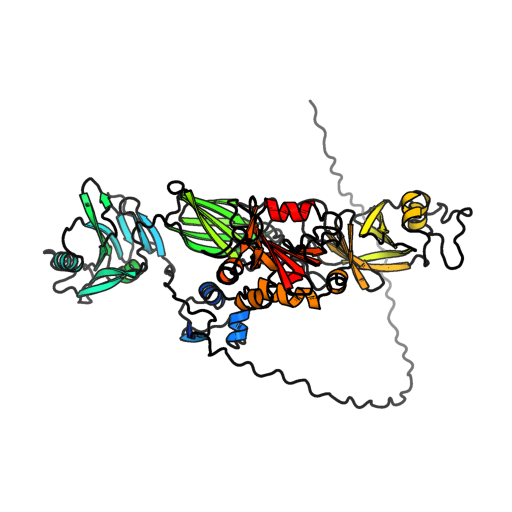21.369 1.00 69.12 334 ASP A CA 1
ATOM 2508 C C . ASP A 1 334 ? -5.993 14.817 22.882 1.00 69.12 334 ASP A C 1
ATOM 2510 O O . ASP A 1 334 ? -5.117 15.548 23.347 1.00 69.12 334 ASP A O 1
ATOM 2514 N N . VAL A 1 335 ? -6.803 14.109 23.671 1.00 59.34 335 VAL A N 1
ATOM 2515 C CA . VAL A 1 335 ? -6.727 14.123 25.134 1.00 59.34 335 VAL A CA 1
ATOM 2516 C C . VAL A 1 335 ? -5.611 13.204 25.616 1.00 59.34 335 VAL A C 1
ATOM 2518 O O . VAL A 1 335 ? -4.865 13.575 26.523 1.00 59.34 335 VAL A O 1
ATOM 2521 N N . THR A 1 336 ? -5.492 12.015 25.023 1.00 63.31 336 THR A N 1
ATOM 2522 C CA . THR A 1 336 ? -4.489 11.013 25.411 1.00 63.31 336 THR A CA 1
ATOM 2523 C C . THR A 1 336 ? -3.234 11.057 24.541 1.00 63.31 336 THR A C 1
ATOM 2525 O O . THR A 1 336 ? -2.178 10.605 24.981 1.00 63.31 336 THR A O 1
ATOM 2528 N N . GLY A 1 337 ? -3.325 11.619 23.333 1.00 64.81 337 GLY A N 1
ATOM 2529 C CA . GLY A 1 337 ? -2.277 11.587 22.312 1.00 64.81 337 GLY A CA 1
ATOM 2530 C C . GLY A 1 337 ? -2.141 10.235 21.606 1.00 64.81 337 GLY A C 1
ATOM 2531 O O . GLY A 1 337 ? -1.157 10.030 20.902 1.00 64.81 337 GLY A O 1
ATOM 2532 N N . GLN A 1 338 ? -3.075 9.304 21.820 1.00 65.25 338 GLN A N 1
ATOM 2533 C CA . GLN A 1 338 ? -3.061 7.990 21.176 1.00 65.25 338 GLN A CA 1
ATOM 2534 C C . GLN A 1 338 ? -3.624 8.053 19.755 1.00 65.25 338 GLN A C 1
ATOM 2536 O O . GLN A 1 338 ? -4.446 8.914 19.430 1.00 65.25 338 GLN A O 1
ATOM 2541 N N . GLU A 1 339 ? -3.211 7.096 18.929 1.00 76.81 339 GLU A N 1
ATOM 2542 C CA . GLU A 1 339 ? -3.644 6.957 17.543 1.00 76.81 339 GLU A CA 1
ATOM 2543 C C . GLU A 1 339 ? -3.920 5.494 17.179 1.00 76.81 339 GLU A C 1
ATOM 2545 O O . GLU A 1 339 ? -3.422 4.576 17.829 1.00 76.81 339 GLU A O 1
ATOM 2550 N N . THR A 1 340 ? -4.725 5.281 16.141 1.00 65.81 340 THR A N 1
ATOM 2551 C CA . THR A 1 340 ? -5.015 3.958 15.573 1.00 65.81 340 THR A CA 1
ATOM 2552 C C . THR A 1 340 ? -5.284 4.067 14.075 1.00 65.81 340 THR A C 1
ATOM 2554 O O . THR A 1 340 ? -5.705 5.120 13.591 1.00 65.81 340 THR A O 1
ATOM 2557 N N . ILE A 1 341 ? -5.024 2.995 13.329 1.00 63.25 341 ILE A N 1
ATOM 2558 C CA . ILE A 1 341 ? -5.124 2.966 11.868 1.00 63.25 341 ILE A CA 1
ATOM 2559 C C . ILE A 1 341 ? -5.866 1.702 11.434 1.00 63.25 341 ILE A C 1
ATOM 2561 O O . ILE A 1 341 ? -5.630 0.623 11.973 1.00 63.25 341 ILE A O 1
ATOM 2565 N N . ALA A 1 342 ? -6.736 1.830 10.434 1.00 64.81 342 ALA A N 1
ATOM 2566 C CA . ALA A 1 342 ? -7.344 0.708 9.729 1.00 64.81 342 ALA A CA 1
ATOM 2567 C C . ALA A 1 342 ? -7.255 0.919 8.218 1.00 64.81 342 ALA A C 1
ATOM 2569 O O . ALA A 1 342 ? -7.220 2.054 7.735 1.00 64.81 342 ALA A O 1
ATOM 2570 N N . THR A 1 343 ? -7.255 -0.181 7.472 1.00 70.50 343 THR A N 1
ATOM 2571 C CA . THR A 1 343 ? -7.203 -0.167 6.011 1.00 70.50 343 THR A CA 1
ATOM 2572 C C . THR A 1 343 ? -8.301 -1.028 5.400 1.00 70.50 343 THR A C 1
ATOM 2574 O O . THR A 1 343 ? -8.724 -2.028 5.979 1.00 70.50 343 THR A O 1
ATOM 2577 N N . VAL A 1 344 ? -8.764 -0.632 4.215 1.00 71.06 344 VAL A N 1
ATOM 2578 C CA . VAL A 1 344 ? -9.678 -1.410 3.370 1.00 71.06 344 VAL A CA 1
ATOM 2579 C C . VAL A 1 344 ? -9.142 -1.386 1.949 1.00 71.06 344 VAL A C 1
ATOM 2581 O O . VAL A 1 344 ? -8.929 -0.315 1.386 1.00 71.06 344 VAL A O 1
ATOM 2584 N N . GLN A 1 345 ? -8.938 -2.558 1.361 1.00 80.38 345 GLN A N 1
ATOM 2585 C CA . GLN A 1 345 ? -8.591 -2.688 -0.050 1.00 80.38 345 GLN A CA 1
ATOM 2586 C C . GLN A 1 345 ? -9.873 -2.692 -0.885 1.00 80.38 345 GLN A C 1
ATOM 2588 O O . GLN A 1 345 ? -10.797 -3.454 -0.596 1.00 80.38 345 GLN A O 1
ATOM 2593 N N . LEU A 1 346 ? -9.943 -1.829 -1.898 1.00 78.69 346 LEU A N 1
ATOM 2594 C CA . LEU A 1 346 ? -11.019 -1.877 -2.884 1.00 78.69 346 LEU A CA 1
ATOM 2595 C C . LEU A 1 346 ? -10.640 -2.831 -4.008 1.00 78.69 346 LEU A C 1
ATOM 2597 O O . LEU A 1 346 ? -9.511 -2.783 -4.465 1.00 78.69 346 LEU A O 1
ATOM 2601 N N . ASP A 1 347 ? -11.595 -3.624 -4.479 1.00 86.12 347 ASP A N 1
ATOM 2602 C CA . ASP A 1 347 ? -11.481 -4.352 -5.745 1.00 86.12 347 ASP A CA 1
ATOM 2603 C C . ASP A 1 347 ? -11.630 -3.341 -6.893 1.00 86.12 347 ASP A C 1
ATOM 2605 O O . ASP A 1 347 ? -12.730 -2.848 -7.174 1.00 86.12 347 ASP A O 1
ATOM 2609 N N . TRP A 1 348 ? -10.503 -2.913 -7.462 1.00 85.62 348 TRP A N 1
ATOM 2610 C CA . TRP A 1 348 ? -10.466 -1.887 -8.500 1.00 85.62 348 TRP A CA 1
ATOM 2611 C C . TRP A 1 348 ? -9.321 -2.163 -9.470 1.00 85.62 348 TRP A C 1
ATOM 2613 O O . TRP A 1 348 ? -8.188 -1.706 -9.303 1.00 85.62 348 TRP A O 1
ATOM 2623 N N . ASP A 1 349 ? -9.687 -2.826 -10.561 1.00 86.62 349 ASP A N 1
ATOM 2624 C CA . ASP A 1 349 ? -8.792 -3.134 -11.667 1.00 86.62 349 ASP A CA 1
ATOM 2625 C C . ASP A 1 349 ? -8.223 -1.894 -12.372 1.00 86.62 349 ASP A C 1
ATOM 2627 O O . ASP A 1 349 ? -8.877 -0.857 -12.559 1.00 86.62 349 ASP A O 1
ATOM 2631 N N . CYS A 1 350 ? -7.004 -2.047 -12.884 1.00 87.50 350 CYS A N 1
ATOM 2632 C CA . CYS A 1 350 ? -6.442 -1.108 -13.841 1.00 87.50 350 CYS A CA 1
ATOM 2633 C C . CYS A 1 350 ? -7.266 -1.083 -15.137 1.00 87.50 350 CYS A C 1
ATOM 2635 O O . CYS A 1 350 ? -7.710 -2.107 -15.642 1.00 87.50 350 CYS A O 1
ATOM 2637 N N . THR A 1 351 ? -7.395 0.095 -15.753 1.00 89.25 351 THR A N 1
ATOM 2638 C CA . THR A 1 351 ? -8.079 0.232 -17.053 1.00 89.25 351 THR A CA 1
ATOM 2639 C C . THR A 1 351 ? -7.378 -0.534 -18.179 1.00 89.25 351 THR A C 1
ATOM 2641 O O . THR A 1 351 ? -8.025 -0.970 -19.131 1.00 89.25 351 THR A O 1
ATOM 2644 N N . TYR A 1 352 ? -6.051 -0.651 -18.104 1.00 90.44 352 TYR A N 1
ATOM 2645 C CA . TYR A 1 352 ? -5.231 -1.289 -19.124 1.00 90.44 352 TYR A CA 1
ATOM 2646 C C . TYR A 1 352 ? -4.295 -2.310 -18.488 1.00 90.44 352 TYR A C 1
ATOM 2648 O O . TYR A 1 352 ? -3.509 -1.966 -17.602 1.00 90.44 352 TYR A O 1
ATOM 2656 N N . ASP A 1 353 ? -4.337 -3.530 -19.014 1.00 90.50 353 ASP A N 1
ATOM 2657 C CA . ASP A 1 353 ? -3.400 -4.593 -18.668 1.00 90.50 353 ASP A CA 1
ATOM 2658 C C . ASP A 1 353 ? -2.030 -4.363 -19.310 1.00 90.50 353 ASP A C 1
ATOM 2660 O O . ASP A 1 353 ? -1.915 -3.789 -20.403 1.00 90.50 353 ASP A O 1
ATOM 2664 N N . TYR A 1 354 ? -0.983 -4.881 -18.669 1.00 87.94 354 TYR A N 1
ATOM 2665 C CA . TYR A 1 354 ? 0.324 -4.992 -19.307 1.00 87.94 354 TYR A CA 1
ATOM 2666 C C . TYR A 1 354 ? 0.363 -6.154 -20.295 1.00 87.94 354 TYR A C 1
ATOM 2668 O O . TYR A 1 354 ? -0.174 -7.231 -20.043 1.00 87.94 354 TYR A O 1
ATOM 2676 N N . PHE A 1 355 ? 1.061 -5.964 -21.416 1.00 88.56 355 PHE A N 1
ATOM 2677 C CA . PHE A 1 355 ? 1.235 -7.021 -22.425 1.00 88.56 355 PHE A CA 1
ATOM 2678 C C . PHE A 1 355 ? 2.262 -8.095 -22.030 1.00 88.56 355 PHE A C 1
ATOM 2680 O O . PHE A 1 355 ? 2.498 -9.038 -22.786 1.00 88.56 355 PHE A O 1
ATOM 2687 N N . PHE A 1 356 ? 2.905 -7.936 -20.876 1.00 82.94 356 PHE A N 1
ATOM 2688 C CA . PHE A 1 356 ? 3.972 -8.793 -20.382 1.00 82.94 356 PHE A CA 1
ATOM 2689 C C . PHE A 1 356 ? 3.735 -9.171 -18.921 1.00 82.94 356 PHE A C 1
ATOM 2691 O O . PHE A 1 356 ? 2.982 -8.524 -18.195 1.00 82.94 356 PHE A O 1
ATOM 2698 N N . THR A 1 357 ? 4.423 -10.224 -18.487 1.00 76.94 357 THR A N 1
ATOM 2699 C CA . THR A 1 357 ? 4.404 -10.709 -17.106 1.00 76.94 357 THR A CA 1
ATOM 2700 C C . THR A 1 357 ? 5.836 -10.927 -16.613 1.00 76.94 357 THR A C 1
ATOM 2702 O O . THR A 1 357 ? 6.598 -11.557 -17.353 1.00 76.94 357 THR A O 1
ATOM 2705 N N . PRO A 1 358 ? 6.205 -10.510 -15.385 1.00 69.31 358 PRO A N 1
ATOM 2706 C CA . PRO A 1 358 ? 5.427 -9.705 -14.432 1.00 69.31 358 PRO A CA 1
ATOM 2707 C C . PRO A 1 358 ? 4.900 -8.388 -14.967 1.00 69.31 358 PRO A C 1
ATOM 2709 O O . PRO A 1 358 ? 5.665 -7.636 -15.566 1.00 69.31 358 PRO A O 1
ATOM 2712 N N . ALA A 1 359 ? 3.647 -8.087 -14.633 1.00 74.38 359 ALA A N 1
ATOM 2713 C CA . ALA A 1 359 ? 3.174 -6.715 -14.632 1.00 74.38 359 ALA A CA 1
ATOM 2714 C C . ALA A 1 359 ? 3.806 -5.956 -13.442 1.00 74.38 359 ALA A C 1
ATOM 2716 O O . ALA A 1 359 ? 3.993 -6.562 -12.383 1.00 74.38 359 ALA A O 1
ATOM 2717 N N . PRO A 1 360 ? 4.144 -4.668 -13.602 1.00 77.00 360 PRO A N 1
ATOM 2718 C CA . PRO A 1 360 ? 4.484 -3.773 -12.498 1.00 77.00 360 PRO A CA 1
ATOM 2719 C C . PRO A 1 360 ? 3.295 -3.527 -11.555 1.00 77.00 360 PRO A C 1
ATOM 2721 O O . PRO A 1 360 ? 2.142 -3.658 -11.960 1.00 77.00 360 PRO A O 1
ATOM 2724 N N . ASP A 1 361 ? 3.578 -3.038 -10.345 1.00 73.94 361 ASP A N 1
ATOM 2725 C CA . ASP A 1 361 ? 2.567 -2.684 -9.328 1.00 73.94 361 ASP A CA 1
ATOM 2726 C C . ASP A 1 361 ? 1.684 -1.481 -9.701 1.00 73.94 361 ASP A C 1
ATOM 2728 O O . ASP A 1 361 ? 0.706 -1.183 -9.023 1.00 73.94 361 ASP A O 1
ATOM 2732 N N . ARG A 1 362 ? 2.034 -0.734 -10.751 1.00 83.25 362 ARG A N 1
ATOM 2733 C CA . ARG A 1 362 ? 1.293 0.459 -11.185 1.00 83.25 362 ARG A CA 1
ATOM 2734 C C . ARG A 1 362 ? 0.553 0.199 -12.468 1.00 83.25 362 ARG A C 1
ATOM 2736 O O . ARG A 1 362 ? 1.141 -0.334 -13.403 1.00 83.25 362 ARG A O 1
ATOM 2743 N N . CYS A 1 363 ? -0.667 0.706 -12.568 1.00 87.06 363 CYS A N 1
ATOM 2744 C CA . CYS A 1 363 ? -1.479 0.623 -13.771 1.00 87.06 363 CYS A CA 1
ATOM 2745 C C . CYS A 1 363 ? -0.777 1.220 -14.995 1.00 87.06 363 CYS A C 1
ATOM 2747 O O . CYS A 1 363 ? -0.094 2.247 -14.915 1.00 87.06 363 CYS A O 1
ATOM 2749 N N . ALA A 1 364 ? -0.993 0.608 -16.158 1.00 90.88 364 ALA A N 1
ATOM 2750 C CA . ALA A 1 364 ? -0.583 1.202 -17.418 1.00 90.88 364 ALA A CA 1
ATOM 2751 C C . ALA A 1 364 ? -1.449 2.437 -17.731 1.00 90.88 364 ALA A C 1
ATOM 2753 O O . ALA A 1 364 ? -2.652 2.468 -17.472 1.00 90.88 364 ALA A O 1
ATOM 2754 N N . THR A 1 365 ? -0.846 3.468 -18.326 1.00 88.62 365 THR A N 1
ATOM 2755 C CA . THR A 1 365 ? -1.566 4.690 -18.737 1.00 88.62 365 THR A CA 1
ATOM 2756 C C . THR A 1 365 ? -2.420 4.455 -19.983 1.00 88.62 365 THR A C 1
ATOM 2758 O O . THR A 1 365 ? -3.389 5.175 -20.228 1.00 88.62 365 THR A O 1
ATOM 2761 N N . GLN A 1 366 ? -2.046 3.464 -20.791 1.00 89.12 366 GLN A N 1
ATOM 2762 C CA . GLN A 1 366 ? -2.665 3.163 -22.076 1.00 89.12 366 GLN A CA 1
ATOM 2763 C C . GLN A 1 366 ? -2.491 1.690 -22.447 1.00 89.12 366 GLN A C 1
ATOM 2765 O O . GLN A 1 366 ? -1.599 1.006 -21.936 1.00 89.12 366 GLN A O 1
ATOM 2770 N N . ALA A 1 367 ? -3.313 1.224 -23.386 1.00 92.25 367 ALA A N 1
ATOM 2771 C CA . ALA A 1 367 ? -3.131 -0.079 -24.008 1.00 92.25 367 ALA A CA 1
ATOM 2772 C C . ALA A 1 367 ? -1.777 -0.154 -24.734 1.00 92.25 367 ALA A C 1
ATOM 2774 O O . ALA A 1 367 ? -1.313 0.825 -25.334 1.00 92.25 367 ALA A O 1
ATOM 2775 N N . ALA A 1 368 ? -1.167 -1.337 -24.700 1.00 93.25 368 ALA A N 1
ATOM 2776 C CA . ALA A 1 368 ? 0.017 -1.628 -25.489 1.00 93.25 368 ALA A CA 1
ATOM 2777 C C . ALA A 1 368 ? -0.279 -1.428 -26.981 1.00 93.25 368 ALA A C 1
ATOM 2779 O O . ALA A 1 368 ? -1.342 -1.817 -27.474 1.00 93.25 368 ALA A O 1
ATOM 2780 N N . HIS A 1 369 ? 0.660 -0.826 -27.703 1.00 90.69 369 HIS A N 1
ATOM 2781 C CA . HIS A 1 369 ? 0.518 -0.634 -29.140 1.00 90.69 369 HIS A CA 1
ATOM 2782 C C . HIS A 1 369 ? 1.832 -0.864 -29.873 1.00 90.69 369 HIS A C 1
ATOM 2784 O O . HIS A 1 369 ? 2.924 -0.657 -29.342 1.00 90.69 369 HIS A O 1
ATOM 2790 N N . GLU A 1 370 ? 1.695 -1.311 -31.116 1.00 92.31 370 GLU A N 1
ATOM 2791 C CA . GLU A 1 370 ? 2.816 -1.549 -32.009 1.00 92.31 370 GLU A CA 1
ATOM 2792 C C . GLU A 1 370 ? 3.297 -0.242 -32.635 1.00 92.31 370 GLU A C 1
ATOM 2794 O O . GLU A 1 370 ? 2.510 0.590 -33.096 1.00 92.31 370 GLU A O 1
ATOM 2799 N N . ILE A 1 371 ? 4.612 -0.091 -32.690 1.00 87.94 371 ILE A N 1
ATOM 2800 C CA . ILE A 1 371 ? 5.296 1.033 -33.308 1.00 87.94 371 ILE A CA 1
ATOM 2801 C C . ILE A 1 371 ? 6.305 0.515 -34.334 1.00 87.94 371 ILE A C 1
ATOM 2803 O O . ILE A 1 371 ? 6.933 -0.532 -34.158 1.00 87.94 371 ILE A O 1
ATOM 2807 N N . ASN A 1 372 ? 6.491 1.275 -35.409 1.00 89.38 372 ASN A N 1
ATOM 2808 C CA . ASN A 1 372 ? 7.608 1.042 -36.317 1.00 89.38 372 ASN A CA 1
ATOM 2809 C C . ASN A 1 372 ? 8.859 1.666 -35.703 1.00 89.38 372 ASN A C 1
ATOM 2811 O O . ASN A 1 372 ? 8.894 2.878 -35.485 1.00 89.38 372 ASN A O 1
ATOM 2815 N N . ALA A 1 373 ? 9.869 0.844 -35.448 1.00 90.75 373 ALA A N 1
ATOM 2816 C CA . ALA A 1 373 ? 11.127 1.262 -34.858 1.00 90.75 373 ALA A CA 1
ATOM 2817 C C . ALA A 1 373 ? 12.309 0.839 -35.739 1.00 90.75 373 ALA A C 1
ATOM 2819 O O . ALA A 1 373 ? 12.221 -0.087 -36.552 1.00 90.75 373 ALA A O 1
ATOM 2820 N N . VAL A 1 374 ? 13.433 1.529 -35.576 1.00 93.06 374 VAL A N 1
ATOM 2821 C CA . VAL A 1 374 ? 14.716 1.126 -36.168 1.00 93.06 374 VAL A CA 1
ATOM 2822 C C . VAL A 1 374 ? 15.667 0.799 -35.031 1.00 93.06 374 VAL A C 1
ATOM 2824 O O . VAL A 1 374 ? 15.638 1.460 -33.998 1.00 93.06 374 VAL A O 1
ATOM 2827 N N . TYR A 1 375 ? 16.478 -0.235 -35.202 1.00 95.19 375 TYR A N 1
ATOM 2828 C CA . TYR A 1 375 ? 17.447 -0.708 -34.226 1.00 95.19 375 TYR A CA 1
ATOM 2829 C C . TYR A 1 375 ? 18.822 -0.831 -34.871 1.00 95.19 375 TYR A C 1
ATOM 2831 O O . TYR A 1 375 ? 18.944 -1.352 -35.985 1.00 95.19 375 TYR A O 1
ATOM 2839 N N . GLN A 1 376 ? 19.856 -0.407 -34.150 1.00 97.38 376 GLN A N 1
ATOM 2840 C CA . GLN A 1 376 ? 21.240 -0.672 -34.519 1.00 97.38 376 GLN A CA 1
ATOM 2841 C C . GLN A 1 376 ? 22.074 -1.012 -33.273 1.00 97.38 376 GLN A C 1
ATOM 2843 O O . GLN A 1 376 ? 22.112 -0.206 -32.341 1.00 97.38 376 GLN A O 1
ATOM 2848 N N . PRO A 1 377 ? 22.747 -2.176 -33.231 1.00 97.44 377 PRO A N 1
ATOM 2849 C CA . PRO A 1 377 ? 23.644 -2.534 -32.139 1.00 97.44 377 PRO A CA 1
ATOM 2850 C C . PRO A 1 377 ? 25.037 -1.915 -32.325 1.00 97.44 377 PRO A C 1
ATOM 2852 O O . PRO A 1 377 ? 25.522 -1.756 -33.449 1.00 97.44 377 PRO A O 1
ATOM 2855 N N . PHE A 1 378 ? 25.691 -1.603 -31.209 1.00 98.00 378 PHE A N 1
ATOM 2856 C CA . PHE A 1 378 ? 27.036 -1.033 -31.122 1.00 98.00 378 PHE A CA 1
ATOM 2857 C C . PHE A 1 378 ? 27.922 -1.892 -30.204 1.00 98.00 378 PHE A C 1
ATOM 2859 O O . PHE A 1 378 ? 27.469 -2.897 -29.660 1.00 98.00 378 PHE A O 1
ATOM 2866 N N . GLU A 1 379 ? 29.206 -1.553 -30.085 1.00 96.69 379 GLU A N 1
ATOM 2867 C CA . GLU A 1 379 ? 30.167 -2.300 -29.257 1.00 96.69 379 GLU A CA 1
ATOM 2868 C C . GLU A 1 379 ? 29.840 -2.242 -27.755 1.00 96.69 379 GLU A C 1
ATOM 2870 O O . GLU A 1 379 ? 30.104 -3.213 -27.045 1.00 96.69 379 GLU A O 1
ATOM 2875 N N . HIS A 1 380 ? 29.266 -1.129 -27.288 1.00 94.69 380 HIS A N 1
ATOM 2876 C CA . HIS A 1 380 ? 28.984 -0.857 -25.870 1.00 94.69 380 HIS A CA 1
ATOM 2877 C C . HIS A 1 380 ? 27.554 -0.348 -25.631 1.00 94.69 380 HIS A C 1
ATOM 2879 O O . HIS A 1 380 ? 27.307 0.537 -24.804 1.00 94.69 380 HIS A O 1
ATOM 2885 N N . GLY A 1 381 ? 26.611 -0.850 -26.427 1.00 95.44 381 GLY A N 1
ATOM 2886 C CA . GLY A 1 381 ? 25.210 -0.472 -26.329 1.00 95.44 381 GLY A CA 1
ATOM 2887 C C . GLY A 1 381 ? 24.455 -0.614 -27.643 1.00 95.44 381 GLY A C 1
ATOM 2888 O O . GLY A 1 381 ? 24.819 -1.394 -28.525 1.00 95.44 381 GLY A O 1
ATOM 2889 N N . PHE A 1 382 ? 23.372 0.142 -27.796 1.00 96.50 382 PHE A N 1
ATOM 2890 C CA . PHE A 1 382 ? 22.554 0.141 -29.008 1.00 96.50 382 PHE A CA 1
ATOM 2891 C C . PHE A 1 382 ? 21.796 1.459 -29.185 1.00 96.50 382 PHE A C 1
ATOM 2893 O O . PHE A 1 382 ? 21.604 2.216 -28.238 1.00 96.50 382 PHE A O 1
ATOM 2900 N N . MET A 1 383 ? 21.334 1.737 -30.403 1.00 96.00 383 MET A N 1
ATOM 2901 C CA . MET A 1 383 ? 20.399 2.830 -30.664 1.00 96.00 383 MET A CA 1
ATOM 2902 C C . MET A 1 383 ? 19.037 2.300 -31.107 1.00 96.00 383 MET A C 1
ATOM 2904 O O . MET A 1 383 ? 18.952 1.331 -31.866 1.00 96.00 383 MET A O 1
ATOM 2908 N N . VAL A 1 384 ? 17.975 2.971 -30.657 1.00 93.12 384 VAL A N 1
ATOM 2909 C CA . VAL A 1 384 ? 16.608 2.775 -31.151 1.00 93.12 384 VAL A CA 1
ATOM 2910 C C . VAL A 1 384 ? 16.052 4.101 -31.632 1.00 93.12 384 VAL A C 1
ATOM 2912 O O . VAL A 1 384 ? 16.106 5.100 -30.922 1.00 93.12 384 VAL A O 1
ATOM 2915 N N . TRP A 1 385 ? 15.489 4.112 -32.830 1.00 89.56 385 TRP A N 1
ATOM 2916 C CA . TRP A 1 385 ? 14.714 5.239 -33.329 1.00 89.56 385 TRP A CA 1
ATOM 2917 C C . TRP A 1 385 ? 13.234 4.920 -33.190 1.00 89.56 385 TRP A C 1
ATOM 2919 O O . TRP A 1 385 ? 12.793 3.841 -33.599 1.00 89.56 385 TRP A O 1
ATOM 2929 N N . GLN A 1 386 ? 12.477 5.867 -32.645 1.00 76.31 386 GLN A N 1
ATOM 2930 C CA . GLN A 1 386 ? 11.030 5.773 -32.525 1.00 76.31 386 GLN A CA 1
ATOM 2931 C C . GLN A 1 386 ? 10.375 7.124 -32.853 1.00 76.31 386 GLN A C 1
ATOM 2933 O O . GLN A 1 386 ? 10.849 8.168 -32.397 1.00 76.31 386 GLN A O 1
ATOM 2938 N N . PRO A 1 387 ? 9.240 7.127 -33.576 1.00 66.56 387 PRO A N 1
ATOM 2939 C CA . PRO A 1 387 ? 8.393 8.303 -33.679 1.00 66.56 387 PRO A CA 1
ATOM 2940 C C . PRO A 1 387 ? 7.460 8.379 -32.457 1.00 66.56 387 PRO A C 1
ATOM 2942 O O . PRO A 1 387 ? 6.517 7.596 -32.348 1.00 66.56 387 PRO A O 1
ATOM 2945 N N . PHE A 1 388 ? 7.685 9.325 -31.545 1.00 60.03 388 PHE A N 1
ATOM 2946 C CA . PHE A 1 388 ? 6.713 9.664 -30.493 1.00 60.03 388 PHE A CA 1
ATOM 2947 C C . PHE A 1 388 ? 5.988 10.951 -30.863 1.00 60.03 388 PHE A C 1
ATOM 2949 O O . PHE A 1 388 ? 6.648 11.941 -31.142 1.00 60.03 388 PHE A O 1
ATOM 2956 N N . GLU A 1 389 ? 4.651 10.951 -30.867 1.00 52.44 389 GLU A N 1
ATOM 2957 C CA . GLU A 1 389 ? 3.807 12.165 -30.880 1.00 52.44 389 GLU A CA 1
ATOM 2958 C C . GLU A 1 389 ? 4.267 13.315 -31.814 1.00 52.44 389 GLU A C 1
ATOM 2960 O O . GLU A 1 389 ? 4.092 14.495 -31.509 1.00 52.44 389 GLU A O 1
ATOM 2965 N N . ASN A 1 390 ? 4.788 12.971 -33.001 1.00 52.88 390 ASN A N 1
ATOM 2966 C CA . ASN A 1 390 ? 5.314 13.866 -34.051 1.00 52.88 390 ASN A CA 1
ATOM 2967 C C . ASN A 1 390 ? 6.769 14.368 -33.905 1.00 52.88 390 ASN A C 1
ATOM 2969 O O . ASN A 1 390 ? 7.178 15.237 -34.677 1.00 52.88 390 ASN A O 1
ATOM 2973 N N . THR A 1 391 ? 7.575 13.816 -32.998 1.00 61.44 391 THR A N 1
ATOM 2974 C CA . THR A 1 391 ? 9.031 14.033 -32.939 1.00 61.44 391 THR A CA 1
ATOM 2975 C C . THR A 1 391 ? 9.790 12.762 -33.311 1.00 61.44 391 THR A C 1
ATOM 2977 O O . THR A 1 391 ? 9.517 11.687 -32.778 1.00 61.44 391 THR A O 1
ATOM 2980 N N . ALA A 1 392 ? 10.745 12.883 -34.235 1.00 72.81 392 ALA A N 1
ATOM 2981 C CA . ALA A 1 392 ? 11.693 11.822 -34.548 1.00 72.81 392 ALA A CA 1
ATOM 2982 C C . ALA A 1 392 ? 12.796 11.821 -33.476 1.00 72.81 392 ALA A C 1
ATOM 2984 O O . ALA A 1 392 ? 13.539 12.799 -33.339 1.00 72.81 392 ALA A O 1
ATOM 2985 N N . THR A 1 393 ? 12.858 10.763 -32.667 1.00 84.38 393 THR A N 1
ATOM 2986 C CA . THR A 1 393 ? 13.769 10.672 -31.519 1.00 84.38 393 THR A CA 1
ATOM 2987 C C . THR A 1 393 ? 14.634 9.424 -31.634 1.00 84.38 393 THR A C 1
ATOM 2989 O O . THR A 1 393 ? 14.132 8.320 -31.847 1.00 84.38 393 THR A O 1
ATOM 2992 N N . VAL A 1 394 ? 15.943 9.609 -31.466 1.00 89.88 394 VAL A N 1
ATOM 2993 C CA . VAL A 1 394 ? 16.929 8.537 -31.320 1.00 89.88 394 VAL A CA 1
ATOM 2994 C C . VAL A 1 394 ? 17.251 8.374 -29.840 1.00 89.88 394 VAL A C 1
ATOM 2996 O O . VAL A 1 394 ? 17.695 9.313 -29.184 1.00 89.88 394 VAL A O 1
ATOM 2999 N N . TYR A 1 395 ? 17.067 7.167 -29.329 1.00 91.12 395 TYR A N 1
ATOM 3000 C CA . TYR A 1 395 ? 17.504 6.744 -28.008 1.00 91.12 395 TYR A CA 1
ATOM 3001 C C . TYR A 1 395 ? 18.843 6.026 -28.148 1.00 91.12 395 TYR A C 1
ATOM 3003 O O . TYR A 1 395 ? 18.924 5.017 -28.845 1.00 91.12 395 TYR A O 1
ATOM 3011 N N . ALA A 1 396 ? 19.882 6.540 -27.498 1.00 93.56 396 ALA A N 1
ATOM 3012 C CA . ALA A 1 396 ? 21.183 5.894 -27.376 1.00 93.56 396 ALA A CA 1
ATOM 3013 C C . ALA A 1 396 ? 21.279 5.216 -26.007 1.00 93.56 396 ALA A C 1
ATOM 3015 O O . ALA A 1 396 ? 21.320 5.896 -24.984 1.00 93.56 396 ALA A O 1
ATOM 3016 N N . PHE A 1 397 ? 21.280 3.888 -26.005 1.00 93.31 397 PHE A N 1
ATOM 3017 C CA . PHE A 1 397 ? 21.357 3.029 -24.830 1.00 93.31 397 PHE A CA 1
ATOM 3018 C C . PHE A 1 397 ? 22.793 2.580 -24.617 1.00 93.31 397 PHE A C 1
ATOM 3020 O O . PHE A 1 397 ? 23.369 1.965 -25.511 1.00 93.31 397 PHE A O 1
ATOM 3027 N N . PHE A 1 398 ? 23.353 2.863 -23.448 1.00 90.31 398 PHE A N 1
ATOM 3028 C CA . PHE A 1 398 ? 24.708 2.469 -23.069 1.00 90.31 398 PHE A CA 1
ATOM 3029 C C . PHE A 1 398 ? 24.665 1.261 -22.127 1.00 90.31 398 PHE A C 1
ATOM 3031 O O . PHE A 1 398 ? 23.748 1.150 -21.312 1.00 90.31 398 PHE A O 1
ATOM 3038 N N . ASP A 1 399 ? 25.659 0.375 -22.207 1.00 86.75 399 ASP A N 1
ATOM 3039 C CA . ASP A 1 399 ? 25.730 -0.847 -21.383 1.00 86.75 399 ASP A CA 1
ATOM 3040 C C . ASP A 1 399 ? 25.842 -0.582 -19.868 1.00 86.75 399 ASP A C 1
ATOM 3042 O O . ASP A 1 399 ? 25.601 -1.477 -19.062 1.00 86.75 399 ASP A O 1
ATOM 3046 N N . ASP A 1 400 ? 26.172 0.644 -19.458 1.00 80.00 400 ASP A N 1
ATOM 3047 C CA . ASP A 1 400 ? 26.180 1.074 -18.052 1.00 80.00 400 ASP A CA 1
ATOM 3048 C C . ASP A 1 400 ? 24.772 1.397 -17.496 1.00 80.00 400 ASP A C 1
ATOM 3050 O O . ASP A 1 400 ? 24.623 1.831 -16.349 1.00 80.00 400 ASP A O 1
ATOM 3054 N N . GLY A 1 401 ? 23.728 1.196 -18.307 1.00 81.56 401 GLY A N 1
ATOM 3055 C CA . GLY A 1 401 ? 22.335 1.444 -17.948 1.00 81.56 401 GLY A CA 1
ATOM 3056 C C . GLY A 1 401 ? 21.908 2.906 -18.086 1.00 81.56 401 GLY A C 1
ATOM 3057 O O . GLY A 1 401 ? 20.831 3.267 -17.605 1.00 81.56 401 GLY A O 1
ATOM 3058 N N . ASN A 1 402 ? 22.719 3.769 -18.708 1.00 84.94 402 ASN A N 1
ATOM 3059 C CA . ASN A 1 402 ? 22.306 5.117 -19.093 1.00 84.94 402 ASN A CA 1
ATOM 3060 C C . ASN A 1 402 ? 21.630 5.118 -20.471 1.00 84.94 402 ASN A C 1
ATOM 3062 O O . ASN A 1 402 ? 21.979 4.345 -21.364 1.00 84.94 402 ASN A O 1
ATOM 3066 N N . VAL A 1 403 ? 20.663 6.014 -20.663 1.00 88.75 403 VAL A N 1
ATOM 3067 C CA . VAL A 1 403 ? 20.050 6.301 -21.964 1.00 88.75 403 VAL A CA 1
ATOM 3068 C C . VAL A 1 403 ? 20.082 7.800 -22.241 1.00 88.75 403 VAL A C 1
ATOM 3070 O O . VAL A 1 403 ? 19.790 8.621 -21.371 1.00 88.75 403 VAL A O 1
ATOM 3073 N N . PHE A 1 404 ? 20.441 8.162 -23.470 1.00 88.19 404 PHE A N 1
ATOM 3074 C CA . PHE A 1 404 ? 20.437 9.537 -23.951 1.00 88.19 404 PHE A CA 1
ATOM 3075 C C . PHE A 1 404 ? 19.436 9.710 -25.091 1.00 88.19 404 PHE A C 1
ATOM 3077 O O . PHE A 1 404 ? 19.402 8.912 -26.027 1.00 88.19 404 PHE A O 1
ATOM 3084 N N . LEU A 1 405 ? 18.636 10.774 -25.026 1.00 87.94 405 LEU A N 1
ATOM 3085 C CA . LEU A 1 405 ? 17.649 11.108 -26.047 1.00 87.94 405 LEU A CA 1
ATOM 3086 C C . LEU A 1 405 ? 18.215 12.200 -26.955 1.00 87.94 405 LEU A C 1
ATOM 3088 O O . LEU A 1 405 ? 18.471 13.321 -26.515 1.00 87.94 405 LEU A O 1
ATOM 3092 N N . ALA A 1 406 ? 18.369 11.882 -28.235 1.00 87.00 406 ALA A N 1
ATOM 3093 C CA . ALA A 1 406 ? 18.761 12.817 -29.276 1.00 87.00 406 ALA A CA 1
ATOM 3094 C C . ALA A 1 406 ? 17.589 13.079 -30.229 1.00 87.00 406 ALA A C 1
ATOM 3096 O O . ALA A 1 406 ? 16.801 12.188 -30.553 1.00 87.00 406 ALA A O 1
ATOM 3097 N N . THR A 1 407 ? 17.472 14.320 -30.699 1.00 84.62 407 THR A N 1
ATOM 3098 C CA . THR A 1 407 ? 16.555 14.637 -31.800 1.00 84.62 407 THR A CA 1
ATOM 3099 C C . THR A 1 407 ? 17.166 14.139 -33.099 1.00 84.62 407 THR A C 1
ATOM 3101 O O . THR A 1 407 ? 18.330 14.428 -33.370 1.00 84.62 407 THR A O 1
ATOM 3104 N N . ASP A 1 408 ? 16.385 13.428 -33.904 1.00 83.81 408 ASP A N 1
ATOM 3105 C CA . ASP A 1 408 ? 16.796 13.073 -35.257 1.00 83.81 408 ASP A CA 1
ATOM 3106 C C . ASP A 1 408 ? 16.666 14.304 -36.164 1.00 83.81 408 ASP A C 1
ATOM 3108 O O . ASP A 1 408 ? 15.567 14.702 -36.559 1.00 83.81 408 ASP A O 1
ATOM 3112 N N . SER A 1 409 ? 17.794 14.964 -36.417 1.00 85.44 409 SER A N 1
ATOM 3113 C CA . SER A 1 409 ? 17.897 16.145 -37.280 1.00 85.44 409 SER A CA 1
ATOM 3114 C C . SER A 1 409 ? 18.206 15.793 -38.737 1.00 85.44 409 SER A C 1
ATOM 3116 O O . SER A 1 409 ? 18.227 16.698 -39.574 1.00 85.44 409 SER A O 1
ATOM 3118 N N . TRP A 1 410 ? 18.444 14.514 -39.052 1.00 87.81 410 TRP A N 1
ATOM 3119 C CA . TRP A 1 410 ? 18.821 14.084 -40.392 1.00 87.81 410 TRP A CA 1
ATOM 3120 C C . TRP A 1 410 ? 17.631 14.190 -41.346 1.00 87.81 410 TRP A C 1
ATOM 3122 O O . TRP A 1 410 ? 16.545 13.672 -41.081 1.00 87.81 410 TRP A O 1
ATOM 3132 N N . VAL A 1 411 ? 17.836 14.838 -42.491 1.00 85.38 411 VAL A N 1
ATOM 3133 C CA . VAL A 1 411 ? 16.825 14.933 -43.549 1.00 85.38 411 VAL A CA 1
ATOM 3134 C C . VAL A 1 411 ? 17.322 14.328 -44.857 1.00 85.38 411 VAL A C 1
ATOM 3136 O O . VAL A 1 411 ? 18.521 14.251 -45.127 1.00 85.38 411 VAL A O 1
ATOM 3139 N N . GLU A 1 412 ? 16.386 13.900 -45.708 1.00 84.69 412 GLU A N 1
ATOM 3140 C CA . GLU A 1 412 ? 16.720 13.323 -47.010 1.00 84.69 412 GLU A CA 1
ATOM 3141 C C . GLU A 1 412 ? 17.555 14.309 -47.849 1.00 84.69 412 GLU A C 1
ATOM 3143 O O . GLU A 1 412 ? 17.124 15.424 -48.152 1.00 84.69 412 GLU A O 1
ATOM 3148 N N . GLY A 1 413 ? 18.764 13.883 -48.226 1.00 86.00 413 GLY A N 1
ATOM 3149 C CA . GLY A 1 413 ? 19.752 14.701 -48.935 1.00 86.00 413 GLY A CA 1
ATOM 3150 C C . GLY A 1 413 ? 20.974 15.083 -48.096 1.00 86.00 413 GLY A C 1
ATOM 3151 O O . GLY A 1 413 ? 21.996 15.456 -48.679 1.00 86.00 413 GLY A O 1
ATOM 3152 N N . ASP A 1 414 ? 20.912 14.936 -46.770 1.00 89.31 414 ASP A N 1
ATOM 3153 C CA . ASP A 1 414 ? 22.084 15.077 -45.907 1.00 89.31 414 ASP A CA 1
ATOM 3154 C C . ASP A 1 414 ? 23.075 13.921 -46.119 1.00 89.31 414 ASP A C 1
ATOM 3156 O O . ASP A 1 414 ? 22.670 12.805 -46.471 1.00 89.31 414 ASP A O 1
ATOM 3160 N N . PRO A 1 415 ? 24.386 14.137 -45.884 1.00 88.75 415 PRO A N 1
ATOM 3161 C CA . PRO A 1 415 ? 25.375 13.069 -45.976 1.00 88.75 415 PRO A CA 1
ATOM 3162 C C . PRO A 1 415 ? 24.997 11.874 -45.091 1.00 88.75 415 PRO A C 1
ATOM 3164 O O . PRO A 1 415 ? 24.901 11.991 -43.867 1.00 88.75 415 PRO A O 1
ATOM 3167 N N . GLU A 1 416 ? 24.803 10.704 -45.704 1.00 91.31 416 GLU A N 1
ATOM 3168 C CA . GLU A 1 416 ? 24.483 9.480 -44.961 1.00 91.31 416 GLU A CA 1
ATOM 3169 C C . GLU A 1 416 ? 25.661 9.056 -44.067 1.00 91.31 416 GLU A C 1
ATOM 3171 O O . GLU A 1 416 ? 25.448 8.613 -42.939 1.00 91.31 416 GLU A O 1
ATOM 3176 N N . SER A 1 417 ? 26.898 9.276 -44.522 1.00 91.12 417 SER A N 1
ATOM 3177 C CA . SER A 1 417 ? 28.144 8.891 -43.852 1.00 91.12 417 SER A CA 1
ATOM 3178 C C . SER A 1 417 ? 29.238 9.967 -43.962 1.00 91.12 417 SER A C 1
ATOM 3180 O O . SER A 1 417 ? 29.120 10.917 -44.739 1.00 91.12 417 SER A O 1
ATOM 3182 N N . ASP A 1 418 ? 30.315 9.822 -43.182 1.00 91.50 418 ASP A N 1
ATOM 3183 C CA . ASP A 1 418 ? 31.539 10.630 -43.299 1.00 91.50 418 ASP A CA 1
ATOM 3184 C C . ASP A 1 418 ? 32.700 9.750 -43.794 1.00 91.50 418 ASP A C 1
ATOM 3186 O O . ASP A 1 418 ? 33.128 8.858 -43.055 1.00 91.50 418 ASP A O 1
ATOM 3190 N N . PRO A 1 419 ? 33.253 10.001 -44.996 1.00 91.25 419 PRO A N 1
ATOM 3191 C CA . PRO A 1 419 ? 34.319 9.183 -45.574 1.00 91.25 419 PRO A CA 1
ATOM 3192 C C . PRO A 1 419 ? 35.637 9.209 -44.783 1.00 91.25 419 PRO A C 1
ATOM 3194 O O . PRO A 1 419 ? 36.508 8.381 -45.044 1.00 91.25 419 PRO A O 1
ATOM 3197 N N . ASN A 1 420 ? 35.817 10.143 -43.841 1.00 92.81 420 ASN A N 1
ATOM 3198 C CA . ASN A 1 420 ? 37.003 10.194 -42.981 1.00 92.81 420 ASN A CA 1
ATOM 3199 C C . ASN A 1 420 ? 36.905 9.259 -41.767 1.00 92.81 420 ASN A C 1
ATOM 3201 O O . ASN A 1 420 ? 37.918 8.987 -41.124 1.00 92.81 420 ASN A O 1
ATOM 3205 N N . LEU A 1 421 ? 35.708 8.765 -41.448 1.00 90.62 421 LEU A N 1
ATOM 3206 C CA . LEU A 1 421 ? 35.460 7.848 -40.340 1.00 90.62 421 LEU A CA 1
ATOM 3207 C C . LEU A 1 421 ? 35.286 6.434 -40.901 1.00 90.62 421 LEU A C 1
ATOM 3209 O O . LEU A 1 421 ? 34.176 5.982 -41.161 1.00 90.62 421 LEU A O 1
ATOM 3213 N N . VAL A 1 422 ? 36.410 5.747 -41.108 1.00 93.00 422 VAL A N 1
ATOM 3214 C CA . VAL A 1 422 ? 36.443 4.387 -41.665 1.00 93.00 422 VAL A CA 1
ATOM 3215 C C . VAL A 1 422 ? 36.322 3.358 -40.532 1.00 93.00 422 VAL A C 1
ATOM 3217 O O . VAL A 1 422 ? 37.186 3.363 -39.649 1.00 93.00 422 VAL A O 1
ATOM 3220 N N . PRO A 1 423 ? 35.304 2.477 -40.542 1.00 93.94 423 PRO A N 1
ATOM 3221 C CA . PRO A 1 423 ? 35.139 1.475 -39.497 1.00 93.94 423 PRO A CA 1
ATOM 3222 C C . PRO A 1 423 ? 36.239 0.397 -39.568 1.00 93.94 423 PRO A C 1
ATOM 3224 O O . PRO A 1 423 ? 36.722 0.081 -40.664 1.00 93.94 423 PRO A O 1
ATOM 3227 N N . PRO A 1 424 ? 36.643 -0.193 -38.428 1.00 95.06 424 PRO A N 1
ATOM 3228 C CA . PRO A 1 424 ? 37.500 -1.376 -38.410 1.00 95.06 424 PRO A CA 1
ATOM 3229 C C . PRO A 1 424 ? 36.839 -2.593 -39.083 1.00 95.06 424 PRO A C 1
ATOM 3231 O O . PRO A 1 424 ? 35.639 -2.609 -39.352 1.00 95.06 424 PRO A O 1
ATOM 3234 N N . GLU A 1 425 ? 37.627 -3.636 -39.360 1.00 95.00 425 GLU A N 1
ATOM 3235 C CA . GLU A 1 425 ? 37.125 -4.857 -40.002 1.00 95.00 425 GLU A CA 1
ATOM 3236 C C . GLU A 1 425 ? 35.992 -5.502 -39.185 1.00 95.00 425 GLU A C 1
ATOM 3238 O O . GLU A 1 425 ? 36.147 -5.762 -37.995 1.00 95.00 425 GLU A O 1
ATOM 3243 N N . GLY A 1 426 ? 34.860 -5.778 -39.843 1.00 92.06 426 GLY A N 1
ATOM 3244 C CA . GLY A 1 426 ? 33.682 -6.392 -39.222 1.00 92.06 426 GLY A CA 1
ATOM 3245 C C . GLY A 1 426 ? 32.738 -5.417 -38.511 1.00 92.06 426 GLY A C 1
ATOM 3246 O O . GLY A 1 426 ? 31.698 -5.855 -38.027 1.00 92.06 426 GLY A O 1
ATOM 3247 N N . LEU A 1 427 ? 33.069 -4.125 -38.480 1.00 97.00 427 LEU A N 1
ATOM 3248 C CA . LEU A 1 427 ? 32.259 -3.065 -37.884 1.00 97.00 427 LEU A CA 1
ATOM 3249 C C . LEU A 1 427 ? 31.717 -2.121 -38.962 1.00 97.00 427 LEU A C 1
ATOM 3251 O O . LEU A 1 427 ? 32.182 -2.103 -40.105 1.00 97.00 427 LEU A O 1
ATOM 3255 N N . TYR A 1 428 ? 30.723 -1.322 -38.590 1.00 96.12 428 TYR A N 1
ATOM 3256 C CA . TYR A 1 428 ? 29.969 -0.470 -39.500 1.00 96.12 428 TYR A CA 1
ATOM 3257 C C . TYR A 1 428 ? 29.982 0.976 -39.011 1.00 96.12 428 TYR A C 1
ATOM 3259 O O . TYR A 1 428 ? 29.910 1.261 -37.814 1.00 96.12 428 TYR A O 1
ATOM 3267 N N . GLN A 1 429 ? 30.056 1.912 -39.955 1.00 95.50 429 GLN A N 1
ATOM 3268 C CA . GLN A 1 429 ? 29.760 3.308 -39.668 1.00 95.50 429 GLN A CA 1
ATOM 3269 C C . GLN A 1 429 ? 28.233 3.468 -39.636 1.00 95.50 429 GLN A C 1
ATOM 3271 O O . GLN A 1 429 ? 27.595 3.140 -40.640 1.00 95.50 429 GLN A O 1
ATOM 3276 N N . PRO A 1 430 ? 27.634 3.964 -38.538 1.00 95.62 430 PRO A N 1
ATOM 3277 C CA . PRO A 1 430 ? 26.205 4.251 -38.518 1.00 95.62 430 PRO A CA 1
ATOM 3278 C C . PRO A 1 430 ? 25.872 5.322 -39.563 1.00 95.62 430 PRO A C 1
ATOM 3280 O O . PRO A 1 430 ? 26.644 6.268 -39.782 1.00 95.62 430 PRO A O 1
ATOM 3283 N N . ILE A 1 431 ? 24.724 5.167 -40.219 1.00 93.38 431 ILE A N 1
ATOM 3284 C CA . ILE A 1 431 ? 24.276 6.031 -41.316 1.00 93.38 431 ILE A CA 1
ATOM 3285 C C . ILE A 1 431 ? 22.982 6.764 -40.950 1.00 93.38 431 ILE A C 1
ATOM 3287 O O . ILE A 1 431 ? 22.348 6.454 -39.945 1.00 93.38 431 ILE A O 1
ATOM 3291 N N . ARG A 1 432 ? 22.608 7.770 -41.749 1.00 90.12 432 ARG A N 1
ATOM 3292 C CA . ARG A 1 432 ? 21.332 8.510 -41.623 1.00 90.12 432 ARG A CA 1
ATOM 3293 C C . ARG A 1 432 ? 21.112 9.082 -40.219 1.00 90.12 432 ARG A C 1
ATOM 3295 O O . ARG A 1 432 ? 22.043 9.688 -39.707 1.00 90.12 432 ARG A O 1
ATOM 3302 N N . GLY A 1 433 ? 19.932 8.921 -39.612 1.00 90.06 433 GLY A N 1
ATOM 3303 C CA . GLY A 1 433 ? 19.598 9.483 -38.298 1.00 90.06 433 GLY A CA 1
ATOM 3304 C C . GLY A 1 433 ? 20.534 9.011 -37.182 1.00 90.06 433 GLY A C 1
ATOM 3305 O O . GLY A 1 433 ? 21.112 9.834 -36.473 1.00 90.06 433 GLY A O 1
ATOM 3306 N N . PHE A 1 434 ? 20.799 7.701 -37.083 1.00 94.44 434 PHE A N 1
ATOM 3307 C CA . PHE A 1 434 ? 21.781 7.172 -36.124 1.00 94.44 434 PHE A CA 1
ATOM 3308 C C . PHE A 1 434 ? 23.190 7.684 -36.408 1.00 94.44 434 PHE A C 1
ATOM 3310 O O . PHE A 1 434 ? 23.904 8.104 -35.498 1.00 94.44 434 PHE A O 1
ATOM 3317 N N . GLY A 1 435 ? 23.581 7.706 -37.682 1.00 93.12 435 GLY A N 1
ATOM 3318 C CA . GLY A 1 435 ? 24.866 8.234 -38.117 1.00 93.12 435 GLY A CA 1
ATOM 3319 C C . GLY A 1 435 ? 25.033 9.719 -37.823 1.00 93.12 435 GLY A C 1
ATOM 3320 O O . GLY A 1 435 ? 26.116 10.139 -37.429 1.00 93.12 435 GLY A O 1
ATOM 3321 N N . ASN A 1 436 ? 23.980 10.513 -37.992 1.00 91.88 436 ASN A N 1
ATOM 3322 C CA . ASN A 1 436 ? 23.973 11.931 -37.679 1.00 91.88 436 ASN A CA 1
ATOM 3323 C C . ASN A 1 436 ? 24.185 12.135 -36.173 1.00 91.88 436 ASN A C 1
ATOM 3325 O O . ASN A 1 436 ? 25.175 12.758 -35.792 1.00 91.88 436 ASN A O 1
ATOM 3329 N N . VAL A 1 437 ? 23.367 11.496 -35.328 1.00 93.12 437 VAL A N 1
ATOM 3330 C CA . VAL A 1 437 ? 23.498 11.571 -33.864 1.00 93.12 437 VAL A CA 1
ATOM 3331 C C . VAL A 1 437 ? 24.889 11.134 -33.405 1.00 93.12 437 VAL A C 1
ATOM 3333 O O . VAL A 1 437 ? 25.527 11.834 -32.621 1.00 93.12 437 VAL A O 1
ATOM 3336 N N . TRP A 1 438 ? 25.396 10.018 -33.927 1.00 95.25 438 TRP A N 1
ATOM 3337 C CA . TRP A 1 438 ? 26.708 9.480 -33.569 1.00 95.25 438 TRP A CA 1
ATOM 3338 C C . TRP A 1 438 ? 27.871 10.374 -34.033 1.00 95.25 438 TRP A C 1
ATOM 3340 O O . TRP A 1 438 ? 28.865 10.513 -33.325 1.00 95.25 438 TRP A O 1
ATOM 3350 N N . ARG A 1 439 ? 27.776 11.020 -35.205 1.00 93.00 439 ARG A N 1
ATOM 3351 C CA . ARG A 1 439 ? 28.837 11.913 -35.713 1.00 93.00 439 ARG A CA 1
ATOM 3352 C C . ARG A 1 439 ? 28.814 13.299 -35.077 1.00 93.00 439 ARG A C 1
ATOM 3354 O O . ARG A 1 439 ? 29.881 13.877 -34.883 1.00 93.00 439 ARG A O 1
ATOM 3361 N N . GLU A 1 440 ? 27.633 13.838 -34.788 1.00 90.38 440 GLU A N 1
ATOM 3362 C CA . GLU A 1 440 ? 27.475 15.176 -34.207 1.00 90.38 440 GLU A CA 1
ATOM 3363 C C . GLU A 1 440 ? 27.750 15.202 -32.697 1.00 90.38 440 GLU A C 1
ATOM 3365 O O . GLU A 1 440 ? 28.075 16.256 -32.151 1.00 90.38 440 GLU A O 1
ATOM 3370 N N . ASN A 1 441 ? 27.694 14.045 -32.027 1.00 91.69 441 ASN A N 1
ATOM 3371 C CA . ASN A 1 441 ? 27.919 13.919 -30.589 1.00 91.69 441 ASN A CA 1
ATOM 3372 C C . ASN A 1 441 ? 29.128 13.020 -30.303 1.00 91.69 441 ASN A C 1
ATOM 3374 O O . ASN A 1 441 ? 28.998 11.810 -30.119 1.00 91.69 441 ASN A O 1
ATOM 3378 N N . GLU A 1 442 ? 30.315 13.627 -30.216 1.00 91.75 442 GLU A N 1
ATOM 3379 C CA . GLU A 1 442 ? 31.574 12.908 -29.974 1.00 91.75 442 GLU A CA 1
ATOM 3380 C C . GLU A 1 442 ? 31.530 12.028 -28.716 1.00 91.75 442 GLU A C 1
ATOM 3382 O O . GLU A 1 442 ? 31.980 10.887 -28.764 1.00 91.75 442 GLU A O 1
ATOM 3387 N N . TRP A 1 443 ? 30.907 12.505 -27.634 1.00 91.88 443 TRP A N 1
ATOM 3388 C CA . TRP A 1 443 ? 30.744 11.731 -26.400 1.00 91.88 443 TRP A CA 1
ATOM 3389 C C . TRP A 1 443 ? 29.904 10.457 -26.596 1.00 91.88 443 TRP A C 1
ATOM 3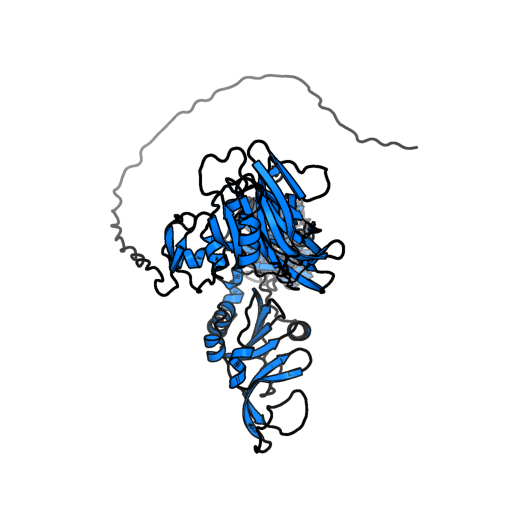391 O O . TRP A 1 443 ? 30.286 9.400 -26.102 1.00 91.88 443 TRP A O 1
ATOM 3401 N N . ILE A 1 444 ? 28.804 10.520 -27.360 1.00 93.31 444 ILE A N 1
ATOM 3402 C CA . ILE A 1 444 ? 27.976 9.335 -27.657 1.00 93.31 444 ILE A CA 1
ATOM 3403 C C . ILE A 1 444 ? 28.800 8.315 -28.442 1.00 93.31 444 ILE A C 1
ATOM 3405 O O . ILE A 1 444 ? 28.770 7.124 -28.138 1.00 93.31 444 ILE A O 1
ATOM 3409 N N . ARG A 1 445 ? 29.567 8.786 -29.431 1.00 94.00 445 ARG A N 1
ATOM 3410 C CA . ARG A 1 445 ? 30.458 7.939 -30.224 1.00 94.00 445 ARG A CA 1
ATOM 3411 C C . ARG A 1 445 ? 31.533 7.265 -29.379 1.00 94.00 445 ARG A C 1
ATOM 3413 O O . ARG A 1 445 ? 31.786 6.081 -29.572 1.00 94.00 445 ARG A O 1
ATOM 3420 N N . GLU A 1 446 ? 32.183 8.008 -28.488 1.00 93.50 446 GLU A N 1
ATOM 3421 C CA . GLU A 1 446 ? 33.230 7.466 -27.616 1.00 93.50 446 GLU A CA 1
ATOM 3422 C C . GLU A 1 446 ? 32.690 6.410 -26.649 1.00 93.50 446 GLU A C 1
ATOM 3424 O O . GLU A 1 446 ? 33.386 5.437 -26.377 1.00 93.50 446 GLU A O 1
ATOM 3429 N N . GLN A 1 447 ? 31.459 6.583 -26.160 1.00 94.06 447 GLN A N 1
ATOM 3430 C CA . GLN A 1 447 ? 30.827 5.642 -25.236 1.00 94.06 447 GLN A CA 1
ATOM 3431 C C . GLN A 1 447 ? 30.270 4.398 -25.937 1.00 94.06 447 GLN A C 1
ATOM 3433 O O . GLN A 1 447 ? 30.476 3.303 -25.437 1.00 94.06 447 GLN A O 1
ATOM 3438 N N . LEU A 1 448 ? 29.597 4.535 -27.089 1.00 95.81 448 LEU A N 1
ATOM 3439 C CA . LEU A 1 448 ? 29.000 3.392 -27.803 1.00 95.81 448 LEU A CA 1
ATOM 3440 C C . LEU A 1 448 ? 30.006 2.577 -28.624 1.00 95.81 448 LEU A C 1
ATOM 3442 O O . LEU A 1 448 ? 29.788 1.384 -28.838 1.00 95.81 448 LEU A O 1
ATOM 3446 N N . GLY A 1 449 ? 31.062 3.212 -29.134 1.00 96.69 449 GLY A N 1
ATOM 3447 C CA . GLY A 1 449 ? 31.950 2.608 -30.128 1.00 96.69 449 GLY A CA 1
ATOM 3448 C C . GLY A 1 449 ? 31.324 2.545 -31.525 1.00 96.69 449 GLY A C 1
ATOM 3449 O O . GLY A 1 449 ? 30.461 3.355 -31.881 1.00 96.69 449 GLY A O 1
ATOM 3450 N N . TRP A 1 450 ? 31.788 1.613 -32.356 1.00 97.69 450 TRP A N 1
ATOM 3451 C CA . TRP A 1 450 ? 31.271 1.399 -33.711 1.00 97.69 450 TRP A CA 1
ATOM 3452 C C . TRP A 1 450 ? 30.014 0.530 -33.722 1.00 97.69 450 TRP A C 1
ATOM 3454 O O . TRP A 1 450 ? 29.764 -0.246 -32.801 1.00 97.69 450 TRP A O 1
ATOM 3464 N N . ALA A 1 451 ? 29.227 0.625 -34.796 1.00 97.94 451 ALA A N 1
ATOM 3465 C CA . ALA A 1 451 ? 28.096 -0.274 -34.976 1.00 97.94 451 ALA A CA 1
ATOM 3466 C C . ALA A 1 451 ? 28.597 -1.692 -35.290 1.00 97.94 451 ALA A C 1
ATOM 3468 O O . ALA A 1 451 ? 29.507 -1.882 -36.100 1.00 97.94 451 ALA A O 1
ATOM 3469 N N . THR A 1 452 ? 27.989 -2.695 -34.665 1.00 97.56 452 THR A N 1
ATOM 3470 C CA . THR A 1 452 ? 28.347 -4.114 -34.838 1.00 97.56 452 THR A CA 1
ATOM 3471 C C . THR A 1 452 ? 27.498 -4.801 -35.909 1.00 97.56 452 THR A C 1
ATOM 3473 O O . THR A 1 452 ? 27.841 -5.890 -36.371 1.00 97.56 452 THR A O 1
ATOM 3476 N N . ALA A 1 453 ? 26.423 -4.144 -36.354 1.00 96.12 453 ALA A N 1
ATOM 3477 C CA . ALA A 1 453 ? 25.601 -4.550 -37.487 1.00 96.12 453 ALA A CA 1
ATOM 3478 C C . ALA A 1 453 ? 25.008 -3.333 -38.223 1.00 96.12 453 ALA A C 1
ATOM 3480 O O . ALA A 1 453 ? 25.037 -2.197 -37.736 1.00 96.12 453 ALA A O 1
ATOM 3481 N N . GLU A 1 454 ? 24.452 -3.581 -39.408 1.00 94.88 454 GLU A N 1
ATOM 3482 C CA . GLU A 1 454 ? 23.658 -2.593 -40.143 1.00 94.88 454 GLU A CA 1
ATOM 3483 C C . GLU A 1 454 ? 22.361 -2.245 -39.387 1.00 94.88 454 GLU A C 1
ATOM 3485 O O . GLU A 1 454 ? 21.855 -3.037 -38.588 1.00 94.88 454 GLU A O 1
ATOM 3490 N N . GLU A 1 455 ? 21.821 -1.049 -39.639 1.00 93.94 455 GLU A N 1
ATOM 3491 C CA . GLU A 1 455 ? 20.519 -0.650 -39.101 1.00 93.94 455 GLU A CA 1
ATOM 3492 C C . GLU A 1 455 ? 19.404 -1.563 -39.635 1.00 93.94 455 GLU A C 1
ATOM 3494 O O . GLU A 1 455 ? 19.389 -1.946 -40.806 1.00 93.94 455 GLU A O 1
ATOM 3499 N N . SER A 1 456 ? 18.454 -1.917 -38.773 1.00 93.94 456 SER A N 1
ATOM 3500 C CA . SER A 1 456 ? 17.346 -2.806 -39.124 1.00 93.94 456 SER A CA 1
ATOM 3501 C C . SER A 1 456 ? 16.020 -2.260 -38.614 1.00 93.94 456 SER A C 1
ATOM 3503 O O . SER A 1 456 ? 15.912 -1.775 -37.490 1.00 93.94 456 SER A O 1
ATOM 3505 N N . THR A 1 457 ? 14.991 -2.323 -39.454 1.00 93.00 457 THR A N 1
ATOM 3506 C CA . THR A 1 457 ? 13.622 -1.976 -39.061 1.00 93.00 457 THR A CA 1
ATOM 3507 C C . THR A 1 457 ? 12.971 -3.150 -38.351 1.00 93.00 457 THR A C 1
ATOM 3509 O O . THR A 1 457 ? 13.091 -4.288 -38.810 1.00 93.00 457 THR A O 1
ATOM 3512 N N . TYR A 1 458 ? 12.213 -2.874 -37.299 1.00 93.31 458 TYR A N 1
ATOM 3513 C CA . TYR A 1 458 ? 11.434 -3.874 -36.585 1.00 93.31 458 TYR A CA 1
ATOM 3514 C C . TYR A 1 458 ? 10.151 -3.260 -36.016 1.00 93.31 458 TYR A C 1
ATOM 3516 O O . TYR A 1 458 ? 10.002 -2.039 -35.936 1.00 93.31 458 TYR A O 1
ATOM 3524 N N . THR A 1 459 ? 9.211 -4.120 -35.639 1.00 92.94 459 THR A N 1
ATOM 3525 C CA . THR A 1 459 ? 8.009 -3.713 -34.911 1.00 92.94 459 THR A CA 1
ATOM 3526 C C . THR A 1 459 ? 8.284 -3.869 -33.427 1.00 92.94 459 THR A C 1
ATOM 3528 O O . THR A 1 459 ? 8.578 -4.977 -32.978 1.00 92.94 459 THR A O 1
ATOM 3531 N N . ALA A 1 460 ? 8.200 -2.774 -32.677 1.00 91.06 460 ALA A N 1
ATOM 3532 C CA . ALA A 1 460 ? 8.284 -2.815 -31.225 1.00 91.06 460 ALA A CA 1
ATOM 3533 C C . ALA A 1 460 ? 6.890 -2.679 -30.608 1.00 91.06 460 ALA A C 1
ATOM 3535 O O . ALA A 1 460 ? 6.010 -2.050 -31.193 1.00 91.06 460 ALA A O 1
ATOM 3536 N N . ILE A 1 461 ? 6.694 -3.240 -29.420 1.00 92.00 461 ILE A N 1
ATOM 3537 C CA . ILE A 1 461 ? 5.526 -2.991 -28.580 1.00 92.00 461 ILE A CA 1
ATOM 3538 C C . ILE A 1 461 ? 5.933 -1.963 -27.532 1.00 92.00 461 ILE A C 1
ATOM 3540 O O . ILE A 1 461 ? 6.942 -2.145 -26.845 1.00 92.00 461 ILE A O 1
ATOM 3544 N N . TYR A 1 462 ? 5.147 -0.894 -27.428 1.00 90.56 462 TYR A N 1
ATOM 3545 C CA . TYR A 1 462 ? 5.338 0.178 -26.462 1.00 90.56 462 TYR A CA 1
ATOM 3546 C C . TYR A 1 462 ? 4.153 0.268 -25.502 1.00 90.56 462 TYR A C 1
ATOM 3548 O O . TYR A 1 462 ? 2.990 0.195 -25.912 1.00 90.56 462 TYR A O 1
ATOM 3556 N N . GLN A 1 463 ? 4.448 0.480 -24.221 1.00 91.88 463 GLN A N 1
ATOM 3557 C CA . GLN A 1 463 ? 3.445 0.782 -23.205 1.00 91.88 463 GLN A CA 1
ATOM 3558 C C . GLN A 1 463 ? 4.041 1.660 -22.102 1.00 91.88 463 GLN A C 1
ATOM 3560 O O . GLN A 1 463 ? 5.207 1.510 -21.757 1.00 91.88 463 GLN A O 1
ATOM 3565 N N . SER A 1 464 ? 3.255 2.576 -21.536 1.00 89.31 464 SER A N 1
ATOM 3566 C CA . SER A 1 464 ? 3.698 3.473 -20.462 1.00 89.31 464 SER A CA 1
ATOM 3567 C C . SER A 1 464 ? 2.980 3.195 -19.146 1.00 89.31 464 SER A C 1
ATOM 3569 O O . SER A 1 464 ? 1.797 2.857 -19.121 1.00 89.31 464 SER A O 1
ATOM 3571 N N . GLU A 1 465 ? 3.705 3.381 -18.050 1.00 86.38 465 GLU A N 1
ATOM 3572 C CA . GLU A 1 465 ? 3.224 3.273 -16.672 1.00 86.38 465 GLU A CA 1
ATOM 3573 C C . GLU A 1 465 ? 2.587 4.593 -16.218 1.00 86.38 465 GLU A C 1
ATOM 3575 O O . GLU A 1 465 ? 3.043 5.674 -16.602 1.00 86.38 465 GLU A O 1
ATOM 3580 N N . MET A 1 466 ? 1.534 4.535 -15.401 1.00 80.69 466 MET A N 1
ATOM 3581 C CA . MET A 1 466 ? 0.895 5.728 -14.842 1.00 80.69 466 MET A CA 1
ATOM 3582 C C . MET A 1 466 ? 1.751 6.365 -13.742 1.00 80.69 466 MET A C 1
ATOM 3584 O O . MET A 1 466 ? 2.122 5.710 -12.768 1.00 80.69 466 MET A O 1
ATOM 3588 N N . ARG A 1 467 ? 2.036 7.672 -13.872 1.00 73.19 467 ARG A N 1
ATOM 3589 C CA . ARG A 1 467 ? 2.781 8.466 -12.877 1.00 73.19 467 ARG A CA 1
ATOM 3590 C C . ARG A 1 467 ? 2.198 9.859 -12.648 1.00 73.19 467 ARG A C 1
ATOM 3592 O O . ARG A 1 467 ? 1.725 10.512 -13.570 1.00 73.19 467 ARG A O 1
ATOM 3599 N N . GLU A 1 468 ? 2.304 10.324 -11.403 1.00 65.19 468 GLU A N 1
ATOM 3600 C CA . GLU A 1 468 ? 1.894 11.668 -10.962 1.00 65.19 468 GLU A CA 1
ATOM 3601 C C . GLU A 1 468 ? 2.984 12.731 -11.150 1.00 65.19 468 GLU A C 1
ATOM 3603 O O . GLU A 1 468 ? 2.700 13.930 -11.156 1.00 65.19 468 GLU A O 1
ATOM 3608 N N . SER A 1 469 ? 4.242 12.315 -11.312 1.00 59.38 469 SER A N 1
ATOM 3609 C CA . SER A 1 469 ? 5.357 13.213 -11.604 1.00 59.38 469 SER A CA 1
ATOM 3610 C C . SER A 1 469 ? 6.355 12.596 -12.576 1.00 59.38 469 SER A C 1
ATOM 3612 O O . SER A 1 469 ? 6.527 11.382 -12.623 1.00 59.38 469 SER A O 1
ATOM 3614 N N . ILE A 1 470 ? 7.033 13.471 -13.318 1.00 59.41 470 ILE A N 1
ATOM 3615 C CA . ILE A 1 470 ? 8.186 13.155 -14.167 1.00 59.41 470 ILE A CA 1
ATOM 3616 C C . ILE A 1 470 ? 9.325 12.649 -13.263 1.00 59.41 470 ILE A C 1
ATOM 3618 O O . ILE A 1 470 ? 9.496 13.205 -12.170 1.00 59.41 470 ILE A O 1
ATOM 3622 N N . PRO A 1 471 ? 10.099 11.641 -13.693 1.00 56.47 471 PRO A N 1
ATOM 3623 C CA . PRO A 1 471 ? 10.126 11.035 -15.030 1.00 56.47 471 PRO A CA 1
ATOM 3624 C C . PRO A 1 471 ? 9.111 9.906 -15.241 1.00 56.47 471 PRO A C 1
ATOM 3626 O O . PRO A 1 471 ? 8.822 9.127 -14.337 1.00 56.47 471 PRO A O 1
ATOM 3629 N N . GLY A 1 472 ? 8.551 9.841 -16.455 1.00 70.06 472 GLY A N 1
ATOM 3630 C CA . GLY A 1 472 ? 7.648 8.762 -16.859 1.00 70.06 472 GLY A CA 1
ATOM 3631 C C . GLY A 1 472 ? 8.402 7.444 -17.030 1.00 70.06 472 GLY A C 1
ATOM 3632 O O . GLY A 1 472 ? 9.571 7.451 -17.418 1.00 70.06 472 GLY A O 1
ATOM 3633 N N . VAL A 1 473 ? 7.725 6.328 -16.750 1.00 85.50 473 VAL A N 1
ATOM 3634 C CA . VAL A 1 473 ? 8.259 4.981 -16.979 1.00 85.50 473 VAL A CA 1
ATOM 3635 C C . VAL A 1 473 ? 7.590 4.379 -18.202 1.00 85.50 473 VAL A C 1
ATOM 3637 O O . VAL A 1 473 ? 6.374 4.495 -18.380 1.00 85.50 473 VAL A O 1
ATOM 3640 N N . ALA A 1 474 ? 8.386 3.758 -19.064 1.00 87.31 474 ALA A N 1
ATOM 3641 C CA . ALA A 1 474 ? 7.882 3.125 -20.269 1.00 87.31 474 ALA A CA 1
ATOM 3642 C C . ALA A 1 474 ? 8.582 1.806 -20.563 1.00 87.31 474 ALA A C 1
ATOM 3644 O O . ALA A 1 474 ? 9.742 1.611 -20.213 1.00 87.31 474 ALA A O 1
ATOM 3645 N N . TYR A 1 475 ? 7.863 0.930 -21.249 1.00 90.12 475 TYR A N 1
ATOM 3646 C CA . TYR A 1 475 ? 8.298 -0.398 -21.625 1.00 90.12 475 TYR A CA 1
ATOM 3647 C C . TYR A 1 475 ? 8.349 -0.508 -23.146 1.00 90.12 475 TYR A C 1
ATOM 3649 O O . TYR A 1 475 ? 7.412 -0.087 -23.829 1.00 90.12 475 TYR A O 1
ATOM 3657 N N . LEU A 1 476 ? 9.446 -1.051 -23.673 1.00 90.44 476 LEU A N 1
ATOM 3658 C CA . LEU A 1 476 ? 9.704 -1.164 -25.108 1.00 90.44 476 LEU A CA 1
ATOM 3659 C C . LEU A 1 476 ? 10.362 -2.505 -25.438 1.00 90.44 476 LEU A C 1
ATOM 3661 O O . LEU A 1 476 ? 11.408 -2.832 -24.888 1.00 90.44 476 LEU A O 1
ATOM 3665 N N . THR A 1 477 ? 9.800 -3.282 -26.360 1.00 92.56 477 THR A N 1
ATOM 3666 C CA . THR A 1 477 ? 10.440 -4.536 -26.799 1.00 92.56 477 THR A CA 1
ATOM 3667 C C . THR A 1 477 ? 11.608 -4.272 -27.743 1.00 92.56 477 THR A C 1
ATOM 3669 O O . THR A 1 477 ? 11.487 -3.448 -28.645 1.00 92.56 477 THR A O 1
ATOM 3672 N N . ARG A 1 478 ? 12.688 -5.039 -27.618 1.00 90.94 478 ARG A N 1
ATOM 3673 C CA . ARG A 1 478 ? 13.797 -5.111 -28.578 1.00 90.94 478 ARG A CA 1
ATOM 3674 C C . ARG A 1 478 ? 13.551 -6.147 -29.682 1.00 90.94 478 ARG A C 1
ATOM 3676 O O . ARG A 1 478 ? 12.722 -7.039 -29.503 1.00 90.94 478 ARG A O 1
ATOM 3683 N N . PRO A 1 479 ? 14.322 -6.108 -30.790 1.00 90.69 479 PRO A N 1
ATOM 3684 C CA . PRO A 1 479 ? 14.217 -7.101 -31.865 1.00 90.69 479 PRO A CA 1
ATOM 3685 C C . PRO A 1 479 ? 14.470 -8.551 -31.430 1.00 90.69 479 PRO A C 1
ATOM 3687 O O . PRO A 1 479 ? 13.976 -9.478 -32.065 1.00 90.69 479 PRO A O 1
ATOM 3690 N N . ASP A 1 480 ? 15.243 -8.759 -30.365 1.00 87.06 480 ASP A N 1
ATOM 3691 C CA . ASP A 1 480 ? 15.526 -10.080 -29.796 1.00 87.06 480 ASP A CA 1
ATOM 3692 C C . ASP A 1 480 ? 14.467 -10.552 -28.784 1.00 87.06 480 ASP A C 1
ATOM 3694 O O . ASP A 1 480 ? 14.597 -11.634 -28.217 1.00 87.06 480 ASP A O 1
ATOM 3698 N N . GLY A 1 481 ? 13.415 -9.757 -28.572 1.00 85.25 481 GLY A N 1
ATOM 3699 C CA . GLY A 1 481 ? 12.321 -10.048 -27.649 1.00 85.25 481 GLY A CA 1
ATOM 3700 C C . GLY A 1 481 ? 12.570 -9.601 -26.209 1.00 85.25 481 GLY A C 1
ATOM 3701 O O . GLY A 1 481 ? 11.665 -9.738 -25.388 1.00 85.25 481 GLY A O 1
ATOM 3702 N N . ALA A 1 482 ? 13.744 -9.046 -25.886 1.00 86.12 482 ALA A N 1
ATOM 3703 C CA . ALA A 1 482 ? 13.989 -8.480 -24.562 1.00 86.12 482 ALA A CA 1
ATOM 3704 C C . ALA A 1 482 ? 13.086 -7.262 -24.325 1.00 86.12 482 ALA A C 1
ATOM 3706 O O . ALA A 1 482 ? 12.916 -6.423 -25.212 1.00 86.12 482 ALA A O 1
ATOM 3707 N N . LEU A 1 483 ? 12.518 -7.144 -23.127 1.00 87.12 483 LEU A N 1
ATOM 3708 C CA . LEU A 1 483 ? 11.717 -5.987 -22.751 1.00 87.12 483 LEU A CA 1
ATOM 3709 C C . LEU A 1 483 ? 12.612 -4.957 -22.072 1.00 87.12 483 LEU A C 1
ATOM 3711 O O . LEU A 1 483 ? 13.295 -5.280 -21.113 1.00 87.12 483 LEU A O 1
ATOM 3715 N N . LEU A 1 484 ? 12.623 -3.727 -22.560 1.00 88.75 484 LEU A N 1
ATOM 3716 C CA . LEU A 1 484 ? 13.327 -2.616 -21.933 1.00 88.75 484 LEU A CA 1
ATOM 3717 C C . LEU A 1 484 ? 12.371 -1.862 -21.030 1.00 88.75 484 LEU A C 1
ATOM 3719 O O . LEU A 1 484 ? 11.265 -1.554 -21.463 1.00 88.75 484 LEU A O 1
ATOM 3723 N N . LYS A 1 485 ? 12.817 -1.505 -19.830 1.00 87.81 485 LYS A N 1
ATOM 3724 C CA . LYS A 1 485 ? 12.163 -0.511 -18.981 1.00 87.81 485 LYS A CA 1
ATOM 3725 C C . LYS A 1 485 ? 12.998 0.759 -18.981 1.00 87.81 485 LYS A C 1
ATOM 3727 O O . LYS A 1 485 ? 14.199 0.728 -18.731 1.00 87.81 485 LYS A O 1
ATOM 3732 N N . LEU A 1 486 ? 12.343 1.870 -19.275 1.00 85.19 486 LEU A N 1
ATOM 3733 C CA . LEU A 1 486 ? 12.914 3.203 -19.386 1.00 85.19 486 LEU A CA 1
ATOM 3734 C C . LEU A 1 486 ? 12.463 4.018 -18.185 1.00 85.19 486 LEU A C 1
ATOM 3736 O O . LEU A 1 486 ? 11.262 4.126 -17.944 1.00 85.19 486 LEU A O 1
ATOM 3740 N N . VAL A 1 487 ? 13.409 4.605 -17.461 1.00 81.62 487 VAL A N 1
ATOM 3741 C CA . VAL A 1 487 ? 13.145 5.492 -16.328 1.00 81.62 487 VAL A CA 1
ATOM 3742 C C . VAL A 1 487 ? 14.047 6.711 -16.475 1.00 81.62 487 VAL A C 1
ATOM 3744 O O . VAL A 1 487 ? 15.226 6.663 -16.136 1.00 81.62 487 VAL A O 1
ATOM 3747 N N . ASP A 1 488 ? 13.502 7.815 -16.982 1.00 80.00 488 ASP A N 1
ATOM 3748 C CA . ASP A 1 488 ? 14.268 9.048 -17.232 1.00 80.00 488 ASP A CA 1
ATOM 3749 C C . ASP A 1 488 ? 15.464 8.836 -18.181 1.00 80.00 488 ASP A C 1
ATOM 3751 O O . ASP A 1 488 ? 15.289 8.474 -19.343 1.00 80.00 488 ASP A O 1
ATOM 3755 N N . THR A 1 489 ? 16.681 9.030 -17.670 1.00 80.31 489 THR A N 1
ATOM 3756 C CA . THR A 1 489 ? 17.964 8.801 -18.331 1.00 80.31 489 THR A CA 1
ATOM 3757 C C . THR A 1 489 ? 18.546 7.423 -18.022 1.00 80.31 489 THR A C 1
ATOM 3759 O O . THR A 1 489 ? 19.730 7.194 -18.266 1.00 80.31 489 THR A O 1
ATOM 3762 N N . ARG A 1 490 ? 17.755 6.501 -17.460 1.00 84.31 490 ARG A N 1
ATOM 3763 C CA . ARG A 1 490 ? 18.168 5.137 -17.112 1.00 84.31 490 ARG A CA 1
ATOM 3764 C C . ARG A 1 490 ? 17.339 4.092 -17.845 1.00 84.31 490 ARG A C 1
ATOM 3766 O O . ARG A 1 490 ? 16.178 4.325 -18.186 1.00 84.31 490 ARG A O 1
ATOM 3773 N N . TRP A 1 491 ? 17.940 2.930 -18.064 1.00 85.62 491 TRP A N 1
ATOM 3774 C CA . TRP A 1 491 ? 17.252 1.778 -18.627 1.00 85.62 491 TRP A CA 1
ATOM 3775 C C . TRP A 1 491 ? 17.754 0.461 -18.035 1.00 85.62 491 TRP A C 1
ATOM 3777 O O . TRP A 1 491 ? 18.898 0.361 -17.595 1.00 85.62 491 TRP A O 1
ATOM 3787 N N . GLU A 1 492 ? 16.884 -0.544 -18.067 1.00 82.88 492 GLU A N 1
ATOM 3788 C CA . GLU A 1 492 ? 17.170 -1.929 -17.683 1.00 82.88 492 GLU A CA 1
ATOM 3789 C C . GLU A 1 492 ? 16.375 -2.906 -18.564 1.00 82.88 492 GLU A C 1
ATOM 3791 O O . GLU A 1 492 ? 15.442 -2.505 -19.270 1.00 82.88 492 GLU A O 1
ATOM 3796 N N . VAL A 1 493 ? 16.736 -4.191 -18.541 1.00 82.50 493 VAL A N 1
ATOM 3797 C CA . VAL A 1 493 ? 15.920 -5.260 -19.138 1.00 82.50 493 VAL A CA 1
ATOM 3798 C C . VAL A 1 493 ? 14.916 -5.752 -18.092 1.00 82.50 493 VAL A C 1
ATOM 3800 O O . VAL A 1 493 ? 15.306 -6.050 -16.971 1.00 82.50 493 VAL A O 1
ATOM 3803 N N . TRP A 1 494 ? 13.635 -5.848 -18.452 1.00 75.12 494 TRP A N 1
ATOM 3804 C CA . TRP A 1 494 ? 12.540 -6.254 -17.573 1.00 75.12 494 TRP A CA 1
ATOM 3805 C C . TRP A 1 494 ? 12.041 -7.689 -17.843 1.00 75.12 494 TRP A C 1
ATOM 3807 O O . TRP A 1 494 ? 11.889 -8.075 -19.006 1.00 75.12 494 TRP A O 1
ATOM 3817 N N . PRO A 1 495 ? 11.668 -8.445 -16.794 1.00 64.06 495 PRO A N 1
ATOM 3818 C CA . PRO A 1 495 ? 12.088 -8.219 -15.410 1.00 64.06 495 PRO A CA 1
ATOM 3819 C C . PRO A 1 495 ? 13.605 -8.383 -15.309 1.00 64.06 495 PRO A C 1
ATOM 3821 O O . PRO A 1 495 ? 14.190 -9.162 -16.069 1.00 64.06 495 PRO A O 1
ATOM 3824 N N . ASP A 1 496 ? 14.242 -7.665 -14.387 1.00 57.56 496 ASP A N 1
ATOM 3825 C CA . ASP A 1 496 ? 15.686 -7.788 -14.208 1.00 57.56 496 ASP A CA 1
ATOM 3826 C C . ASP A 1 496 ? 16.031 -9.145 -13.570 1.00 57.56 496 ASP A C 1
ATOM 3828 O O . ASP A 1 496 ? 16.179 -9.307 -12.360 1.00 57.56 496 ASP A O 1
ATOM 3832 N N . HIS A 1 497 ? 16.147 -10.168 -14.415 1.00 45.88 497 HIS A N 1
ATOM 3833 C CA . HIS A 1 497 ? 16.630 -11.485 -14.024 1.00 45.88 497 HIS A CA 1
ATOM 3834 C C . HIS A 1 497 ? 18.150 -11.510 -13.796 1.00 45.88 497 HIS A C 1
ATOM 3836 O O . HIS A 1 497 ? 18.647 -12.524 -13.306 1.00 45.88 497 HIS A O 1
ATOM 3842 N N . GLN A 1 498 ? 18.908 -10.455 -14.131 1.00 42.72 498 GLN A N 1
ATOM 3843 C CA . GLN A 1 498 ? 20.349 -10.432 -13.863 1.00 42.72 498 GLN A CA 1
ATOM 3844 C C . GLN A 1 498 ? 20.658 -10.180 -12.389 1.00 42.72 498 GLN A C 1
ATOM 3846 O O . GLN A 1 498 ? 21.674 -10.675 -11.908 1.00 42.72 498 GLN A O 1
ATOM 3851 N N . LEU A 1 499 ? 19.772 -9.517 -11.646 1.00 39.88 499 LEU A N 1
ATOM 3852 C CA . LEU A 1 499 ? 19.930 -9.312 -10.205 1.00 39.88 499 LEU A CA 1
ATOM 3853 C C . LEU A 1 499 ? 19.682 -10.584 -9.384 1.00 39.88 499 LEU A C 1
ATOM 3855 O O . LEU A 1 499 ? 20.470 -10.907 -8.500 1.00 39.88 499 LEU A O 1
ATOM 3859 N N . LEU A 1 500 ? 18.674 -11.387 -9.735 1.00 39.25 500 LEU A N 1
ATOM 3860 C CA . LEU A 1 500 ? 18.462 -12.704 -9.111 1.00 39.25 500 LEU A CA 1
ATOM 3861 C C . LEU A 1 500 ? 19.554 -13.727 -9.481 1.00 39.25 500 LEU A C 1
ATOM 3863 O O . LEU A 1 500 ? 19.764 -14.692 -8.750 1.00 39.25 500 LEU A O 1
ATOM 3867 N N . GLN A 1 501 ? 20.249 -13.529 -10.608 1.00 40.31 501 GLN A N 1
ATOM 3868 C CA . GLN A 1 501 ? 21.342 -14.398 -11.063 1.00 40.31 501 GLN A CA 1
ATOM 3869 C C . GLN A 1 501 ? 22.735 -13.954 -10.576 1.00 40.31 501 GLN A C 1
ATOM 3871 O O . GLN A 1 501 ? 23.639 -14.790 -10.529 1.00 40.31 501 GLN A O 1
ATOM 3876 N N . SER A 1 502 ? 22.931 -12.671 -10.244 1.00 43.62 502 SER A N 1
ATOM 3877 C CA . SER A 1 502 ? 24.189 -12.127 -9.703 1.00 43.62 502 SER A CA 1
ATOM 3878 C C . SER A 1 502 ? 24.255 -12.191 -8.177 1.00 43.62 502 SER A C 1
ATOM 3880 O O . SER A 1 502 ? 25.334 -12.382 -7.614 1.00 43.62 502 SER A O 1
ATOM 3882 N N . LEU A 1 503 ? 23.106 -12.124 -7.502 1.00 53.00 503 LEU A N 1
ATOM 3883 C CA . LEU A 1 503 ? 22.975 -12.600 -6.135 1.00 53.00 503 LEU A CA 1
ATOM 3884 C C . LEU A 1 503 ? 23.238 -14.104 -6.165 1.00 53.00 503 LEU A C 1
ATOM 3886 O O . LEU A 1 503 ? 22.619 -14.837 -6.937 1.00 53.00 503 LEU A O 1
ATOM 3890 N N . ASN A 1 504 ? 24.152 -14.600 -5.333 1.00 57.19 504 ASN A N 1
ATOM 3891 C CA . ASN A 1 504 ? 24.239 -16.035 -5.109 1.00 57.19 504 ASN A CA 1
ATOM 3892 C C . ASN A 1 504 ? 22.963 -16.448 -4.356 1.00 57.19 504 ASN A C 1
ATOM 3894 O O . ASN A 1 504 ? 22.964 -16.505 -3.129 1.00 57.19 504 ASN A O 1
ATOM 3898 N N . ALA A 1 505 ? 21.855 -16.638 -5.082 1.00 54.06 505 ALA A N 1
ATOM 3899 C CA . ALA A 1 505 ? 20.509 -16.770 -4.531 1.00 54.06 505 ALA A CA 1
ATOM 3900 C C . ALA A 1 505 ? 20.449 -17.870 -3.463 1.00 54.06 505 ALA A C 1
ATOM 3902 O O . ALA A 1 505 ? 19.856 -17.670 -2.409 1.00 54.06 505 ALA A O 1
ATOM 3903 N N . THR A 1 506 ? 21.209 -18.957 -3.649 1.00 60.62 506 THR A N 1
ATOM 3904 C CA . THR A 1 506 ? 21.338 -20.036 -2.657 1.00 60.62 506 THR A CA 1
ATOM 3905 C C . THR A 1 506 ? 21.918 -19.605 -1.305 1.00 60.62 506 THR A C 1
ATOM 3907 O O . THR A 1 506 ? 21.679 -20.275 -0.303 1.00 60.62 506 THR A O 1
ATOM 3910 N N . THR A 1 507 ? 22.682 -18.514 -1.249 1.00 71.62 507 THR A N 1
ATOM 3911 C CA . THR A 1 507 ? 23.263 -17.983 -0.010 1.00 71.62 507 THR A CA 1
ATOM 3912 C C . THR A 1 507 ? 22.217 -17.224 0.804 1.00 71.62 507 THR A C 1
ATOM 3914 O O . THR A 1 507 ? 22.102 -17.454 2.001 1.00 71.62 507 THR A O 1
ATOM 3917 N N . ILE A 1 508 ? 21.439 -16.330 0.191 1.00 80.19 508 ILE A N 1
ATOM 3918 C CA . ILE A 1 508 ? 20.527 -15.437 0.931 1.00 80.19 508 ILE A CA 1
ATOM 3919 C C . ILE A 1 508 ? 19.098 -15.978 1.063 1.00 80.19 508 ILE A C 1
ATOM 3921 O O . ILE A 1 508 ? 18.401 -15.602 2.004 1.00 80.19 508 ILE A O 1
ATOM 3925 N N . GLU A 1 509 ? 18.671 -16.879 0.174 1.00 78.94 509 GLU A N 1
ATOM 3926 C CA . GLU A 1 509 ? 17.309 -17.430 0.121 1.00 78.94 509 GLU A CA 1
ATOM 3927 C C . GLU A 1 509 ? 16.820 -18.009 1.464 1.00 78.94 509 GLU A C 1
ATOM 3929 O O . GLU A 1 509 ? 15.704 -17.668 1.868 1.00 78.94 509 GLU A O 1
ATOM 3934 N N . PRO A 1 510 ? 17.608 -18.801 2.227 1.00 83.19 510 PRO A N 1
ATOM 3935 C CA . PRO A 1 510 ? 17.143 -19.327 3.511 1.00 83.19 510 PRO A CA 1
ATOM 3936 C C . PRO A 1 510 ? 16.849 -18.220 4.527 1.00 83.19 510 PRO A C 1
ATOM 3938 O O . PRO A 1 510 ? 15.865 -18.294 5.263 1.00 83.19 510 PRO A O 1
ATOM 3941 N N . VAL A 1 511 ? 17.690 -17.181 4.555 1.00 87.94 511 VAL A N 1
ATOM 3942 C CA . VAL A 1 511 ? 17.523 -16.035 5.458 1.00 87.94 511 VAL A CA 1
ATOM 3943 C C . VAL A 1 511 ? 16.321 -15.206 5.039 1.00 87.94 511 VAL A C 1
ATOM 3945 O O . VAL A 1 511 ? 15.483 -14.886 5.878 1.00 87.94 511 VAL A O 1
ATOM 3948 N N . LEU A 1 512 ? 16.210 -14.900 3.747 1.00 82.44 512 LEU A N 1
ATOM 3949 C CA . LEU A 1 512 ? 15.095 -14.139 3.201 1.00 82.44 512 LEU A CA 1
ATOM 3950 C C . LEU A 1 512 ? 13.760 -14.837 3.493 1.00 82.44 512 LEU A C 1
ATOM 3952 O O . LEU A 1 512 ? 12.842 -14.215 4.021 1.00 82.44 512 LEU A O 1
ATOM 3956 N N . THR A 1 513 ? 13.695 -16.149 3.257 1.00 76.44 513 THR A N 1
ATOM 3957 C CA . THR A 1 513 ? 12.523 -16.983 3.555 1.00 76.44 513 THR A CA 1
ATOM 3958 C C . THR A 1 513 ? 12.162 -16.922 5.036 1.00 76.44 513 THR A C 1
ATOM 3960 O O . THR A 1 513 ? 11.009 -16.657 5.368 1.00 76.44 513 THR A O 1
ATOM 3963 N N . ALA A 1 514 ? 13.133 -17.124 5.933 1.00 83.06 514 ALA A N 1
ATOM 3964 C CA . ALA A 1 514 ? 12.896 -17.097 7.375 1.00 83.06 514 ALA A CA 1
ATOM 3965 C C . ALA A 1 514 ? 12.395 -15.729 7.867 1.00 83.06 514 ALA A C 1
ATOM 3967 O O . ALA A 1 514 ? 11.559 -15.660 8.769 1.00 83.06 514 ALA A O 1
ATOM 3968 N N . VAL A 1 515 ? 12.894 -14.635 7.281 1.00 84.12 515 VAL A N 1
ATOM 3969 C CA . VAL A 1 515 ? 12.492 -13.277 7.659 1.00 84.12 515 VAL A CA 1
ATOM 3970 C C . VAL A 1 515 ? 11.096 -12.936 7.141 1.00 84.12 515 VAL A C 1
ATOM 3972 O O . VAL A 1 515 ? 10.267 -12.490 7.932 1.00 84.12 515 VAL A O 1
ATOM 3975 N N . LEU A 1 516 ? 10.807 -13.206 5.865 1.00 75.75 516 LEU A N 1
ATOM 3976 C CA . LEU A 1 516 ? 9.508 -12.908 5.247 1.00 75.75 516 LEU A CA 1
ATOM 3977 C C . LEU A 1 516 ? 8.355 -13.730 5.838 1.00 75.75 516 LEU A C 1
ATOM 3979 O O . LEU A 1 516 ? 7.261 -13.206 6.000 1.00 75.75 516 LEU A O 1
ATOM 3983 N N . HIS A 1 517 ? 8.598 -14.990 6.210 1.00 76.50 517 HIS A N 1
ATOM 3984 C CA . HIS A 1 517 ? 7.588 -15.843 6.857 1.00 76.50 517 HIS A CA 1
ATOM 3985 C C . HIS A 1 517 ? 7.474 -15.610 8.369 1.00 76.50 517 HIS A C 1
ATOM 3987 O O . HIS A 1 517 ? 6.765 -16.345 9.053 1.00 76.50 517 HIS A O 1
ATOM 3993 N N . ASN A 1 518 ? 8.201 -14.626 8.907 1.00 79.06 518 ASN A N 1
ATOM 3994 C CA . ASN A 1 518 ? 8.300 -14.360 10.336 1.00 79.06 518 ASN A CA 1
ATOM 3995 C C . ASN A 1 518 ? 8.625 -15.614 11.186 1.00 79.06 518 ASN A C 1
ATOM 3997 O O . ASN A 1 518 ? 8.135 -15.780 12.301 1.00 79.06 518 ASN A O 1
ATOM 4001 N N . ASP A 1 519 ? 9.470 -16.512 10.672 1.00 85.25 519 ASP A N 1
ATOM 4002 C CA . ASP A 1 519 ? 9.828 -17.753 11.360 1.00 85.25 519 ASP A CA 1
ATOM 4003 C C . ASP A 1 519 ? 11.008 -17.509 12.310 1.00 85.25 519 ASP A C 1
ATOM 4005 O O . ASP A 1 519 ? 12.182 -17.639 11.949 1.00 85.25 519 ASP A O 1
ATOM 4009 N N . THR A 1 520 ? 10.698 -17.155 13.558 1.00 88.44 520 THR A N 1
ATOM 4010 C CA . THR A 1 520 ? 11.699 -16.905 14.608 1.00 88.44 520 THR A CA 1
ATOM 4011 C C . THR A 1 520 ? 12.594 -18.121 14.870 1.00 88.44 520 THR A C 1
ATOM 4013 O O . THR A 1 520 ? 13.782 -17.956 15.162 1.00 88.44 520 THR A O 1
ATOM 4016 N N . ALA A 1 521 ? 12.090 -19.348 14.700 1.00 87.19 521 ALA A N 1
ATOM 4017 C CA . ALA A 1 521 ? 12.892 -20.556 14.873 1.00 87.19 521 ALA A CA 1
ATOM 4018 C C . ALA A 1 521 ? 13.894 -20.739 13.721 1.00 87.19 521 ALA A C 1
ATOM 4020 O O . ALA A 1 521 ? 15.059 -21.064 13.970 1.00 87.19 521 ALA A O 1
ATOM 4021 N N . ALA A 1 522 ? 13.483 -20.479 12.478 1.00 85.25 522 ALA A N 1
ATOM 4022 C CA . ALA A 1 522 ? 14.372 -20.500 11.321 1.00 85.25 522 ALA A CA 1
ATOM 4023 C C . ALA A 1 522 ? 15.396 -19.357 11.363 1.00 85.25 522 ALA A C 1
ATOM 4025 O O . ALA A 1 522 ? 16.585 -19.606 11.151 1.00 85.25 522 ALA A O 1
ATOM 4026 N N . LYS A 1 523 ? 14.984 -18.131 11.723 1.00 93.50 523 LYS A N 1
ATOM 4027 C CA . LYS A 1 523 ? 15.897 -16.994 11.949 1.00 93.50 523 LYS A CA 1
ATOM 4028 C C . LYS A 1 523 ? 16.962 -17.361 12.986 1.00 93.50 523 LYS A C 1
ATOM 4030 O O . LYS A 1 523 ? 18.157 -17.181 12.744 1.00 93.50 523 LYS A O 1
ATOM 4035 N N . LEU A 1 524 ? 16.555 -17.960 14.109 1.00 93.44 524 LEU A N 1
ATOM 4036 C CA . LEU A 1 524 ? 17.473 -18.421 15.152 1.00 93.44 524 LEU A CA 1
ATOM 4037 C C . LEU A 1 524 ? 18.414 -19.524 14.642 1.00 93.44 524 LEU A C 1
ATOM 4039 O O . LEU A 1 524 ? 19.618 -19.468 14.885 1.00 93.44 524 LEU A O 1
ATOM 4043 N N . ALA A 1 525 ? 17.904 -20.501 13.887 1.00 92.94 525 ALA A N 1
ATOM 4044 C CA . ALA A 1 525 ? 18.712 -21.581 13.319 1.00 92.94 525 ALA A CA 1
ATOM 4045 C C . ALA A 1 525 ? 19.765 -21.078 12.316 1.00 92.94 525 ALA A C 1
ATOM 4047 O O . ALA A 1 525 ? 20.851 -21.661 12.218 1.00 92.94 525 ALA A O 1
ATOM 4048 N N . LEU A 1 526 ? 19.461 -19.996 11.596 1.00 94.69 526 LEU A N 1
ATOM 4049 C CA . LEU A 1 526 ? 20.343 -19.328 10.638 1.00 94.69 526 LEU A CA 1
ATOM 4050 C C . LEU A 1 526 ? 21.293 -18.317 11.294 1.00 94.69 526 LEU A C 1
ATOM 4052 O O . LEU A 1 526 ? 22.232 -17.862 10.646 1.00 94.69 526 LEU A O 1
ATOM 4056 N N . THR A 1 527 ? 21.111 -18.004 12.576 1.00 95.44 527 THR A N 1
ATOM 4057 C CA . THR A 1 527 ? 21.940 -17.034 13.301 1.00 95.44 527 THR A CA 1
ATOM 4058 C C . THR A 1 527 ? 23.330 -17.590 13.597 1.00 95.44 527 THR A C 1
ATOM 4060 O O . THR A 1 527 ? 23.486 -18.720 14.064 1.00 95.44 527 THR A O 1
ATOM 4063 N N . GLN A 1 528 ? 24.371 -16.811 13.324 1.00 93.62 528 GLN A N 1
ATOM 4064 C CA . GLN A 1 528 ? 25.750 -17.129 13.675 1.00 93.62 528 GLN A CA 1
ATOM 4065 C C . GLN A 1 528 ? 26.227 -16.233 14.815 1.00 93.62 528 GLN A C 1
ATOM 4067 O O . GLN A 1 528 ? 26.193 -15.009 14.724 1.00 93.62 528 GLN A O 1
ATOM 4072 N N . LEU A 1 529 ? 26.696 -16.871 15.886 1.00 91.31 529 LEU A N 1
ATOM 4073 C CA . LEU A 1 529 ? 27.240 -16.186 17.051 1.00 91.31 529 LEU A CA 1
ATOM 4074 C C . LEU A 1 529 ? 28.718 -15.867 16.862 1.00 91.31 529 LEU A C 1
ATOM 4076 O O . LEU A 1 529 ? 29.459 -16.590 16.192 1.00 91.31 529 LEU A O 1
ATOM 4080 N N . VAL A 1 530 ? 29.136 -14.790 17.511 1.00 88.38 530 VAL A N 1
ATOM 4081 C CA . VAL A 1 530 ? 30.524 -14.373 17.650 1.00 88.38 530 VAL A CA 1
ATOM 4082 C C . VAL A 1 530 ? 30.994 -14.742 19.052 1.00 88.38 530 VAL A C 1
ATOM 4084 O O . VAL A 1 530 ? 30.303 -14.480 20.033 1.00 88.38 530 VAL A O 1
ATOM 4087 N N . THR A 1 531 ? 32.193 -15.314 19.160 1.00 90.19 531 THR A N 1
ATOM 4088 C CA . THR A 1 531 ? 32.827 -15.602 20.451 1.00 90.19 531 THR A CA 1
ATOM 4089 C C . THR A 1 531 ? 33.895 -14.558 20.748 1.00 90.19 531 THR A C 1
ATOM 4091 O O . THR A 1 531 ? 34.861 -14.416 19.994 1.00 90.19 531 THR A O 1
ATOM 4094 N N . GLN A 1 532 ? 33.784 -13.863 21.880 1.00 86.25 532 GLN A N 1
ATOM 4095 C CA . GLN A 1 532 ? 34.804 -12.908 22.319 1.00 86.25 532 GLN A CA 1
ATOM 4096 C C . GLN A 1 532 ? 35.001 -12.937 23.832 1.00 86.25 532 GLN A C 1
ATOM 4098 O O . GLN A 1 532 ? 34.120 -13.336 24.587 1.00 86.25 532 GLN A O 1
ATOM 4103 N N . GLY A 1 533 ? 36.181 -12.511 24.283 1.00 88.06 533 GLY A N 1
ATOM 4104 C CA . GLY A 1 533 ? 36.452 -12.333 25.703 1.00 88.06 533 GLY A CA 1
ATOM 4105 C C . GLY A 1 533 ? 35.572 -11.238 26.308 1.00 88.06 533 GLY A C 1
ATOM 4106 O O . GLY A 1 533 ? 35.551 -10.117 25.802 1.00 88.06 533 GLY A O 1
ATOM 4107 N N . CYS A 1 534 ? 34.880 -11.556 27.398 1.00 87.56 534 CYS A N 1
ATOM 4108 C CA . CYS A 1 534 ? 34.022 -10.618 28.104 1.00 87.56 534 CYS A CA 1
ATOM 4109 C C . CYS A 1 534 ? 34.815 -9.524 28.841 1.00 87.56 534 CYS A C 1
ATOM 4111 O O . CYS A 1 534 ? 36.015 -9.670 29.087 1.00 87.56 534 CYS A O 1
ATOM 4113 N N . THR A 1 535 ? 34.147 -8.445 29.256 1.00 85.12 535 THR A N 1
ATOM 4114 C CA . THR A 1 535 ? 34.748 -7.395 30.096 1.00 85.12 535 THR A CA 1
ATOM 4115 C C . THR A 1 535 ? 33.906 -7.055 31.329 1.00 85.12 535 THR A C 1
ATOM 4117 O O . THR A 1 535 ? 32.677 -7.013 31.271 1.00 85.12 535 THR A O 1
ATOM 4120 N N . THR A 1 536 ? 34.575 -6.769 32.448 1.00 83.44 536 THR A N 1
ATOM 4121 C CA . THR A 1 536 ? 33.988 -6.204 33.677 1.00 83.44 536 THR A CA 1
ATOM 4122 C C . THR A 1 536 ? 33.976 -4.673 33.674 1.00 83.44 536 THR A C 1
ATOM 4124 O O . THR A 1 536 ? 33.425 -4.054 34.587 1.00 83.44 536 THR A O 1
ATOM 4127 N N . ALA A 1 537 ? 34.555 -4.030 32.653 1.00 80.56 537 ALA A N 1
ATOM 4128 C CA . ALA A 1 537 ? 34.564 -2.579 32.536 1.00 80.56 537 ALA A CA 1
ATOM 4129 C C . ALA A 1 537 ? 33.142 -2.018 32.341 1.00 80.56 537 ALA A C 1
ATOM 4131 O O . ALA A 1 537 ? 32.361 -2.498 31.512 1.00 80.56 537 ALA A O 1
ATOM 4132 N N . ALA A 1 538 ? 32.818 -0.954 33.081 1.00 68.25 538 ALA A N 1
ATOM 4133 C CA . ALA A 1 538 ? 31.568 -0.218 32.922 1.00 68.25 538 ALA A CA 1
ATOM 4134 C C . ALA A 1 538 ? 31.575 0.595 31.613 1.00 68.25 538 ALA A C 1
ATOM 4136 O O . ALA A 1 538 ? 32.556 1.269 31.305 1.00 68.25 538 ALA A O 1
ATOM 4137 N N . GLY A 1 539 ? 30.480 0.541 30.852 1.00 63.09 539 GLY A N 1
ATOM 4138 C CA . GLY A 1 539 ? 30.319 1.263 29.585 1.00 63.09 539 GLY A CA 1
ATOM 4139 C C . GLY A 1 539 ? 29.191 0.679 28.732 1.00 63.09 539 GLY A C 1
ATOM 4140 O O . GLY A 1 539 ? 28.930 -0.524 28.830 1.00 63.09 539 GLY A O 1
ATOM 4141 N N . LEU A 1 540 ? 28.543 1.540 27.937 1.00 54.78 540 LEU A N 1
ATOM 4142 C CA . LEU A 1 540 ? 27.550 1.179 26.918 1.00 54.78 540 LEU A CA 1
ATOM 4143 C C . LEU A 1 540 ? 28.278 0.867 25.602 1.00 54.78 540 LEU A C 1
ATOM 4145 O O . LEU A 1 540 ? 29.108 1.661 25.161 1.00 54.78 540 LEU A O 1
ATOM 4149 N N . GLY A 1 541 ? 27.978 -0.290 25.011 1.00 59.03 541 GLY A N 1
ATOM 4150 C CA . GLY A 1 541 ? 28.646 -0.814 23.817 1.00 59.03 541 GLY A CA 1
ATOM 4151 C C . GLY A 1 541 ? 30.045 -1.406 24.046 1.00 59.03 541 GLY A C 1
ATOM 4152 O O . GLY A 1 541 ? 30.735 -1.081 25.015 1.00 59.03 541 GLY A O 1
ATOM 4153 N N . GLY A 1 542 ? 30.450 -2.326 23.159 1.00 64.50 542 GLY A N 1
ATOM 4154 C CA . GLY A 1 542 ? 31.713 -3.081 23.236 1.00 64.50 542 GLY A CA 1
ATOM 4155 C C . GLY A 1 542 ? 31.521 -4.601 23.409 1.00 64.50 542 GLY A C 1
ATOM 4156 O O . GLY A 1 542 ? 30.406 -5.084 23.225 1.00 64.50 542 GLY A O 1
ATOM 4157 N N . PRO A 1 543 ? 32.584 -5.367 23.742 1.00 72.75 543 PRO A N 1
ATOM 4158 C CA . PRO A 1 543 ? 32.503 -6.820 23.943 1.00 72.75 543 PRO A CA 1
ATOM 4159 C C . PRO A 1 543 ? 31.511 -7.200 25.063 1.00 72.75 543 PRO A C 1
ATOM 4161 O O . PRO A 1 543 ? 31.217 -6.366 25.929 1.00 72.75 543 PRO A O 1
ATOM 4164 N N . PRO A 1 544 ? 31.011 -8.452 25.084 1.00 84.06 544 PRO A N 1
ATOM 4165 C CA . PRO A 1 544 ? 30.007 -8.908 26.048 1.00 84.06 544 PRO A CA 1
ATOM 4166 C C . PRO A 1 544 ? 30.452 -8.697 27.501 1.00 84.06 544 PRO A C 1
ATOM 4168 O O . PRO A 1 544 ? 31.642 -8.718 27.825 1.00 84.06 544 PRO A O 1
ATOM 4171 N N . LYS A 1 545 ? 29.499 -8.488 28.414 1.00 85.56 545 LYS A N 1
ATOM 4172 C CA . LYS A 1 545 ? 29.812 -8.340 29.843 1.00 85.56 545 LYS A CA 1
ATOM 4173 C C . LYS A 1 545 ? 30.078 -9.696 30.487 1.00 85.56 545 LYS A C 1
ATOM 4175 O O . LYS A 1 545 ? 29.449 -10.689 30.137 1.00 85.56 545 LYS A O 1
ATOM 4180 N N . CYS A 1 546 ? 31.024 -9.730 31.422 1.00 84.56 546 CYS A N 1
ATOM 4181 C CA . CYS A 1 546 ? 31.303 -10.938 32.194 1.00 84.56 546 CYS A CA 1
ATOM 4182 C C . CYS A 1 546 ? 30.172 -11.217 33.192 1.00 84.56 546 CYS A C 1
ATOM 4184 O O . CYS A 1 546 ? 29.678 -10.288 33.832 1.00 84.56 546 CYS A O 1
ATOM 4186 N N . ALA A 1 547 ? 29.803 -12.488 33.361 1.00 84.56 547 ALA A N 1
ATOM 4187 C CA . ALA A 1 547 ? 28.887 -12.898 34.421 1.00 84.56 547 ALA A CA 1
ATOM 4188 C C . ALA A 1 547 ? 29.548 -12.774 35.806 1.00 84.56 547 ALA A C 1
ATOM 4190 O O . ALA A 1 547 ? 30.778 -12.751 35.929 1.00 84.56 547 ALA A O 1
ATOM 4191 N N . ASP A 1 548 ? 28.732 -12.742 36.860 1.00 84.31 548 ASP A N 1
ATOM 4192 C CA . ASP A 1 548 ? 29.210 -12.618 38.238 1.00 84.31 548 ASP A CA 1
ATOM 4193 C C . ASP A 1 548 ? 30.253 -13.697 38.578 1.00 84.31 548 ASP A C 1
ATOM 4195 O O . ASP A 1 548 ? 29.988 -14.899 38.558 1.00 84.31 548 ASP A O 1
ATOM 4199 N N . GLY A 1 549 ? 31.469 -13.250 38.904 1.00 83.12 549 GLY A N 1
ATOM 4200 C CA . GLY A 1 549 ? 32.596 -14.119 39.254 1.00 83.12 549 GLY A CA 1
ATOM 4201 C C . GLY A 1 549 ? 33.466 -14.588 38.080 1.00 83.12 549 GLY A C 1
ATOM 4202 O O . GLY A 1 549 ? 34.462 -15.271 38.327 1.00 83.12 549 GLY A O 1
ATOM 4203 N N . GLN A 1 550 ? 33.156 -14.215 36.834 1.00 88.50 550 GLN A N 1
ATOM 4204 C CA . GLN A 1 550 ? 34.034 -14.444 35.681 1.00 88.50 550 GLN A CA 1
ATOM 4205 C C . GLN A 1 550 ? 35.128 -13.369 35.578 1.00 88.50 550 GLN A C 1
ATOM 4207 O O . GLN A 1 550 ? 34.924 -12.208 35.929 1.00 88.50 550 GLN A O 1
ATOM 4212 N N . SER A 1 551 ? 36.307 -13.758 35.088 1.00 90.12 551 SER A N 1
ATOM 4213 C CA . SER A 1 551 ? 37.412 -12.832 34.817 1.00 90.12 551 SER A CA 1
ATOM 4214 C C . SER A 1 551 ? 37.305 -12.217 33.422 1.00 90.12 551 SER A C 1
ATOM 4216 O O . SER A 1 551 ? 36.880 -12.901 32.489 1.00 90.12 551 SER A O 1
ATOM 4218 N N . ASP A 1 552 ? 37.782 -10.981 33.253 1.00 89.69 552 ASP A N 1
ATOM 4219 C CA . ASP A 1 552 ? 37.966 -10.362 31.932 1.00 89.69 552 ASP A CA 1
ATOM 4220 C C . ASP A 1 552 ? 38.678 -11.308 30.957 1.00 89.69 552 ASP A C 1
ATOM 4222 O O . ASP A 1 552 ? 39.636 -12.000 31.312 1.00 89.69 552 ASP A O 1
ATOM 4226 N N . GLY A 1 553 ? 38.199 -11.333 29.715 1.00 86.56 553 GLY A N 1
ATOM 4227 C CA . GLY A 1 553 ? 38.699 -12.206 28.661 1.00 86.56 553 GLY A CA 1
ATOM 4228 C C . GLY A 1 553 ? 38.079 -13.605 28.641 1.00 86.56 553 GLY A C 1
ATOM 4229 O O . GLY A 1 553 ? 38.426 -14.383 27.753 1.00 86.56 553 GLY A O 1
ATOM 4230 N N . THR A 1 554 ? 37.165 -13.942 29.564 1.00 91.31 554 THR A N 1
ATOM 4231 C CA . THR A 1 554 ? 36.423 -15.216 29.503 1.00 91.31 554 THR A CA 1
ATOM 4232 C C . THR A 1 554 ? 35.600 -15.262 28.209 1.00 91.31 554 THR A C 1
ATOM 4234 O O . THR A 1 554 ? 34.841 -14.323 27.976 1.00 91.31 554 THR A O 1
ATOM 4237 N N . PRO A 1 555 ? 35.741 -16.293 27.354 1.00 91.06 555 PRO A N 1
ATOM 4238 C CA . PRO A 1 555 ? 34.988 -16.383 26.106 1.00 91.06 555 PRO A CA 1
ATOM 4239 C C . PRO A 1 555 ? 33.479 -16.435 26.354 1.00 91.06 555 PRO A C 1
ATOM 4241 O O . PRO A 1 555 ? 33.014 -17.240 27.162 1.00 91.06 555 PRO A O 1
ATOM 4244 N N . VAL A 1 556 ? 32.737 -15.590 25.647 1.00 89.56 556 VAL A N 1
ATOM 4245 C CA . VAL A 1 556 ? 31.276 -15.522 25.664 1.00 89.56 556 VAL A CA 1
ATOM 4246 C C . VAL A 1 556 ? 30.786 -15.449 24.224 1.00 89.56 556 VAL A C 1
ATOM 4248 O O . VAL A 1 556 ? 31.302 -14.653 23.433 1.00 89.56 556 VAL A O 1
ATOM 4251 N N . ASP A 1 557 ? 29.802 -16.286 23.906 1.00 91.75 557 ASP A N 1
ATOM 4252 C CA . ASP A 1 557 ? 29.094 -16.248 22.632 1.00 91.75 557 ASP A CA 1
ATOM 4253 C C . ASP A 1 557 ? 27.999 -15.185 22.693 1.00 91.75 557 ASP A C 1
ATOM 4255 O O . ASP A 1 557 ? 27.262 -15.100 23.676 1.00 91.75 557 ASP A O 1
ATOM 4259 N N . TYR A 1 558 ? 27.894 -14.370 21.652 1.00 90.25 558 TYR A N 1
ATOM 4260 C CA . TYR A 1 558 ? 26.868 -13.342 21.535 1.00 90.25 558 TYR A CA 1
ATOM 4261 C C . TYR A 1 558 ? 26.534 -13.068 20.070 1.00 90.25 558 TYR A C 1
ATOM 4263 O O . TYR A 1 558 ? 27.273 -13.439 19.157 1.00 90.25 558 TYR A O 1
ATOM 4271 N N . PHE A 1 559 ? 25.419 -12.387 19.849 1.00 91.62 559 PHE A N 1
ATOM 4272 C CA . PHE A 1 559 ? 25.004 -11.882 18.555 1.00 91.62 559 PHE A CA 1
ATOM 4273 C C . PHE A 1 559 ? 25.109 -10.350 18.518 1.00 91.62 559 PHE A C 1
ATOM 4275 O O . PHE A 1 559 ? 24.610 -9.685 19.430 1.00 91.62 559 PHE A O 1
ATOM 4282 N N . PRO A 1 560 ? 25.749 -9.764 17.500 1.00 86.81 560 PRO A N 1
ATOM 4283 C CA . PRO A 1 560 ? 25.856 -8.314 17.368 1.00 86.81 560 PRO A CA 1
ATOM 4284 C C . PRO A 1 560 ? 24.530 -7.670 16.923 1.00 86.81 560 PRO A C 1
ATOM 4286 O O . PRO A 1 560 ? 24.007 -7.985 15.853 1.00 86.81 560 PRO A O 1
ATOM 4289 N N . LEU A 1 561 ? 24.024 -6.715 17.708 1.00 86.00 561 LEU A N 1
ATOM 4290 C CA . LEU A 1 561 ? 22.891 -5.853 17.357 1.00 86.00 561 LEU A CA 1
ATOM 4291 C C . LEU A 1 561 ? 23.348 -4.390 17.319 1.00 86.00 561 LEU A C 1
ATOM 4293 O O . LEU A 1 561 ? 23.964 -3.910 18.267 1.00 86.00 561 LEU A O 1
ATOM 4297 N N . MET A 1 562 ? 23.043 -3.656 16.253 1.00 75.31 562 MET A N 1
ATOM 4298 C CA . MET A 1 562 ? 23.293 -2.215 16.161 1.00 75.31 562 MET A CA 1
ATOM 4299 C C . MET A 1 562 ? 21.973 -1.452 16.298 1.00 75.31 562 MET A C 1
ATOM 4301 O O . MET A 1 562 ? 21.096 -1.611 15.458 1.00 75.31 562 MET A O 1
ATOM 4305 N N . GLY A 1 563 ? 21.817 -0.630 17.337 1.00 67.69 563 GLY A N 1
ATOM 4306 C CA . GLY A 1 563 ? 20.603 0.162 17.579 1.00 67.69 563 GLY A CA 1
ATOM 4307 C C . GLY A 1 563 ? 20.856 1.676 17.560 1.00 67.69 563 GLY A C 1
ATOM 4308 O O . GLY A 1 563 ? 21.988 2.111 17.329 1.00 67.69 563 GLY A O 1
ATOM 4309 N N . PRO A 1 564 ? 19.831 2.505 17.840 1.00 52.94 564 PRO A N 1
ATOM 4310 C CA . PRO A 1 564 ? 19.970 3.958 17.910 1.00 52.94 564 PRO A CA 1
ATOM 4311 C C . PRO A 1 564 ? 20.977 4.371 19.000 1.00 52.94 564 PRO A C 1
ATOM 4313 O O . PRO A 1 564 ? 20.687 4.352 20.196 1.00 52.94 564 PRO A O 1
ATOM 4316 N N . GLY A 1 565 ? 22.191 4.738 18.583 1.00 51.69 565 GLY A N 1
ATOM 4317 C CA . GLY A 1 565 ? 23.218 5.355 19.428 1.00 51.69 565 GLY A CA 1
ATOM 4318 C C . GLY A 1 565 ? 24.351 4.452 19.939 1.00 51.69 565 GLY A C 1
ATOM 4319 O O . GLY A 1 565 ? 25.346 5.003 20.408 1.00 51.69 565 GLY A O 1
ATOM 4320 N N . HIS A 1 566 ? 24.259 3.117 19.863 1.00 66.50 566 HIS A N 1
ATOM 4321 C CA . HIS A 1 566 ? 25.380 2.193 20.136 1.00 66.50 566 HIS A CA 1
ATOM 4322 C C . HIS A 1 566 ? 25.070 0.745 19.719 1.00 66.50 566 HIS A C 1
ATOM 4324 O O . HIS A 1 566 ? 23.917 0.365 19.529 1.00 66.50 566 HIS A O 1
ATOM 4330 N N . GLY A 1 567 ? 26.122 -0.070 19.602 1.00 72.50 567 GLY A N 1
ATOM 4331 C CA . GLY A 1 567 ? 26.008 -1.512 19.401 1.00 72.50 567 GLY A CA 1
ATOM 4332 C C . GLY A 1 567 ? 25.867 -2.280 20.720 1.00 72.50 567 GLY A C 1
ATOM 4333 O O . GLY A 1 567 ? 26.576 -1.982 21.681 1.00 72.50 567 GLY A O 1
ATOM 4334 N N . GLU A 1 568 ? 24.989 -3.281 20.759 1.00 81.69 568 GLU A N 1
ATOM 4335 C CA . GLU A 1 568 ? 24.715 -4.151 21.906 1.00 81.69 568 GLU A CA 1
ATOM 4336 C C . GLU A 1 568 ? 25.064 -5.622 21.583 1.00 81.69 568 GLU A C 1
ATOM 4338 O O . GLU A 1 568 ? 24.613 -6.155 20.566 1.00 81.69 568 GLU A O 1
ATOM 4343 N N . PRO A 1 569 ? 25.855 -6.310 22.430 1.00 85.69 569 PRO A N 1
ATOM 4344 C CA . PRO A 1 569 ? 26.048 -7.752 22.330 1.00 85.69 569 PRO A CA 1
ATOM 4345 C C . PRO A 1 569 ? 24.863 -8.499 22.962 1.00 85.69 569 PRO A C 1
ATOM 4347 O O . PRO A 1 569 ? 24.656 -8.444 24.175 1.00 85.69 569 PRO A O 1
ATOM 4350 N N . ILE A 1 570 ? 24.101 -9.229 22.152 1.00 88.94 570 ILE A N 1
ATOM 4351 C CA . ILE A 1 570 ? 22.923 -9.989 22.582 1.00 88.94 570 ILE A CA 1
ATOM 4352 C C . ILE A 1 570 ? 23.330 -11.414 22.951 1.00 88.94 570 ILE A C 1
ATOM 4354 O O . ILE A 1 570 ? 23.858 -12.156 22.126 1.00 88.94 570 ILE A O 1
ATOM 4358 N N . LEU A 1 571 ? 23.087 -11.810 24.198 1.00 87.94 571 LEU A N 1
ATOM 4359 C CA . LEU A 1 571 ? 23.370 -13.172 24.654 1.00 87.94 571 LEU A CA 1
ATOM 4360 C C . LEU A 1 571 ? 22.372 -14.181 24.053 1.00 87.94 571 LEU A C 1
ATOM 4362 O O . LEU A 1 571 ? 21.228 -13.802 23.787 1.00 87.94 571 LEU A O 1
ATOM 4366 N N . PRO A 1 572 ? 22.761 -15.458 23.866 1.00 89.25 572 PRO A N 1
ATOM 4367 C CA . PRO A 1 572 ? 21.934 -16.468 23.206 1.00 89.25 572 PRO A CA 1
ATOM 4368 C C . PRO A 1 572 ? 20.516 -16.607 23.766 1.00 89.25 572 PRO A C 1
ATOM 4370 O O . PRO A 1 572 ? 19.564 -16.784 23.012 1.00 89.25 572 PRO A O 1
ATOM 4373 N N . GLU A 1 573 ? 20.362 -16.473 25.080 1.00 87.44 573 GLU A N 1
ATOM 4374 C CA . GLU A 1 573 ? 19.080 -16.526 25.780 1.00 87.44 573 GLU A CA 1
ATOM 4375 C C . GLU A 1 573 ? 18.107 -15.398 25.404 1.00 87.44 573 GLU A C 1
ATOM 4377 O O . GLU A 1 573 ? 16.901 -15.588 25.523 1.00 87.44 573 GLU A O 1
ATOM 4382 N N . ARG A 1 574 ? 18.611 -14.252 24.931 1.00 89.81 574 ARG A N 1
ATOM 4383 C CA . ARG A 1 574 ? 17.805 -13.096 24.501 1.00 89.81 574 ARG A CA 1
ATOM 4384 C C . ARG A 1 574 ? 17.574 -13.058 22.990 1.00 89.81 574 ARG A C 1
ATOM 4386 O O . ARG A 1 574 ? 16.830 -12.210 22.513 1.00 89.81 574 ARG A O 1
ATOM 4393 N N . LEU A 1 575 ? 18.194 -13.957 22.221 1.00 88.75 575 LEU A N 1
ATOM 4394 C CA . LEU A 1 575 ? 18.061 -13.949 20.761 1.00 88.75 575 LEU A CA 1
ATOM 4395 C C . LEU A 1 575 ? 16.642 -14.137 20.246 1.00 88.75 575 LEU A C 1
ATOM 4397 O O . LEU A 1 575 ? 16.305 -13.437 19.294 1.00 88.75 575 LEU A O 1
ATOM 4401 N N . PRO A 1 576 ? 15.808 -15.025 20.823 1.00 90.56 576 PRO A N 1
ATOM 4402 C CA . PRO A 1 576 ? 14.438 -15.171 20.352 1.00 90.56 576 PRO A CA 1
ATOM 4403 C C . PRO A 1 576 ? 13.673 -13.847 20.395 1.00 90.56 576 PRO A C 1
ATOM 4405 O O . PRO A 1 576 ? 13.003 -13.527 19.429 1.00 90.56 576 PRO A O 1
ATOM 4408 N N . GLU A 1 577 ? 13.852 -13.042 21.448 1.00 88.25 577 GLU A N 1
ATOM 4409 C CA . GLU A 1 577 ? 13.196 -11.732 21.594 1.00 88.25 577 GLU A CA 1
ATOM 4410 C C . GLU A 1 577 ? 13.649 -10.729 20.524 1.00 88.25 577 GLU A C 1
ATOM 4412 O O . GLU A 1 577 ? 12.857 -9.935 20.036 1.00 88.25 577 GLU A O 1
ATOM 4417 N N . VAL A 1 578 ? 14.933 -10.756 20.155 1.00 86.06 578 VAL A N 1
ATOM 4418 C CA . VAL A 1 578 ? 15.509 -9.820 19.175 1.00 86.06 578 VAL A CA 1
ATOM 4419 C C . VAL A 1 578 ? 15.191 -10.230 17.733 1.00 86.06 578 VAL A C 1
ATOM 4421 O O . VAL A 1 578 ? 15.114 -9.376 16.855 1.00 86.06 578 VAL A O 1
ATOM 4424 N N . LEU A 1 579 ? 15.019 -11.529 17.475 1.00 88.75 579 LEU A N 1
ATOM 4425 C CA . LEU A 1 579 ? 14.684 -12.069 16.152 1.00 88.75 579 LEU A CA 1
ATOM 4426 C C . LEU A 1 579 ? 13.170 -12.123 15.891 1.00 88.75 579 LEU A C 1
ATOM 4428 O O . LEU A 1 579 ? 12.757 -12.322 14.743 1.00 88.75 579 LEU A O 1
ATOM 4432 N N . ASP A 1 580 ? 12.356 -11.916 16.926 1.00 88.81 580 ASP A N 1
ATOM 4433 C CA . ASP A 1 580 ? 10.897 -11.850 16.856 1.00 88.81 580 ASP A CA 1
ATOM 4434 C C . ASP A 1 580 ? 10.423 -10.471 16.375 1.00 88.81 580 ASP A C 1
ATOM 4436 O O . ASP A 1 580 ? 9.854 -9.668 17.111 1.00 88.81 580 ASP A O 1
ATOM 4440 N N . PHE A 1 581 ? 10.723 -10.174 15.113 1.00 83.81 581 PHE A N 1
ATOM 4441 C CA . PHE A 1 581 ? 10.240 -8.989 14.413 1.00 83.81 581 PHE A CA 1
ATOM 4442 C C . PHE A 1 581 ? 9.511 -9.380 13.129 1.00 83.81 581 PHE A C 1
ATOM 4444 O O . PHE A 1 581 ? 9.992 -10.210 12.351 1.00 83.81 581 PHE A O 1
ATOM 4451 N N . THR A 1 582 ? 8.377 -8.729 12.891 1.00 79.75 582 THR A N 1
ATOM 4452 C CA . THR A 1 582 ? 7.627 -8.806 11.640 1.00 79.75 582 THR A CA 1
ATOM 4453 C C . THR A 1 582 ? 8.144 -7.770 10.655 1.00 79.75 582 THR A C 1
ATOM 4455 O O . THR A 1 582 ? 8.518 -6.658 11.029 1.00 79.75 582 THR A O 1
ATOM 4458 N N . VAL A 1 583 ? 8.167 -8.140 9.380 1.00 77.38 583 VAL A N 1
ATOM 4459 C CA . VAL A 1 583 ? 8.512 -7.233 8.286 1.00 77.38 583 VAL A CA 1
ATOM 4460 C C . VAL A 1 583 ? 7.262 -6.950 7.468 1.00 77.38 583 VAL A C 1
ATOM 4462 O O . VAL A 1 583 ? 6.467 -7.853 7.221 1.00 77.38 583 VAL A O 1
ATOM 4465 N N . GLU A 1 584 ? 7.082 -5.697 7.073 1.00 69.31 584 GLU A N 1
ATOM 4466 C CA . GLU A 1 584 ? 5.975 -5.267 6.211 1.00 69.31 584 GLU A CA 1
ATOM 4467 C C . GLU A 1 584 ? 6.368 -5.392 4.739 1.00 69.31 584 GLU A C 1
ATOM 4469 O O . GLU A 1 584 ? 5.589 -5.865 3.914 1.00 69.31 584 GLU A O 1
ATOM 4474 N N . ARG A 1 585 ? 7.615 -5.024 4.416 1.00 59.56 585 ARG A N 1
ATOM 4475 C CA . ARG A 1 585 ? 8.201 -5.195 3.082 1.00 59.56 585 ARG A CA 1
ATOM 4476 C C . ARG A 1 585 ? 9.718 -5.337 3.137 1.00 59.56 585 ARG A C 1
ATOM 4478 O O . ARG A 1 585 ? 10.374 -4.762 4.005 1.00 59.56 585 ARG A O 1
ATOM 4485 N N . LEU A 1 586 ? 10.291 -6.055 2.171 1.00 67.56 586 LEU A N 1
ATOM 4486 C CA . LEU A 1 586 ? 11.709 -5.918 1.833 1.00 67.56 586 LEU A CA 1
ATOM 4487 C C . LEU A 1 586 ? 11.866 -4.674 0.944 1.00 67.56 586 LEU A C 1
ATOM 4489 O O . LEU A 1 586 ? 11.090 -4.445 0.025 1.00 67.56 586 LEU A O 1
ATOM 4493 N N . TYR A 1 587 ? 12.858 -3.856 1.259 1.00 59.25 587 TYR A N 1
ATOM 4494 C CA . TYR A 1 587 ? 13.123 -2.564 0.635 1.00 59.25 587 TYR A CA 1
ATOM 4495 C C . TYR A 1 587 ? 14.326 -2.603 -0.319 1.00 59.25 587 TYR A C 1
ATOM 4497 O O . TYR A 1 587 ? 14.338 -1.932 -1.348 1.00 59.25 587 TYR A O 1
ATOM 4505 N N . ALA A 1 588 ? 15.373 -3.357 0.028 1.00 62.47 588 ALA A N 1
ATOM 4506 C CA . ALA A 1 588 ? 16.584 -3.469 -0.785 1.00 62.47 588 ALA A CA 1
ATOM 4507 C C . ALA A 1 588 ? 17.432 -4.681 -0.376 1.00 62.47 588 ALA A C 1
ATOM 4509 O O . ALA A 1 588 ? 17.380 -5.133 0.769 1.00 62.47 588 ALA A O 1
ATOM 4510 N N . ILE A 1 589 ? 18.261 -5.162 -1.303 1.00 74.56 589 ILE A N 1
ATOM 4511 C CA . ILE A 1 589 ? 19.341 -6.124 -1.043 1.00 74.56 589 ILE A CA 1
ATOM 4512 C C . ILE A 1 589 ? 20.639 -5.473 -1.508 1.00 74.56 589 ILE A C 1
ATOM 4514 O O . ILE A 1 589 ? 20.746 -5.074 -2.659 1.00 74.56 589 ILE A O 1
ATOM 4518 N N . VAL A 1 590 ? 21.630 -5.350 -0.634 1.00 70.25 590 VAL A N 1
ATOM 4519 C CA . VAL A 1 590 ? 22.881 -4.646 -0.945 1.00 70.25 590 VAL A CA 1
ATOM 4520 C C . VAL A 1 590 ? 24.054 -5.600 -0.776 1.00 70.25 590 VAL A C 1
ATOM 4522 O O . VAL A 1 590 ? 24.170 -6.244 0.263 1.00 70.25 590 VAL A O 1
ATOM 4525 N N . GLU A 1 591 ? 24.927 -5.699 -1.779 1.00 72.69 591 GLU A N 1
ATOM 4526 C CA . GLU A 1 591 ? 26.220 -6.376 -1.628 1.00 72.69 591 GLU A CA 1
ATOM 4527 C C . GLU A 1 591 ? 27.158 -5.482 -0.809 1.00 72.69 591 GLU A C 1
ATOM 4529 O O . GLU A 1 591 ? 27.337 -4.301 -1.114 1.00 72.69 591 GLU A O 1
ATOM 4534 N N . VAL A 1 592 ? 27.752 -6.032 0.248 1.00 69.25 592 VAL A N 1
ATOM 4535 C CA . VAL A 1 592 ? 28.612 -5.286 1.170 1.00 69.25 592 VAL A CA 1
ATOM 4536 C C . VAL A 1 592 ? 30.075 -5.452 0.734 1.00 69.25 592 VAL A C 1
ATOM 4538 O O . VAL A 1 592 ? 30.606 -6.565 0.771 1.00 69.25 592 VAL A O 1
ATOM 4541 N N . PRO A 1 593 ? 30.784 -4.378 0.325 1.00 60.22 593 PRO A N 1
ATOM 4542 C CA . PRO A 1 593 ? 32.156 -4.493 -0.158 1.00 60.22 593 PRO A CA 1
ATOM 4543 C C . PRO A 1 593 ? 33.107 -5.079 0.897 1.00 60.22 593 PRO A C 1
ATOM 4545 O O . PRO A 1 593 ? 33.203 -4.587 2.021 1.00 60.22 593 PRO A O 1
ATOM 4548 N N . ALA A 1 594 ? 33.931 -6.055 0.498 1.00 56.62 594 ALA A N 1
ATOM 4549 C CA . ALA A 1 594 ? 34.848 -6.800 1.379 1.00 56.62 594 ALA A CA 1
ATOM 4550 C C . ALA A 1 594 ? 35.902 -5.956 2.146 1.00 56.62 594 ALA A C 1
ATOM 4552 O O . ALA A 1 594 ? 36.651 -6.495 2.975 1.00 56.62 594 ALA A O 1
ATOM 4553 N N . ALA A 1 595 ? 36.017 -4.661 1.834 1.00 48.16 595 ALA A N 1
ATOM 4554 C CA . ALA A 1 595 ? 36.946 -3.714 2.445 1.00 48.16 595 ALA A CA 1
ATOM 4555 C C . ALA A 1 595 ? 36.382 -3.006 3.694 1.00 48.16 595 ALA A C 1
ATOM 4557 O O . ALA A 1 595 ? 37.165 -2.408 4.437 1.00 48.16 595 ALA A O 1
ATOM 4558 N N . GLU A 1 596 ? 35.072 -3.081 3.961 1.00 49.12 596 GLU A N 1
ATOM 4559 C CA . GLU A 1 596 ? 34.459 -2.455 5.136 1.00 49.12 596 GLU A CA 1
ATOM 4560 C C . GLU A 1 596 ? 34.317 -3.428 6.318 1.00 49.12 596 GLU A C 1
ATOM 4562 O O . GLU A 1 596 ? 33.757 -4.516 6.214 1.00 49.12 596 GLU A O 1
ATOM 4567 N N . TYR A 1 597 ? 34.858 -2.998 7.466 1.00 51.25 597 TYR A N 1
ATOM 4568 C CA . TYR A 1 597 ? 34.777 -3.628 8.790 1.00 51.25 597 TYR A CA 1
ATOM 4569 C C . TYR A 1 597 ? 35.211 -5.104 8.880 1.00 51.25 597 TYR A C 1
ATOM 4571 O O . TYR A 1 597 ? 34.419 -6.033 8.811 1.00 51.25 597 TYR A O 1
ATOM 4579 N N . ARG A 1 598 ? 36.498 -5.316 9.192 1.00 51.22 598 ARG A N 1
ATOM 4580 C CA . ARG A 1 598 ? 37.028 -6.601 9.693 1.00 51.22 598 ARG A CA 1
ATOM 4581 C C . ARG A 1 598 ? 37.334 -6.556 11.191 1.00 51.22 598 ARG A C 1
ATOM 4583 O O . ARG A 1 598 ? 38.371 -7.055 11.627 1.00 51.22 598 ARG A O 1
ATOM 4590 N N . ASP A 1 599 ? 36.477 -5.919 11.984 1.00 61.44 599 ASP A N 1
ATOM 4591 C CA . ASP A 1 599 ? 36.497 -6.187 13.421 1.00 61.44 599 ASP A CA 1
ATOM 4592 C C . ASP A 1 599 ? 35.729 -7.493 13.634 1.00 61.44 599 ASP A C 1
ATOM 4594 O O . ASP A 1 599 ? 34.543 -7.565 13.331 1.00 61.44 599 ASP A O 1
ATOM 4598 N N . GLY A 1 600 ? 36.401 -8.538 14.126 1.00 63.22 600 GLY A N 1
ATOM 4599 C CA . GLY A 1 600 ? 35.771 -9.841 14.376 1.00 63.22 600 GLY A CA 1
ATOM 4600 C C . GLY A 1 600 ? 34.602 -9.782 15.367 1.00 63.22 600 GLY A C 1
ATOM 4601 O O . GLY A 1 600 ? 33.843 -10.738 15.456 1.00 63.22 600 GLY A O 1
ATOM 4602 N N . SER A 1 601 ? 34.454 -8.664 16.080 1.00 68.81 601 SER A N 1
ATOM 4603 C CA . SER A 1 601 ? 33.354 -8.363 17.003 1.00 68.81 601 SER A CA 1
ATOM 4604 C C . SER A 1 601 ? 32.088 -7.847 16.292 1.00 68.81 601 SER A C 1
ATOM 4606 O O . SER A 1 601 ? 31.000 -7.885 16.857 1.00 68.81 601 SER A O 1
ATOM 4608 N N . TRP A 1 602 ? 32.228 -7.342 15.060 1.00 73.25 602 TRP A N 1
ATOM 4609 C CA . TRP A 1 602 ? 31.175 -6.679 14.282 1.00 73.25 602 TRP A CA 1
ATOM 4610 C C . TRP A 1 602 ? 31.245 -7.115 12.809 1.00 73.25 602 TRP A C 1
ATOM 4612 O O . TRP A 1 602 ? 31.705 -6.343 11.964 1.00 73.25 602 TRP A O 1
ATOM 4622 N N . PRO A 1 603 ? 30.809 -8.345 12.482 1.00 74.62 603 PRO A N 1
ATOM 4623 C CA . PRO A 1 603 ? 30.800 -8.840 11.112 1.00 74.62 603 PRO A CA 1
ATOM 4624 C C . PRO A 1 603 ? 29.921 -7.946 10.229 1.00 74.62 603 PRO A C 1
ATOM 4626 O O . PRO A 1 603 ? 28.839 -7.515 10.643 1.00 74.62 603 PRO A O 1
ATOM 4629 N N . SER A 1 604 ? 30.414 -7.626 9.034 1.00 71.44 604 SER A N 1
ATOM 4630 C CA . SER A 1 604 ? 29.735 -6.777 8.049 1.00 71.44 604 SER A CA 1
ATOM 4631 C C . SER A 1 604 ? 28.767 -7.541 7.146 1.00 71.44 604 SER A C 1
ATOM 4633 O O . SER A 1 604 ? 27.806 -6.945 6.678 1.00 71.44 604 SER A O 1
ATOM 4635 N N . GLY A 1 605 ? 28.957 -8.852 6.972 1.00 78.19 605 GLY A N 1
ATOM 4636 C CA . GLY A 1 605 ? 28.194 -9.628 5.994 1.00 78.19 605 GLY A CA 1
ATOM 4637 C C . GLY A 1 605 ? 28.751 -9.488 4.576 1.00 78.19 605 GLY A C 1
ATOM 4638 O O . GLY A 1 605 ? 29.516 -8.572 4.288 1.00 78.19 605 GLY A O 1
ATOM 4639 N N . GLU A 1 606 ? 28.371 -10.417 3.705 1.00 80.06 606 GLU A N 1
ATOM 4640 C CA . GLU A 1 606 ? 28.532 -10.318 2.248 1.00 80.06 606 GLU A CA 1
ATOM 4641 C C . GLU A 1 606 ? 27.333 -9.571 1.633 1.00 80.06 606 GLU A C 1
ATOM 4643 O O . GLU A 1 606 ? 27.477 -8.858 0.643 1.00 80.06 606 GLU A O 1
ATOM 4648 N N . TYR A 1 607 ? 26.162 -9.661 2.279 1.00 80.88 607 TYR A N 1
ATOM 4649 C CA . TYR A 1 607 ? 24.936 -8.967 1.887 1.00 80.88 607 TYR A CA 1
ATOM 4650 C C . TYR A 1 607 ? 24.241 -8.294 3.076 1.00 80.88 607 TYR A C 1
ATOM 4652 O O . TYR A 1 607 ? 24.309 -8.779 4.206 1.00 80.88 607 TYR A O 1
ATOM 4660 N N . ALA A 1 608 ? 23.499 -7.223 2.803 1.00 80.56 608 ALA A N 1
ATOM 4661 C CA . ALA A 1 608 ? 22.558 -6.591 3.718 1.00 80.56 608 ALA A CA 1
ATOM 4662 C C . ALA A 1 608 ? 21.147 -6.601 3.110 1.00 80.56 608 ALA A C 1
ATOM 4664 O O . ALA A 1 608 ? 20.921 -6.040 2.040 1.00 80.56 608 ALA A O 1
ATOM 4665 N N . LEU A 1 609 ? 20.199 -7.238 3.796 1.00 84.56 609 LEU A N 1
ATOM 4666 C CA . LEU A 1 609 ? 18.783 -7.279 3.432 1.00 84.56 609 LEU A CA 1
ATOM 4667 C C . LEU A 1 609 ? 18.045 -6.215 4.248 1.00 84.56 609 LEU A C 1
ATOM 4669 O O . LEU A 1 609 ? 18.015 -6.300 5.476 1.00 84.56 609 LEU A O 1
ATOM 4673 N N . LEU A 1 610 ? 17.478 -5.203 3.601 1.00 77.25 610 LEU A N 1
ATOM 4674 C CA . LEU A 1 610 ? 16.802 -4.096 4.273 1.00 77.25 610 LEU A CA 1
ATOM 4675 C C . LEU A 1 610 ? 15.297 -4.302 4.254 1.00 77.25 610 LEU A C 1
ATOM 4677 O O . LEU A 1 610 ? 14.713 -4.447 3.187 1.00 77.25 610 LEU A O 1
ATOM 4681 N N . PHE A 1 611 ? 14.672 -4.244 5.422 1.00 78.56 611 PHE A N 1
ATOM 4682 C CA . PHE A 1 611 ? 13.241 -4.424 5.607 1.00 78.56 611 PHE A CA 1
ATOM 4683 C C . PHE A 1 611 ? 12.617 -3.213 6.296 1.00 78.56 611 PHE A C 1
ATOM 4685 O O . PHE A 1 611 ? 13.217 -2.593 7.179 1.00 78.56 611 PHE A O 1
ATOM 4692 N N . GLU A 1 612 ? 11.381 -2.915 5.917 1.00 72.38 612 GLU A N 1
ATOM 4693 C CA . GLU A 1 612 ? 10.494 -2.048 6.682 1.00 72.38 612 GLU A CA 1
ATOM 4694 C C . GLU A 1 612 ? 9.714 -2.885 7.699 1.00 72.38 612 GLU A C 1
ATOM 4696 O O . GLU A 1 612 ? 9.348 -4.033 7.435 1.00 72.38 612 GLU A O 1
ATOM 4701 N N . THR A 1 613 ? 9.482 -2.309 8.872 1.00 72.88 613 THR A N 1
ATOM 4702 C CA . THR A 1 613 ? 8.636 -2.879 9.923 1.00 72.88 613 THR A CA 1
ATOM 4703 C C . THR A 1 613 ? 7.711 -1.780 10.432 1.00 72.88 613 THR A C 1
ATOM 4705 O O . THR A 1 613 ? 8.031 -0.600 10.272 1.00 72.88 613 THR A O 1
ATOM 4708 N N . ALA A 1 614 ? 6.648 -2.156 11.144 1.00 61.72 614 ALA A N 1
ATOM 4709 C CA . ALA A 1 614 ? 5.695 -1.222 11.749 1.00 61.72 614 ALA A CA 1
ATOM 4710 C C . ALA A 1 614 ? 6.320 -0.192 12.714 1.00 61.72 614 ALA A C 1
ATOM 4712 O O . ALA A 1 614 ? 5.664 0.769 13.107 1.00 61.72 614 ALA A O 1
ATOM 4713 N N . THR A 1 615 ? 7.568 -0.400 13.158 1.00 66.62 615 THR A N 1
ATOM 4714 C CA . THR A 1 615 ? 8.222 0.451 14.166 1.00 66.62 615 THR A CA 1
ATOM 4715 C C . THR A 1 615 ? 9.482 1.130 13.639 1.00 66.62 615 THR A C 1
ATOM 4717 O O . THR A 1 615 ? 9.542 2.355 13.552 1.00 66.62 615 THR A O 1
ATOM 4720 N N . LEU A 1 616 ? 10.516 0.356 13.304 1.00 68.12 616 LEU A N 1
ATOM 4721 C CA . LEU A 1 616 ? 11.795 0.848 12.799 1.00 68.12 616 LEU A CA 1
ATOM 4722 C C . LEU A 1 616 ? 12.304 -0.060 11.676 1.00 68.12 616 LEU A C 1
ATOM 4724 O O . LEU A 1 616 ? 12.165 -1.279 11.771 1.00 68.12 616 LEU A O 1
ATOM 4728 N N . PRO A 1 617 ? 12.957 0.492 10.641 1.00 72.75 617 PRO A N 1
ATOM 4729 C CA . PRO A 1 617 ? 13.566 -0.333 9.610 1.00 72.75 617 PRO A CA 1
ATOM 4730 C C . PRO A 1 617 ? 14.655 -1.225 10.213 1.00 72.75 617 PRO A C 1
ATOM 4732 O O . PRO A 1 617 ? 15.380 -0.819 11.133 1.00 72.75 617 PRO A O 1
ATOM 4735 N N . VAL A 1 618 ? 14.769 -2.434 9.668 1.00 83.50 618 VAL A N 1
ATOM 4736 C CA . VAL A 1 618 ? 15.720 -3.462 10.097 1.00 83.50 618 VAL A CA 1
ATOM 4737 C C . VAL A 1 618 ? 16.582 -3.863 8.908 1.00 83.50 618 VAL A C 1
ATOM 4739 O O . VAL A 1 618 ? 16.065 -4.210 7.851 1.00 83.50 618 VAL A O 1
ATOM 4742 N N . ALA A 1 619 ? 17.901 -3.853 9.079 1.00 84.12 619 ALA A N 1
ATOM 4743 C CA . ALA A 1 619 ? 18.840 -4.448 8.137 1.00 84.12 619 ALA A CA 1
ATOM 4744 C C . ALA A 1 619 ? 19.384 -5.768 8.702 1.00 84.12 619 ALA A C 1
ATOM 4746 O O . ALA A 1 619 ? 19.930 -5.808 9.809 1.00 84.12 619 ALA A O 1
ATOM 4747 N N . VAL A 1 620 ? 19.239 -6.842 7.927 1.00 89.88 620 VAL A N 1
ATOM 4748 C CA . VAL A 1 620 ? 19.717 -8.191 8.240 1.00 89.88 620 VAL A CA 1
ATOM 4749 C C . VAL A 1 620 ? 20.975 -8.464 7.433 1.00 89.88 620 VAL A C 1
ATOM 4751 O O . VAL A 1 620 ? 20.930 -8.532 6.207 1.00 89.88 620 VAL A O 1
ATOM 4754 N N . LEU A 1 621 ? 22.106 -8.621 8.115 1.00 87.25 621 LEU A N 1
ATOM 4755 C CA . LEU A 1 621 ? 23.391 -8.850 7.463 1.00 87.25 621 LEU A CA 1
ATOM 4756 C C . LEU A 1 621 ? 23.669 -10.342 7.374 1.00 87.25 621 LEU A C 1
ATOM 4758 O O . LEU A 1 621 ? 23.580 -11.068 8.370 1.00 87.25 621 LEU A O 1
ATOM 4762 N N . VAL A 1 622 ? 24.012 -10.776 6.166 1.00 88.75 622 VAL A N 1
ATOM 4763 C CA . VAL A 1 622 ? 24.147 -12.177 5.791 1.00 88.75 622 VAL A CA 1
ATOM 4764 C C . VAL A 1 622 ? 25.557 -12.440 5.295 1.00 88.75 622 VAL A C 1
ATOM 4766 O O . VAL A 1 622 ? 26.028 -11.783 4.374 1.00 88.75 622 VAL A O 1
ATOM 4769 N N . ASP A 1 623 ? 26.222 -13.425 5.888 1.00 86.19 623 ASP A N 1
ATOM 4770 C CA . ASP A 1 623 ? 27.508 -13.953 5.424 1.00 86.19 623 ASP A CA 1
ATOM 4771 C C . ASP A 1 623 ? 27.377 -15.464 5.267 1.00 86.19 623 ASP A C 1
ATOM 4773 O O . ASP A 1 623 ? 26.892 -16.132 6.182 1.00 86.19 623 ASP A O 1
ATOM 4777 N N . GLN A 1 624 ? 27.762 -16.015 4.114 1.00 85.94 624 GLN A N 1
ATOM 4778 C CA . GLN A 1 624 ? 27.718 -17.465 3.858 1.00 85.94 624 GLN A CA 1
ATOM 4779 C C . GLN A 1 624 ? 26.365 -18.129 4.214 1.00 85.94 624 GLN A C 1
ATOM 4781 O O . GLN A 1 624 ? 26.309 -19.276 4.662 1.00 85.94 624 GLN A O 1
ATOM 4786 N N . GLY A 1 625 ? 25.266 -17.388 4.041 1.00 86.69 625 GLY A N 1
ATOM 4787 C CA . GLY A 1 625 ? 23.893 -17.819 4.318 1.00 86.69 625 GLY A CA 1
ATOM 4788 C C . GLY A 1 625 ? 23.515 -17.898 5.791 1.00 86.69 625 GLY A C 1
ATOM 4789 O O . GLY A 1 625 ? 22.545 -18.559 6.162 1.00 86.69 625 GLY A O 1
ATOM 4790 N N . ARG A 1 626 ? 24.276 -17.214 6.644 1.00 91.44 626 ARG A N 1
ATOM 4791 C CA . ARG A 1 626 ? 24.010 -17.063 8.071 1.00 91.44 626 ARG A CA 1
ATOM 4792 C C . ARG A 1 626 ? 23.701 -15.611 8.390 1.00 91.44 626 ARG A C 1
ATOM 4794 O O . ARG A 1 626 ? 24.347 -14.712 7.861 1.00 91.44 626 ARG A O 1
ATOM 4801 N N . ILE A 1 627 ? 22.759 -15.388 9.300 1.00 93.25 627 ILE A N 1
ATOM 4802 C CA . ILE A 1 627 ? 22.521 -14.065 9.881 1.00 93.25 627 ILE A CA 1
ATOM 4803 C C . ILE A 1 627 ? 23.677 -13.781 10.839 1.00 93.25 627 ILE A C 1
ATOM 4805 O O . ILE A 1 627 ? 23.831 -14.482 11.840 1.00 93.25 627 ILE A O 1
ATOM 4809 N N . VAL A 1 628 ? 24.494 -12.775 10.536 1.00 90.19 628 VAL A N 1
ATOM 4810 C CA . VAL A 1 628 ? 25.688 -12.436 11.330 1.00 90.19 628 VAL A CA 1
ATOM 4811 C C . VAL A 1 628 ? 25.528 -11.164 12.156 1.00 90.19 628 VAL A C 1
ATOM 4813 O O . VAL A 1 628 ? 26.246 -10.989 13.139 1.00 90.19 628 VAL A O 1
ATOM 4816 N N . ARG A 1 629 ? 24.597 -10.279 11.779 1.00 88.75 629 ARG A N 1
ATOM 4817 C CA . ARG A 1 629 ? 24.300 -9.032 12.496 1.00 88.75 629 ARG A CA 1
ATOM 4818 C C . ARG A 1 629 ? 22.898 -8.526 12.157 1.00 88.75 629 ARG A C 1
ATOM 4820 O O . ARG A 1 629 ? 22.417 -8.724 11.043 1.00 88.75 629 ARG A O 1
ATOM 4827 N N . LEU A 1 630 ? 22.276 -7.833 13.108 1.00 88.69 630 LEU A N 1
ATOM 4828 C CA . LEU A 1 630 ? 21.102 -6.992 12.868 1.00 88.69 630 LEU A CA 1
ATOM 4829 C C . LEU A 1 630 ? 21.440 -5.523 13.120 1.00 88.69 630 LEU A C 1
ATOM 4831 O O . LEU A 1 630 ? 22.134 -5.205 14.086 1.00 88.69 630 LEU A O 1
ATOM 4835 N N . SER A 1 631 ? 20.905 -4.633 12.290 1.00 82.44 631 SER A N 1
ATOM 4836 C CA . SER A 1 631 ? 20.929 -3.185 12.515 1.00 82.44 631 SER A CA 1
ATOM 4837 C C . SER A 1 631 ? 19.496 -2.646 12.514 1.00 82.44 631 SER A C 1
ATOM 4839 O O . SER A 1 631 ? 18.753 -2.900 11.574 1.00 82.44 631 SER A O 1
ATOM 4841 N N . VAL A 1 632 ? 19.101 -1.901 13.547 1.00 78.12 632 VAL A N 1
ATOM 4842 C CA . VAL A 1 632 ? 17.731 -1.405 13.763 1.00 78.12 632 VAL A CA 1
ATOM 4843 C C . VAL A 1 632 ? 17.742 0.119 13.911 1.00 78.12 632 VAL A C 1
ATOM 4845 O O . VAL A 1 632 ? 18.567 0.677 14.642 1.00 78.12 632 VAL A O 1
ATOM 4848 N N . GLY A 1 633 ? 16.805 0.798 13.243 1.00 62.75 633 GLY A N 1
ATOM 4849 C CA . GLY A 1 633 ? 16.588 2.244 13.361 1.00 62.75 633 GLY A CA 1
ATOM 4850 C C . GLY A 1 633 ? 16.916 3.038 12.096 1.00 62.75 633 GLY A C 1
ATOM 4851 O O . GLY A 1 633 ? 17.813 2.682 11.336 1.00 62.75 633 GLY A O 1
ATOM 4852 N N . SER A 1 634 ? 16.188 4.141 11.883 1.00 49.44 634 SER A N 1
ATOM 4853 C CA . SER A 1 634 ? 16.250 4.964 10.665 1.00 49.44 634 SER A CA 1
ATOM 4854 C C . SER A 1 634 ? 17.614 5.613 10.432 1.00 49.44 634 SER A C 1
ATOM 4856 O O . SER A 1 634 ? 18.095 5.579 9.308 1.00 49.44 634 SER A O 1
ATOM 4858 N N . GLU A 1 635 ? 18.282 6.134 11.466 1.00 47.44 635 GLU A N 1
ATOM 4859 C CA . GLU A 1 635 ? 19.644 6.674 11.334 1.00 47.44 635 GLU A CA 1
ATOM 4860 C C . GLU A 1 635 ? 20.671 5.578 11.035 1.00 47.44 635 GLU A C 1
ATOM 4862 O O . GLU A 1 635 ? 21.605 5.827 10.288 1.00 47.44 635 GLU A O 1
ATOM 4867 N N . THR A 1 636 ? 20.496 4.361 11.555 1.00 50.47 636 THR A N 1
ATOM 4868 C CA . THR A 1 636 ? 21.445 3.250 11.392 1.00 50.47 636 THR A CA 1
ATOM 4869 C C . THR A 1 636 ? 21.284 2.568 10.033 1.00 50.47 636 THR A C 1
ATOM 4871 O O . THR A 1 636 ? 22.269 2.378 9.330 1.00 50.47 636 THR A O 1
ATOM 4874 N N . ALA A 1 637 ? 20.050 2.271 9.616 1.00 45.91 637 ALA A N 1
ATOM 4875 C CA . ALA A 1 637 ? 19.746 1.745 8.286 1.00 45.91 637 ALA A CA 1
ATOM 4876 C C . ALA A 1 637 ? 20.065 2.779 7.190 1.00 45.91 637 ALA A C 1
ATOM 4878 O O . ALA A 1 637 ? 20.660 2.429 6.174 1.00 45.91 637 ALA A O 1
ATOM 4879 N N . ALA A 1 638 ? 19.771 4.067 7.420 1.00 41.97 638 ALA A N 1
ATOM 4880 C CA . ALA A 1 638 ? 20.199 5.139 6.525 1.00 41.97 638 ALA A CA 1
ATOM 4881 C C . ALA A 1 638 ? 21.721 5.335 6.533 1.00 41.97 638 ALA A C 1
ATOM 4883 O O . ALA A 1 638 ? 22.278 5.604 5.476 1.00 41.97 638 ALA A O 1
ATOM 4884 N N . TYR A 1 639 ? 22.423 5.169 7.660 1.00 45.81 639 TYR A N 1
ATOM 4885 C CA . TYR A 1 639 ? 23.888 5.259 7.713 1.00 45.81 639 TYR A CA 1
ATOM 4886 C C . TYR A 1 639 ? 24.567 4.122 6.936 1.00 45.81 639 TYR A C 1
ATOM 4888 O O . TYR A 1 639 ? 25.533 4.386 6.223 1.00 45.81 639 TYR A O 1
ATOM 4896 N N . GLU A 1 640 ? 24.033 2.896 6.999 1.00 48.16 640 GLU A N 1
ATOM 4897 C CA . GLU A 1 640 ? 24.460 1.776 6.140 1.00 48.16 640 GLU A CA 1
ATOM 4898 C C . GLU A 1 640 ? 24.181 2.102 4.656 1.00 48.16 640 GLU A C 1
ATOM 4900 O O . GLU A 1 640 ? 25.072 1.990 3.817 1.00 48.16 640 GLU A O 1
ATOM 4905 N N . LEU A 1 641 ? 22.997 2.642 4.330 1.00 46.12 641 LEU A N 1
ATOM 4906 C CA . LEU A 1 641 ? 22.631 3.068 2.967 1.00 46.12 641 LEU A CA 1
ATOM 4907 C C . LEU A 1 641 ? 23.491 4.225 2.419 1.00 46.12 641 LEU A C 1
ATOM 4909 O O . LEU A 1 641 ? 23.839 4.225 1.242 1.00 46.12 641 LEU A O 1
ATOM 4913 N N . THR A 1 642 ? 23.858 5.215 3.242 1.00 42.91 642 THR A N 1
ATOM 4914 C CA . THR A 1 642 ? 24.659 6.377 2.794 1.00 42.91 642 THR A CA 1
ATOM 4915 C C . THR A 1 642 ? 26.129 6.025 2.544 1.00 42.91 642 THR A C 1
ATOM 4917 O O . THR A 1 642 ? 26.826 6.783 1.873 1.00 42.91 642 THR A O 1
ATOM 4920 N N . ARG A 1 643 ? 26.630 4.911 3.098 1.00 46.00 643 ARG A N 1
ATOM 4921 C CA . ARG A 1 643 ? 28.027 4.467 2.938 1.00 46.00 643 ARG A CA 1
ATOM 4922 C C . ARG A 1 643 ? 28.228 3.482 1.786 1.00 46.00 643 ARG A C 1
ATOM 4924 O O . ARG A 1 643 ? 29.299 3.477 1.189 1.00 46.00 643 ARG A O 1
ATOM 4931 N N . LEU A 1 644 ? 27.195 2.707 1.456 1.00 46.88 644 LEU A N 1
ATOM 4932 C CA . LEU A 1 644 ? 27.194 1.664 0.421 1.00 46.88 644 LEU A CA 1
ATOM 4933 C C . LEU A 1 644 ? 26.784 2.192 -0.973 1.00 46.88 644 LEU A C 1
ATOM 4935 O O . LEU A 1 644 ? 26.396 1.417 -1.846 1.00 46.88 644 LEU A O 1
ATOM 4939 N N . SER A 1 645 ? 26.869 3.512 -1.188 1.00 41.09 645 SER A N 1
ATOM 4940 C CA . SER A 1 645 ? 26.254 4.269 -2.296 1.00 41.09 645 SER A CA 1
ATOM 4941 C C . SER A 1 645 ? 26.678 3.893 -3.717 1.00 41.09 645 SER A C 1
ATOM 4943 O O . SER A 1 645 ? 26.110 4.435 -4.663 1.00 41.09 645 SER A O 1
ATOM 4945 N N . ASP A 1 646 ? 27.647 2.997 -3.886 1.00 36.50 646 ASP A N 1
ATOM 4946 C CA . ASP A 1 646 ? 28.183 2.666 -5.205 1.00 36.50 646 ASP A CA 1
ATOM 4947 C C . ASP A 1 646 ? 27.534 1.410 -5.823 1.00 36.50 646 ASP A C 1
ATOM 4949 O O . ASP A 1 646 ? 27.618 1.258 -7.035 1.00 36.50 646 ASP A O 1
ATOM 4953 N N . ASN A 1 647 ? 26.821 0.568 -5.048 1.00 41.66 647 ASN A N 1
ATOM 4954 C CA . ASN A 1 647 ? 26.160 -0.665 -5.528 1.00 41.66 647 ASN A CA 1
ATOM 4955 C C . ASN A 1 647 ? 24.802 -0.925 -4.826 1.00 41.66 647 ASN A C 1
ATOM 4957 O O . ASN A 1 647 ? 24.633 -1.927 -4.130 1.00 41.66 647 ASN A O 1
ATOM 4961 N N . ILE A 1 648 ? 23.822 -0.025 -4.973 1.00 42.25 648 ILE A N 1
ATOM 4962 C CA . ILE A 1 648 ? 22.482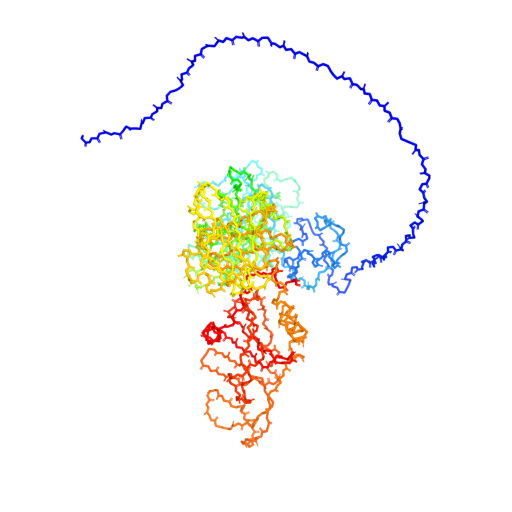 -0.212 -4.380 1.00 42.25 648 ILE A CA 1
ATOM 4963 C C . ILE A 1 648 ? 21.499 -0.779 -5.407 1.00 42.25 648 ILE A C 1
ATOM 4965 O O . ILE A 1 648 ? 21.242 -0.170 -6.446 1.00 42.25 648 ILE A O 1
ATOM 4969 N N . LEU A 1 649 ? 20.903 -1.914 -5.049 1.00 41.50 649 LEU A N 1
ATOM 4970 C CA . LEU A 1 649 ? 19.781 -2.555 -5.722 1.00 41.50 649 LEU A CA 1
ATOM 4971 C C . LEU A 1 649 ? 18.487 -2.105 -5.032 1.00 41.50 649 LEU A C 1
ATOM 4973 O O . LEU A 1 649 ? 18.235 -2.436 -3.871 1.00 41.50 649 LEU A O 1
ATOM 4977 N N . TRP A 1 650 ? 17.682 -1.305 -5.724 1.00 39.25 650 TRP A N 1
ATOM 4978 C CA . TRP A 1 650 ? 16.399 -0.824 -5.211 1.00 39.25 650 TRP A CA 1
ATOM 4979 C C . TRP A 1 650 ? 15.308 -1.845 -5.553 1.00 39.25 650 TRP A C 1
ATOM 4981 O O . TRP A 1 650 ? 14.941 -1.966 -6.719 1.00 39.25 650 TRP A O 1
ATOM 4991 N N . LEU A 1 651 ? 14.777 -2.572 -4.564 1.00 41.34 651 LEU A N 1
ATOM 4992 C CA . LEU A 1 651 ? 13.625 -3.461 -4.765 1.00 41.34 651 LEU A CA 1
ATOM 4993 C C . LEU A 1 651 ? 12.367 -2.682 -4.401 1.00 41.34 651 LEU A C 1
ATOM 4995 O O . LEU A 1 651 ? 12.112 -2.380 -3.239 1.00 41.34 651 LEU A O 1
ATOM 4999 N N . THR A 1 652 ? 11.618 -2.269 -5.419 1.00 31.88 652 THR A N 1
ATOM 5000 C CA . THR A 1 652 ? 10.511 -1.315 -5.247 1.00 31.88 652 THR A CA 1
ATOM 5001 C C . THR A 1 652 ? 9.131 -1.968 -5.154 1.00 31.88 652 THR A C 1
ATOM 5003 O O . THR A 1 652 ? 8.161 -1.227 -5.019 1.00 31.88 652 THR A O 1
ATOM 5006 N N . SER A 1 653 ? 9.024 -3.307 -5.170 1.00 36.38 653 SER A N 1
ATOM 5007 C CA . SER A 1 653 ? 7.734 -4.013 -5.115 1.00 36.38 653 SER A CA 1
ATOM 5008 C C . SER A 1 653 ? 7.737 -5.306 -4.291 1.00 36.38 653 SER A C 1
ATOM 5010 O O . SER A 1 653 ? 8.719 -6.048 -4.255 1.00 36.38 653 SER A O 1
ATOM 5012 N N . THR A 1 654 ? 6.583 -5.613 -3.693 1.00 31.00 654 THR A N 1
ATOM 5013 C CA . THR A 1 654 ? 6.256 -6.887 -3.021 1.00 31.00 654 THR A CA 1
ATOM 5014 C C . THR A 1 654 ? 6.180 -8.061 -4.011 1.00 31.00 654 THR A C 1
ATOM 5016 O O . THR A 1 654 ? 6.407 -9.212 -3.637 1.00 31.00 654 THR A O 1
ATOM 5019 N N . ALA A 1 655 ? 5.918 -7.773 -5.290 1.00 34.38 655 ALA A N 1
ATOM 5020 C CA . ALA A 1 655 ? 5.832 -8.750 -6.375 1.00 34.38 655 ALA A CA 1
ATOM 5021 C C . ALA A 1 655 ? 7.204 -9.266 -6.859 1.00 34.38 655 ALA A C 1
ATOM 5023 O O . ALA A 1 655 ? 7.285 -10.390 -7.359 1.00 34.38 655 ALA A O 1
ATOM 5024 N N . ASP A 1 656 ? 8.278 -8.489 -6.675 1.00 34.53 656 ASP A N 1
ATOM 5025 C CA . ASP A 1 656 ? 9.667 -8.902 -6.949 1.00 34.53 656 ASP A CA 1
ATOM 5026 C C . ASP A 1 656 ? 10.261 -9.776 -5.826 1.00 34.53 656 ASP A C 1
ATOM 5028 O O . ASP A 1 656 ? 11.332 -10.348 -5.985 1.00 34.53 656 ASP A O 1
ATOM 5032 N N . ILE A 1 657 ? 9.569 -9.874 -4.684 1.00 34.56 657 ILE A N 1
ATOM 5033 C CA . ILE A 1 657 ? 10.006 -10.606 -3.484 1.00 34.56 657 ILE A CA 1
ATOM 5034 C C . ILE A 1 657 ? 9.390 -12.012 -3.416 1.00 34.56 657 ILE A C 1
ATOM 5036 O O . ILE A 1 657 ? 10.002 -12.931 -2.873 1.00 34.56 657 ILE A O 1
ATOM 5040 N N . GLN A 1 658 ? 8.174 -12.189 -3.947 1.00 32.47 658 GLN A N 1
ATOM 5041 C CA . GLN A 1 658 ? 7.502 -13.494 -4.027 1.00 32.47 658 GLN A CA 1
ATOM 5042 C C . GLN A 1 658 ? 7.934 -14.337 -5.240 1.00 32.47 658 GLN A C 1
ATOM 5044 O O . GLN A 1 658 ? 7.640 -15.534 -5.276 1.00 32.47 658 GLN A O 1
ATOM 5049 N N . ARG A 1 659 ? 8.575 -13.720 -6.239 1.00 34.56 659 ARG A N 1
ATOM 5050 C CA . ARG A 1 659 ? 9.053 -14.366 -7.467 1.00 34.56 659 ARG A CA 1
ATOM 5051 C C . ARG A 1 659 ? 10.556 -14.601 -7.385 1.00 34.56 659 ARG A C 1
ATOM 5053 O O . ARG A 1 659 ? 10.986 -15.671 -7.873 1.00 34.56 659 ARG A O 1
#

Secondary structure (DSSP, 8-state):
------------------------------------PPP------PPP-PPPPP---TTSPEEEPPTT--HHHHHHHTT--HHHHHHHHT-S-TT---TT-EEE-SS----PPPPPPPTTEEEEEETTTTEEEEEETT-EE-SSSSEEEE-SS-EEEEEEE---S-HHHHHHHHHT-TT-TT-SS-EEEEEE-TTS-EEEEEE-SSS--TT--EEEEEEEEEEEEETTEEEEEEEEEE-TTTHHHHHHH-BPPP-----EEEEEEEEEEEEETTTEEEEEEEEEEES-SEEEEEETT-SSS--EEEE-SSEEEEEEE---SSSSPEEEEEEE-TTT--EEEEEEE-----SS--SSSSPPSS-BSS--EEEEEEEEEETTEEEEEEEETTEEEEEEEETTSBEEEEE----TTS-S--TT-PPPTT-B---HHHHHHHHH-HHHHHHH-SBSS--EEEEEEEEEB--SSSSPEEEEE-TTSPEEEEETTEEEEES-HHHHHHS-HHHHHHHHHHHHTT-HHHHHHHB-PEEEE-B----SSSSPBPPTTPPTT-EEEEEEEEETTEEEEE-GGGHHHHH----SEEEEEEEPPTTS---TTS---SEEEEEE-SSS-EEEEEETTEEEEEEESHHHHHHHHHHSTTSEEE---GGGT--

Sequence (659 aa):
TNSVAIPTRAVETSDGAAVAATTVASTEDATPVSAQPTAQATVTILPTPTAAPCTPHTDWPAYTVQAGDTLGTIAQAAGSSIAELTTGNCLDNPNLIEVGQTIYVPQGVAIEPTPVSPIGWQSYTDPEFQVTFFYPADWSREQEEGVRFSGSDGFLVAIGLGSPRGLQETAETEAAHHLLPYGANPAIETITLKSGQEARLIVPTVENTNNLQAALIAPYTEPIDYNNVKLNYLMLVADPAHIRTIAQTVIMPTTSTDIGIDLFTAEIVEEIANDGRRIRFEWATHGATHGTLTSGTSERFLNWWNVGPADTLTADLGRTMFPDPIMTLHMFNDVTGQETIATVQLDWDCTYDYFFTPAPDRCATQAAHEINAVYQPFEHGFMVWQPFENTATVYAFFDDGNVFLATDSWVEGDPESDPNLVPPEGLYQPIRGFGNVWRENEWIREQLGWATAEESTYTAIYQSEMRESIPGVAYLTRPDGALLKLVDTRWEVWPDHQLLQSLNATTIEPVLTAVLHNDTAAKLALTQLVTQGCTTAAGLGGPPKCADGQSDGTPVDYFPLMGPGHGEPILPERLPEVLDFTVERLYAIVEVPAAEYRDGSWPSGEYALLFETATLPVAVLVDQGRIVRLSVGSETAAYELTRLSDNILWLTSTADIQR

Radius of gyration: 36.46 Å; chains: 1; bounding box: 90×90×108 Å

Foldseek 3Di:
DDDDDDDDDDDDDDDDDDDDDDDDDDDDDDDDDDDDDDDDDDDDDDDDPPDDDQDAPPVADKDAAAPPDACQVVCVLLVHHLVCQCSNFVPPDSGDDDHRDIGGGRHDGPDLDFDDDPPQWDWDADPQQRKIWIDGNQWDFDPDPATKTDDPPKIKGKDFALDPDDQVVVVVPVCVDPVNLQHDDWDWDWDQESVRFIKIKTHHPDPPQPRHKIKIKGAAPAFDQHPNGTGGIMMMIMGRVCVVVRRRGMDGQDPPCDKDKSDWDKDFPDQDPQRKTWIKIWTAMPNFAWKKKWKQQADPDIDMDIGGRGDMDIDIGHGRFFAFIKIKIKTAHPVSRDIDMDIDTDRRDAPEDDPDPPDDRTHWPDYKDKFKKKKFAFPFFIWIWGDDPNFTWIWTAGNVFFIDIDGQPFDPPPFQADPVDDDPPQFDQHGTSVNCCLVVDVVSCVRRPTTNDYMDIDMKIKTWRDDPDDDTWIWIADPVRFIWIDHPRGIDTPPRVVVCVVPPCVQAVQVLVCQQVLPLVSLLVQADWFWWFADCDDDDEDHHHDDPPDDTTDIATFAWEAEPPYIDTHHSVCSSVVSRFHFPDWWWKAQDDPPPDPPSRDDQARIWTWTHGPPWIKIFHGHRNGGRYIYTHDCGVVVVCVVRVPTIDTDPDPVVSVD